Protein AF-A0ABD1NF46-F1 (afdb_monomer_lite)

Structure (mmCIF, N/CA/C/O backbone):
data_AF-A0ABD1NF46-F1
#
_entry.id   AF-A0ABD1NF46-F1
#
loop_
_atom_site.group_PDB
_atom_site.id
_atom_site.type_symbol
_atom_site.label_atom_id
_atom_site.label_alt_id
_atom_site.label_comp_id
_atom_site.label_asym_id
_atom_site.label_entity_id
_atom_site.label_seq_id
_atom_site.pdbx_PDB_ins_code
_atom_site.Cartn_x
_atom_site.Cartn_y
_atom_site.Cartn_z
_atom_site.occupancy
_atom_site.B_iso_or_equiv
_atom_site.auth_seq_id
_atom_site.auth_comp_id
_atom_site.auth_asym_id
_atom_site.auth_atom_id
_atom_site.pdbx_PDB_model_num
ATOM 1 N N . MET A 1 1 ? -7.654 37.234 32.539 1.00 37.94 1 MET A N 1
ATOM 2 C CA . MET A 1 1 ? -8.150 36.533 31.330 1.00 37.94 1 MET A CA 1
ATOM 3 C C . MET A 1 1 ? -7.425 36.985 30.053 1.00 37.94 1 MET A C 1
ATOM 5 O O . MET A 1 1 ? -6.820 36.146 29.401 1.00 37.94 1 MET A O 1
ATOM 9 N N . LEU A 1 2 ? -7.329 38.291 29.758 1.00 28.62 2 LEU A N 1
ATOM 10 C CA . LEU A 1 2 ? -6.563 38.830 28.608 1.00 28.62 2 LEU A CA 1
ATOM 11 C C . LEU A 1 2 ? -5.031 38.612 28.678 1.00 28.62 2 LEU A C 1
ATOM 13 O O . LEU A 1 2 ? -4.390 38.366 27.661 1.00 28.62 2 LEU A O 1
ATOM 17 N N . ALA A 1 3 ? -4.436 38.588 29.877 1.00 29.08 3 ALA A N 1
ATOM 18 C CA . ALA A 1 3 ? -3.008 38.282 30.059 1.00 29.08 3 ALA A CA 1
ATOM 19 C C . ALA A 1 3 ? -2.647 36.792 29.843 1.00 29.08 3 ALA A C 1
ATOM 21 O O . ALA A 1 3 ? -1.483 36.469 29.604 1.00 29.08 3 ALA A O 1
ATOM 22 N N . GLY A 1 4 ? -3.635 35.889 29.914 1.00 34.44 4 GLY A N 1
ATOM 23 C CA . GLY A 1 4 ? -3.466 34.455 29.651 1.00 34.44 4 GLY A CA 1
ATOM 24 C C . GLY A 1 4 ? -3.480 34.138 28.155 1.00 34.44 4 GLY A C 1
ATOM 25 O O . GLY A 1 4 ? -2.621 33.398 27.683 1.00 34.44 4 GLY A O 1
ATOM 26 N N . LEU A 1 5 ? -4.371 34.790 27.393 1.00 33.47 5 LEU A N 1
ATOM 27 C CA . LEU A 1 5 ? -4.397 34.691 25.929 1.00 33.47 5 LEU A CA 1
ATOM 28 C C . LEU A 1 5 ? -3.118 35.241 25.294 1.00 33.47 5 LEU A C 1
ATOM 30 O O . LEU A 1 5 ? -2.571 34.606 24.401 1.00 33.47 5 LEU A O 1
ATOM 34 N N . ARG A 1 6 ? -2.580 36.359 25.799 1.00 31.06 6 ARG A N 1
ATOM 35 C CA . ARG A 1 6 ? -1.325 36.938 25.289 1.00 31.06 6 ARG A CA 1
ATOM 36 C C . ARG A 1 6 ? -0.129 35.995 25.477 1.00 31.06 6 ARG A C 1
ATOM 38 O O . ARG A 1 6 ? 0.742 35.927 24.621 1.00 31.06 6 ARG A O 1
ATOM 45 N N . ARG A 1 7 ? -0.116 35.218 26.568 1.00 32.09 7 ARG A N 1
ATOM 46 C CA . ARG A 1 7 ? 0.940 34.240 26.882 1.00 32.09 7 ARG A CA 1
ATOM 47 C C . ARG A 1 7 ? 0.813 32.950 26.057 1.00 32.09 7 ARG A C 1
ATOM 49 O O . ARG A 1 7 ? 1.828 32.341 25.737 1.00 32.09 7 ARG A O 1
ATOM 56 N N . TRP A 1 8 ? -0.410 32.566 25.686 1.00 38.59 8 TRP A N 1
ATOM 57 C CA . TRP A 1 8 ? -0.682 31.434 24.792 1.00 38.59 8 TRP A CA 1
ATOM 58 C C . TRP A 1 8 ? -0.372 31.778 23.327 1.00 38.59 8 TRP A C 1
ATOM 60 O O . TRP A 1 8 ? 0.256 30.987 22.630 1.00 38.59 8 TRP A O 1
ATOM 70 N N . TRP A 1 9 ? -0.708 32.999 22.896 1.00 31.58 9 TRP A N 1
ATOM 71 C CA . TRP A 1 9 ? -0.406 33.509 21.555 1.00 31.58 9 TRP A CA 1
ATOM 72 C C . TRP A 1 9 ? 1.099 33.723 21.345 1.00 31.58 9 TRP A C 1
ATOM 74 O O . TRP A 1 9 ? 1.633 33.286 20.332 1.00 31.58 9 TRP A O 1
ATOM 84 N N . LEU A 1 10 ? 1.818 34.293 22.328 1.00 31.55 10 LEU A N 1
ATOM 85 C CA . LEU A 1 10 ? 3.280 34.407 22.240 1.00 31.55 10 LEU A CA 1
ATOM 86 C C . LEU A 1 10 ? 3.992 33.050 22.313 1.00 31.55 10 LEU A C 1
ATOM 88 O O . LEU A 1 10 ? 4.980 32.892 21.617 1.00 31.55 10 LEU A O 1
ATOM 92 N N . ARG A 1 11 ? 3.512 32.056 23.078 1.00 31.09 11 ARG A N 1
ATOM 93 C CA . ARG A 1 11 ? 4.113 30.705 23.051 1.00 31.09 11 ARG A CA 1
ATOM 94 C C . ARG A 1 11 ? 3.872 29.986 21.722 1.00 31.09 11 ARG A C 1
ATOM 96 O O . ARG A 1 11 ? 4.802 29.402 21.191 1.00 31.09 11 ARG A O 1
ATOM 103 N N . GLY A 1 12 ? 2.679 30.113 21.137 1.00 32.84 12 GLY A N 1
ATOM 104 C CA . GLY A 1 12 ? 2.388 29.561 19.808 1.00 32.84 12 GLY A CA 1
ATOM 105 C C . GLY A 1 12 ? 3.159 30.235 18.664 1.00 32.84 12 GLY A C 1
ATOM 106 O O . GLY A 1 12 ? 3.409 29.593 17.645 1.00 32.84 12 GLY A O 1
ATOM 107 N N . LEU A 1 13 ? 3.552 31.504 18.833 1.00 30.34 13 LEU A N 1
ATOM 108 C CA . LEU A 1 13 ? 4.400 32.229 17.884 1.00 30.34 13 LEU A CA 1
ATOM 109 C C . LEU A 1 13 ? 5.892 31.945 18.120 1.00 30.34 13 LEU A C 1
ATOM 111 O O . LEU A 1 13 ? 6.626 31.756 17.163 1.00 30.34 13 LEU A O 1
ATOM 115 N N . ILE A 1 14 ? 6.341 31.850 19.375 1.00 29.00 14 ILE A N 1
ATOM 116 C CA . ILE A 1 14 ? 7.745 31.584 19.731 1.00 29.00 14 ILE A CA 1
ATOM 117 C C . ILE A 1 14 ? 8.131 30.131 19.413 1.00 29.00 14 ILE A C 1
ATOM 119 O O . ILE A 1 14 ? 9.215 29.922 18.883 1.00 29.00 14 ILE A O 1
ATOM 123 N N . ASP A 1 15 ? 7.229 29.156 19.573 1.00 29.20 15 ASP A N 1
ATOM 124 C CA . ASP A 1 15 ? 7.478 27.762 19.160 1.00 29.20 15 ASP A CA 1
ATOM 125 C C . ASP A 1 15 ? 7.398 27.558 17.628 1.00 29.20 15 ASP A C 1
ATOM 127 O O . ASP A 1 15 ? 7.810 26.518 17.121 1.00 29.20 15 ASP A O 1
ATOM 131 N N . ARG A 1 16 ? 6.889 28.545 16.867 1.00 31.25 16 ARG A N 1
ATOM 132 C CA . ARG A 1 16 ? 6.917 28.554 15.387 1.00 31.25 16 ARG A CA 1
ATOM 133 C C . ARG A 1 16 ? 8.004 29.445 14.787 1.00 31.25 16 ARG A C 1
ATOM 135 O O . ARG A 1 16 ? 8.311 29.284 13.612 1.00 31.25 16 ARG A O 1
ATOM 142 N N . VAL A 1 17 ? 8.566 30.368 15.564 1.00 28.34 17 VAL A N 1
ATOM 143 C CA . VAL A 1 17 ? 9.609 31.311 15.121 1.00 28.34 17 VAL A CA 1
ATOM 144 C C . VAL A 1 17 ? 10.997 30.914 15.638 1.00 28.34 17 VAL A C 1
ATOM 146 O O . VAL A 1 17 ? 11.991 31.289 15.032 1.00 28.34 17 VAL A O 1
ATOM 149 N N . TYR A 1 18 ? 11.086 30.066 16.665 1.00 25.47 18 TYR A N 1
ATOM 150 C CA . TYR A 1 18 ? 12.316 29.366 17.034 1.00 25.47 18 TYR A CA 1
ATOM 151 C C . TYR A 1 18 ? 12.213 27.880 16.680 1.00 25.47 18 TYR A C 1
ATOM 153 O O . TYR A 1 18 ? 12.355 26.997 17.524 1.00 25.47 18 TYR A O 1
ATOM 161 N N . ALA A 1 19 ? 12.033 27.597 15.386 1.00 27.00 19 ALA A N 1
ATOM 162 C CA . ALA A 1 19 ? 12.801 26.493 14.831 1.00 27.00 19 ALA A CA 1
ATOM 163 C C . ALA A 1 19 ? 14.265 26.857 15.095 1.00 27.00 19 ALA A C 1
ATOM 165 O O . ALA A 1 19 ? 14.725 27.928 14.703 1.00 27.00 19 ALA A O 1
ATOM 166 N N . ARG A 1 20 ? 14.926 26.026 15.895 1.00 24.64 20 ARG A N 1
ATOM 167 C CA . ARG A 1 20 ? 16.348 26.093 16.209 1.00 24.64 20 ARG A CA 1
ATOM 168 C C . ARG A 1 20 ? 17.101 26.494 14.934 1.00 24.64 20 ARG A C 1
ATOM 170 O O . ARG A 1 20 ? 17.088 25.744 13.965 1.00 24.64 20 ARG A O 1
ATOM 177 N N . LEU A 1 21 ? 17.695 27.688 14.932 1.00 25.09 21 LEU A N 1
ATOM 178 C CA . LEU A 1 21 ? 18.850 27.975 14.091 1.00 25.09 21 LEU A CA 1
ATOM 179 C C . LEU A 1 21 ? 19.926 27.017 14.600 1.00 25.09 21 LEU A C 1
ATOM 181 O O . LEU A 1 21 ? 20.657 27.344 15.536 1.00 25.09 21 LEU A O 1
ATOM 185 N N . ASP A 1 22 ? 19.926 25.791 14.080 1.00 25.91 22 ASP A N 1
ATOM 186 C CA . ASP A 1 22 ? 21.132 24.988 14.100 1.00 25.91 22 ASP A CA 1
ATOM 187 C C . ASP A 1 22 ? 22.139 25.798 13.287 1.00 25.91 22 ASP A C 1
ATOM 189 O O . ASP A 1 22 ? 21.973 26.071 12.100 1.00 25.91 22 ASP A O 1
ATOM 193 N N . SER A 1 23 ? 23.121 26.320 14.010 1.00 29.20 23 SER A N 1
ATOM 194 C CA . SER A 1 23 ? 24.311 26.941 13.469 1.00 29.20 23 SER A CA 1
ATOM 195 C C . SER A 1 23 ? 25.038 25.897 12.629 1.00 29.20 23 SER A C 1
ATOM 197 O O . SER A 1 23 ? 25.776 25.100 13.196 1.00 29.20 23 SER A O 1
ATOM 199 N N . ASP A 1 24 ? 24.707 25.843 11.340 1.00 26.64 24 ASP A N 1
ATOM 200 C CA . ASP A 1 24 ? 25.545 25.451 10.199 1.00 26.64 24 ASP A CA 1
ATOM 201 C C . ASP A 1 24 ? 24.674 25.436 8.921 1.00 26.64 24 ASP A C 1
ATOM 203 O O . ASP A 1 24 ? 24.589 24.438 8.207 1.00 26.64 24 ASP A O 1
ATOM 207 N N . ASP A 1 25 ? 24.013 26.558 8.601 1.00 29.00 25 ASP A N 1
ATOM 208 C CA . ASP A 1 25 ? 23.454 26.785 7.258 1.00 29.00 25 ASP A CA 1
ATOM 209 C C . ASP A 1 25 ? 24.618 27.037 6.279 1.00 29.00 25 ASP A C 1
ATOM 211 O O . ASP A 1 25 ? 24.906 28.163 5.865 1.00 29.00 25 ASP A O 1
ATOM 215 N N . TYR A 1 26 ? 25.330 25.966 5.921 1.00 31.56 26 TYR A N 1
ATOM 216 C CA . TYR A 1 26 ? 26.096 25.918 4.681 1.00 31.56 26 TYR A CA 1
ATOM 217 C C . TYR A 1 26 ? 25.086 26.025 3.533 1.00 31.56 26 TYR A C 1
ATOM 219 O O . TYR A 1 26 ? 24.430 25.050 3.165 1.00 31.56 26 TYR A O 1
ATOM 227 N N . TYR A 1 27 ? 24.931 27.227 2.977 1.00 34.09 27 TYR A N 1
ATOM 228 C CA . TYR A 1 27 ? 24.260 27.423 1.697 1.00 34.09 27 TYR A CA 1
ATOM 229 C C . TYR A 1 27 ? 25.047 26.648 0.637 1.00 34.09 27 TYR A C 1
ATOM 231 O O . TYR A 1 27 ? 26.069 27.121 0.145 1.00 34.09 27 TYR A O 1
ATOM 239 N N . TRP A 1 28 ? 24.599 25.442 0.295 1.00 40.31 28 TRP A N 1
ATOM 240 C CA . TRP A 1 28 ? 25.053 24.776 -0.917 1.00 40.31 28 TRP A CA 1
ATOM 241 C C . TRP A 1 28 ? 24.542 25.602 -2.100 1.00 40.31 28 TRP A C 1
ATOM 243 O O . TRP A 1 28 ? 23.350 25.572 -2.416 1.00 40.31 28 TRP A O 1
ATOM 253 N N . GLU A 1 29 ? 25.422 26.401 -2.707 1.00 48.94 29 GLU A N 1
ATOM 254 C CA . GLU A 1 29 ? 25.166 26.991 -4.019 1.00 48.94 29 GLU A CA 1
ATOM 255 C C . GLU A 1 29 ? 24.752 25.861 -4.965 1.00 48.94 29 GLU A C 1
ATOM 257 O O . GLU A 1 29 ? 25.442 24.850 -5.085 1.00 48.94 29 GLU A O 1
ATOM 262 N N . LYS A 1 30 ? 23.574 25.996 -5.581 1.00 62.72 30 LYS A N 1
ATOM 263 C CA . LYS A 1 30 ? 23.107 25.022 -6.563 1.00 62.72 30 LYS A CA 1
ATOM 264 C C . LYS A 1 30 ? 24.053 25.093 -7.758 1.00 62.72 30 LYS A C 1
ATOM 266 O O . LYS A 1 30 ? 24.133 26.148 -8.391 1.00 62.72 30 LYS A O 1
ATOM 271 N N . ASP A 1 31 ? 24.710 23.982 -8.078 1.00 73.75 31 ASP A N 1
ATOM 272 C CA . ASP A 1 31 ? 25.520 23.893 -9.289 1.00 73.75 31 ASP A CA 1
ATOM 273 C C . ASP A 1 31 ? 24.664 24.272 -10.512 1.00 73.75 31 ASP A C 1
ATOM 275 O O . ASP A 1 31 ? 23.503 23.851 -10.618 1.00 73.75 31 ASP A O 1
ATOM 279 N N . PRO A 1 32 ? 25.192 25.084 -11.442 1.00 78.50 32 PRO A N 1
ATOM 280 C CA . PRO A 1 32 ? 24.469 25.422 -12.656 1.00 78.50 32 PRO A CA 1
ATOM 281 C C . PRO A 1 32 ? 24.247 24.159 -13.496 1.00 78.50 32 PRO A C 1
ATOM 283 O O . PRO A 1 32 ? 25.186 23.422 -13.787 1.00 78.50 32 PRO A O 1
ATOM 286 N N . THR A 1 33 ? 23.003 23.938 -13.924 1.00 87.25 33 THR A N 1
ATOM 287 C CA . THR A 1 33 ? 22.595 22.781 -14.739 1.00 87.25 33 THR A CA 1
ATOM 288 C C . THR A 1 33 ? 22.090 23.225 -16.118 1.00 87.25 33 THR A C 1
ATOM 290 O O . THR A 1 33 ? 20.894 23.112 -16.399 1.00 87.25 33 THR A O 1
ATOM 293 N N . PRO A 1 34 ? 22.956 23.807 -16.970 1.00 87.12 34 PRO A N 1
ATOM 294 C CA . PRO A 1 34 ? 22.538 24.484 -18.195 1.00 87.12 34 PRO A CA 1
ATOM 295 C C . PRO A 1 34 ? 21.874 23.558 -19.220 1.00 87.12 34 PRO A C 1
ATOM 297 O O . PRO A 1 34 ? 20.990 24.010 -19.945 1.00 87.12 34 PRO A O 1
ATOM 300 N N . ILE A 1 35 ? 22.270 22.283 -19.305 1.00 88.50 35 ILE A N 1
ATOM 301 C CA . ILE A 1 35 ? 21.658 21.340 -20.250 1.00 88.50 35 ILE A CA 1
ATOM 302 C C . ILE A 1 35 ? 20.338 20.831 -19.684 1.00 88.50 35 ILE A C 1
ATOM 304 O O . ILE A 1 35 ? 19.328 20.829 -20.387 1.00 88.50 35 ILE A O 1
ATOM 308 N N . LEU A 1 36 ? 20.316 20.446 -18.409 1.00 87.44 36 LEU A N 1
ATOM 309 C CA . LEU A 1 36 ? 19.112 19.945 -17.750 1.00 87.44 36 LEU A CA 1
ATOM 310 C C . LEU A 1 36 ? 18.003 21.006 -17.669 1.00 87.44 36 LEU A C 1
ATOM 312 O O . LEU A 1 36 ? 16.825 20.657 -17.669 1.00 87.44 36 LEU A O 1
ATOM 316 N N . ASP A 1 37 ? 18.356 22.293 -17.622 1.00 86.75 37 ASP A N 1
ATOM 317 C CA . ASP A 1 37 ? 17.399 23.406 -17.670 1.00 86.75 37 ASP A CA 1
ATOM 318 C C . ASP A 1 37 ? 16.672 23.504 -19.028 1.00 86.75 37 ASP A C 1
ATOM 320 O O .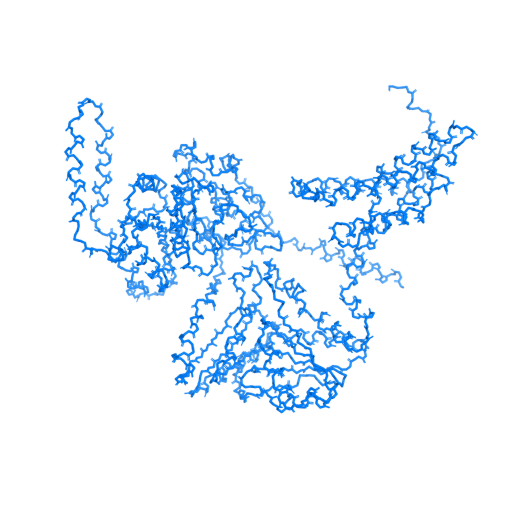 ASP A 1 37 ? 15.562 24.027 -19.083 1.00 86.75 37 ASP A O 1
ATOM 324 N N . MET A 1 38 ? 17.248 22.962 -20.110 1.00 85.00 38 MET A N 1
ATOM 325 C CA . MET A 1 38 ? 16.621 22.917 -21.442 1.00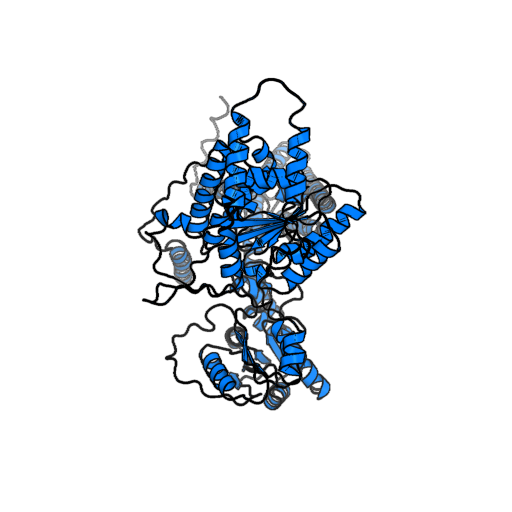 85.00 38 MET A CA 1
ATOM 326 C C . MET A 1 38 ? 15.782 21.650 -21.690 1.00 85.00 38 MET A C 1
ATOM 328 O O . MET A 1 38 ? 15.065 21.563 -22.691 1.00 85.00 38 MET A O 1
ATOM 332 N N . VAL A 1 39 ? 15.876 20.638 -20.821 1.00 85.38 39 VAL A N 1
ATOM 333 C CA . VAL A 1 39 ? 15.207 19.342 -21.008 1.00 85.38 39 VAL A CA 1
ATOM 334 C C . VAL A 1 39 ? 13.860 19.332 -20.283 1.00 85.38 39 VAL A C 1
ATOM 336 O O . VAL A 1 39 ? 13.765 18.977 -19.112 1.00 85.38 39 VAL A O 1
ATOM 339 N N . GLU A 1 40 ? 12.794 19.689 -21.002 1.00 81.19 40 GLU A N 1
ATOM 340 C CA . GLU A 1 40 ? 11.412 19.560 -20.504 1.00 81.19 40 GLU A CA 1
ATOM 341 C C . GLU A 1 40 ? 10.761 18.217 -20.873 1.00 81.19 40 GLU A C 1
ATOM 343 O O . GLU A 1 40 ? 9.848 17.760 -20.184 1.00 81.19 40 GLU A O 1
ATOM 348 N N . SER A 1 41 ? 11.221 17.569 -21.950 1.00 85.88 41 SER A N 1
ATOM 349 C CA . SER A 1 41 ? 10.672 16.296 -22.429 1.00 85.88 41 SER A CA 1
ATOM 350 C C . SER A 1 41 ? 11.758 15.354 -22.962 1.00 85.88 41 SER A C 1
ATOM 352 O O . SER A 1 41 ? 12.802 15.829 -23.427 1.00 85.88 41 SER A O 1
ATOM 354 N N . PRO A 1 42 ? 11.498 14.029 -23.003 1.00 86.69 42 PRO A N 1
ATOM 355 C CA . PRO A 1 42 ? 12.440 13.056 -23.555 1.00 86.69 42 PRO A CA 1
ATOM 356 C C . PRO A 1 42 ? 12.834 13.320 -25.016 1.00 86.69 42 PRO A C 1
ATOM 358 O O . PRO A 1 42 ? 13.921 12.951 -25.453 1.00 86.69 42 PRO A O 1
ATOM 361 N N . LEU A 1 43 ? 11.981 14.009 -25.783 1.00 86.44 43 LEU A N 1
ATOM 362 C CA . LEU A 1 43 ? 12.255 14.362 -27.179 1.00 86.44 43 LEU A CA 1
ATOM 363 C C . LEU A 1 43 ? 13.479 15.275 -27.327 1.00 86.44 43 LEU A C 1
ATOM 365 O O . LEU A 1 43 ? 14.185 15.170 -28.330 1.00 86.44 43 LEU A O 1
ATOM 369 N N . CYS A 1 44 ? 13.767 16.115 -26.327 1.00 85.06 44 CYS A N 1
ATOM 370 C CA . CYS A 1 44 ? 14.932 16.998 -26.341 1.00 85.06 44 CYS A CA 1
ATOM 371 C C . CYS A 1 44 ? 16.251 16.213 -26.360 1.00 85.06 44 CYS A C 1
ATOM 373 O O . CYS A 1 44 ? 17.220 16.680 -26.955 1.00 85.06 44 CYS A O 1
ATOM 375 N N . LEU A 1 45 ? 16.289 15.005 -25.777 1.00 87.06 45 LEU A N 1
ATOM 376 C CA . LEU A 1 45 ? 17.516 14.208 -25.707 1.00 87.06 45 LEU A CA 1
ATOM 377 C C . LEU A 1 45 ? 18.004 13.741 -27.079 1.00 87.06 45 LEU A C 1
ATOM 379 O O . LEU A 1 45 ? 19.196 13.491 -27.230 1.00 87.06 45 LEU A O 1
ATOM 383 N N . LYS A 1 46 ? 17.127 13.629 -28.085 1.00 86.38 46 LYS A N 1
ATOM 384 C CA . LYS A 1 46 ? 17.490 13.104 -29.415 1.00 86.38 46 LYS A CA 1
ATOM 385 C C . LYS A 1 46 ? 18.433 14.015 -30.191 1.00 86.38 46 LYS A C 1
ATOM 387 O O . LYS A 1 46 ? 19.205 13.536 -31.013 1.00 86.38 46 LYS A O 1
ATOM 392 N N . ASN A 1 47 ? 18.361 15.316 -29.925 1.00 87.44 47 ASN A N 1
ATOM 393 C CA . ASN A 1 47 ? 19.153 16.326 -30.621 1.00 87.44 47 ASN A CA 1
ATOM 394 C C . ASN A 1 47 ? 20.500 16.598 -29.937 1.00 87.44 47 ASN A C 1
ATOM 396 O O . ASN A 1 47 ? 21.295 17.374 -30.461 1.00 87.44 47 ASN A O 1
ATOM 400 N N . LEU A 1 48 ? 20.750 15.984 -28.777 1.00 89.69 48 LEU A N 1
ATOM 401 C CA . LEU A 1 48 ? 21.977 16.181 -28.019 1.00 89.69 48 LEU A CA 1
ATOM 402 C C . LEU A 1 48 ? 23.104 15.310 -28.573 1.00 89.69 48 LEU A C 1
ATOM 404 O O . LEU A 1 48 ? 22.933 14.126 -28.872 1.00 89.69 48 LEU A O 1
ATOM 408 N N . SER A 1 49 ? 24.288 15.901 -28.668 1.00 92.00 49 SER A N 1
ATOM 409 C CA . SER A 1 49 ? 25.523 15.191 -28.958 1.00 92.00 49 SER A CA 1
ATOM 410 C C . SER A 1 49 ? 25.942 14.311 -27.782 1.00 92.00 49 SER A C 1
ATOM 412 O O . SER A 1 49 ? 25.593 14.529 -26.624 1.00 92.00 49 SER A O 1
ATOM 414 N N . LEU A 1 50 ? 26.796 13.334 -28.062 1.00 88.69 50 LEU A N 1
ATOM 415 C CA . LEU A 1 50 ? 27.286 12.402 -27.053 1.00 88.69 50 LEU A CA 1
ATOM 416 C C . LEU A 1 50 ? 28.042 13.086 -25.891 1.00 88.69 50 LEU A C 1
ATOM 418 O O . LEU A 1 50 ? 28.012 12.606 -24.759 1.00 88.69 50 LEU A O 1
ATOM 422 N N . LYS A 1 51 ? 28.688 14.233 -26.148 1.00 90.38 51 LYS A N 1
ATOM 423 C CA . LYS A 1 51 ? 29.315 15.050 -25.095 1.00 90.38 51 LYS A CA 1
ATOM 424 C C . LYS A 1 51 ? 28.271 15.720 -24.203 1.00 90.38 51 LYS A C 1
ATOM 426 O O . LYS A 1 51 ? 28.442 15.742 -22.989 1.00 90.38 51 LYS A O 1
ATOM 431 N N . GLU A 1 52 ? 27.196 16.227 -24.798 1.00 92.06 52 GLU A N 1
ATOM 432 C CA . GLU A 1 52 ? 26.087 16.851 -24.071 1.00 92.06 52 GLU A CA 1
ATOM 433 C C . GLU A 1 52 ? 25.308 15.823 -23.245 1.00 92.06 52 GLU A C 1
ATOM 435 O O . GLU A 1 52 ? 24.916 16.135 -22.130 1.00 92.06 52 GLU A O 1
ATOM 440 N N . LEU A 1 53 ? 25.156 14.581 -23.719 1.00 92.12 53 LEU A N 1
ATOM 441 C CA . LEU A 1 53 ? 24.518 13.502 -22.948 1.00 92.12 53 LEU A CA 1
ATOM 442 C C . LEU A 1 53 ? 25.327 13.103 -21.705 1.00 92.12 53 LEU A C 1
ATOM 444 O O . LEU A 1 53 ? 24.753 12.884 -20.641 1.00 92.12 53 LEU A O 1
ATOM 448 N N . LYS A 1 54 ? 26.662 13.053 -21.814 1.00 91.81 54 LYS A N 1
ATOM 449 C CA . LYS A 1 54 ? 27.555 12.831 -20.661 1.00 91.81 54 LYS A CA 1
ATOM 450 C C . LYS A 1 54 ? 27.460 13.962 -19.642 1.00 91.81 54 LYS A C 1
ATOM 452 O O . LYS A 1 54 ? 27.394 13.707 -18.444 1.00 91.81 54 LYS A O 1
ATOM 457 N N . GLN A 1 55 ? 27.412 15.198 -20.127 1.00 92.31 55 GLN A N 1
ATOM 458 C CA . GLN A 1 55 ? 27.224 16.368 -19.279 1.00 92.31 55 GLN A CA 1
ATOM 459 C C . GLN A 1 55 ? 25.835 16.365 -18.611 1.00 92.31 55 GLN A C 1
ATOM 461 O O . GLN A 1 55 ? 25.735 16.618 -17.415 1.00 92.31 55 GLN A O 1
ATOM 466 N N . LEU A 1 56 ? 24.780 15.992 -19.343 1.00 92.94 56 LEU A N 1
ATOM 467 C CA . LEU A 1 56 ? 23.419 15.861 -18.818 1.00 92.94 56 LEU A CA 1
ATOM 468 C C . LEU A 1 56 ? 23.336 14.834 -17.680 1.00 92.94 56 LEU A C 1
ATOM 470 O O . LEU A 1 56 ? 22.708 15.112 -16.663 1.00 92.94 56 LEU A O 1
ATOM 474 N N . ALA A 1 57 ? 23.979 13.671 -17.820 1.00 92.12 57 ALA A N 1
ATOM 475 C CA . ALA A 1 57 ? 24.030 12.676 -16.747 1.00 92.12 57 ALA A CA 1
ATOM 476 C C . ALA A 1 57 ? 24.704 13.231 -15.477 1.00 92.12 57 ALA A C 1
ATOM 478 O O . ALA A 1 57 ? 24.152 13.101 -14.384 1.00 92.12 57 ALA A O 1
ATOM 479 N N . ALA A 1 58 ? 25.831 13.938 -15.615 1.00 90.31 58 ALA A N 1
ATOM 480 C CA . ALA A 1 58 ? 26.496 14.585 -14.482 1.00 90.31 58 ALA A CA 1
ATOM 481 C C . ALA A 1 58 ? 25.612 15.656 -13.808 1.00 90.31 58 ALA A C 1
ATOM 483 O O . ALA A 1 58 ? 25.539 15.719 -12.579 1.00 90.31 58 ALA A O 1
ATOM 484 N N . GLU A 1 59 ? 24.892 16.459 -14.598 1.00 92.00 59 GLU A N 1
ATOM 485 C CA . GLU A 1 59 ? 23.953 17.466 -14.088 1.00 92.00 59 GLU A CA 1
ATOM 486 C C . GLU A 1 59 ? 22.774 16.834 -13.336 1.00 92.00 59 GLU A C 1
ATOM 488 O O . GLU A 1 59 ? 22.400 17.325 -12.272 1.00 92.00 59 GLU A O 1
ATOM 493 N N . ILE A 1 60 ? 22.218 15.723 -13.834 1.00 91.06 60 ILE A N 1
ATOM 494 C CA . ILE A 1 60 ? 21.152 14.978 -13.145 1.00 91.06 60 ILE A CA 1
ATOM 495 C C . ILE A 1 60 ? 21.657 14.420 -11.812 1.00 91.06 60 ILE A C 1
ATOM 497 O O . ILE A 1 60 ? 20.941 14.506 -10.817 1.00 91.06 60 ILE A O 1
ATOM 501 N N . CYS A 1 61 ? 22.879 13.884 -11.765 1.00 89.44 61 CYS A N 1
ATOM 502 C CA . CYS A 1 61 ? 23.487 13.402 -10.525 1.00 89.44 61 CYS A CA 1
ATOM 503 C C . CYS A 1 61 ? 23.641 14.521 -9.481 1.00 89.44 61 CYS A C 1
ATOM 505 O O . CYS A 1 61 ? 23.282 14.312 -8.318 1.00 89.44 61 CYS A O 1
ATOM 507 N N . SER A 1 62 ? 24.119 15.708 -9.880 1.00 88.56 62 SER A N 1
ATOM 508 C CA . SER A 1 62 ? 24.222 16.863 -8.971 1.00 88.56 62 SER A CA 1
ATOM 509 C C . SER A 1 62 ? 22.839 17.354 -8.514 1.00 88.56 62 SER A C 1
ATOM 511 O O . SER A 1 62 ? 22.608 17.513 -7.314 1.00 88.56 62 SER A O 1
ATOM 513 N N . ASP A 1 63 ? 21.869 17.487 -9.430 1.00 88.31 63 ASP A N 1
ATOM 514 C CA . ASP A 1 63 ? 20.502 17.929 -9.105 1.00 88.31 63 ASP A CA 1
ATOM 515 C C . ASP A 1 63 ? 19.796 16.931 -8.168 1.00 88.31 63 ASP A C 1
ATOM 517 O O . ASP A 1 63 ? 19.168 17.344 -7.193 1.00 88.31 63 ASP A O 1
ATOM 521 N N . LEU A 1 64 ? 19.951 15.618 -8.392 1.00 87.19 64 LEU A N 1
ATOM 522 C CA . LEU A 1 64 ? 19.438 14.575 -7.497 1.00 87.19 64 LEU A CA 1
ATOM 523 C C . LEU A 1 64 ? 20.078 14.656 -6.112 1.00 87.19 64 LEU A C 1
ATOM 525 O O . LEU A 1 64 ? 19.350 14.639 -5.122 1.00 87.19 64 LEU A O 1
ATOM 529 N N . SER A 1 65 ? 21.404 14.781 -6.027 1.00 85.94 65 SER A N 1
ATOM 530 C CA . SER A 1 65 ? 22.112 14.927 -4.749 1.00 85.94 65 SER A CA 1
ATOM 531 C C . SER A 1 65 ? 21.618 16.158 -3.977 1.00 85.94 65 SER A C 1
ATOM 533 O O . SER A 1 65 ? 21.252 16.065 -2.802 1.00 85.94 65 SER A O 1
ATOM 535 N N . PHE A 1 66 ? 21.483 17.296 -4.664 1.00 85.06 66 PHE A N 1
ATOM 536 C CA . PHE A 1 66 ? 20.979 18.538 -4.084 1.00 85.06 66 PHE A CA 1
ATOM 537 C C . PHE A 1 66 ? 19.530 18.406 -3.597 1.00 85.06 66 PHE A C 1
ATOM 539 O O . PHE A 1 66 ? 19.233 18.731 -2.447 1.00 85.06 66 PHE A O 1
ATOM 546 N N . ILE A 1 67 ? 18.616 17.898 -4.433 1.00 82.75 67 ILE A N 1
ATOM 547 C CA . ILE A 1 67 ? 17.203 17.727 -4.058 1.00 82.75 67 ILE A CA 1
ATOM 548 C C . ILE A 1 67 ? 17.078 16.747 -2.888 1.00 82.75 67 ILE A C 1
ATOM 550 O O . ILE A 1 67 ? 16.281 16.983 -1.975 1.00 82.75 67 ILE A O 1
ATOM 554 N N . MET A 1 68 ? 17.857 15.665 -2.907 1.00 80.00 68 MET A N 1
ATOM 555 C CA . MET A 1 68 ? 17.749 14.596 -1.923 1.00 80.00 68 MET A CA 1
ATOM 556 C C . MET A 1 68 ? 18.418 14.951 -0.594 1.00 80.00 68 MET A C 1
ATOM 558 O O . MET A 1 68 ? 17.940 14.473 0.425 1.00 80.00 68 MET A O 1
ATOM 562 N N . SER A 1 69 ? 19.396 15.866 -0.557 1.00 75.19 69 SER A N 1
ATOM 563 C CA . SER A 1 69 ? 19.979 16.390 0.694 1.00 75.19 69 SER A CA 1
ATOM 564 C C . SER A 1 69 ? 18.936 17.005 1.645 1.00 75.19 69 SER A C 1
ATOM 566 O O . SER A 1 69 ? 19.050 16.901 2.864 1.00 75.19 69 SER A O 1
ATOM 568 N N . GLY A 1 70 ? 17.865 17.589 1.092 1.00 65.88 70 GLY A N 1
ATOM 569 C CA . GLY A 1 70 ? 16.729 18.129 1.848 1.00 65.88 70 GLY A CA 1
ATOM 570 C C . GLY A 1 70 ? 15.646 17.097 2.194 1.00 65.88 70 GLY A C 1
ATOM 571 O O . GLY A 1 70 ? 14.587 17.462 2.715 1.00 65.88 70 GLY A O 1
ATOM 572 N N . THR A 1 71 ? 15.859 15.820 1.873 1.00 64.94 71 THR A N 1
ATOM 573 C CA . THR A 1 71 ? 14.911 14.720 2.097 1.00 64.94 71 THR A CA 1
ATOM 574 C C . THR A 1 71 ? 15.592 13.559 2.827 1.00 64.94 71 THR A C 1
ATOM 576 O O . THR A 1 71 ? 16.778 13.329 2.667 1.00 64.94 71 THR A O 1
ATOM 579 N N . GLN A 1 72 ? 14.859 12.768 3.613 1.00 64.62 72 GLN A N 1
ATOM 580 C CA . GLN A 1 72 ? 15.412 11.547 4.234 1.00 64.62 72 GLN A CA 1
ATOM 581 C C . GLN A 1 72 ? 15.451 10.349 3.255 1.00 64.62 72 GLN A C 1
ATOM 583 O O . GLN A 1 72 ? 15.322 9.203 3.677 1.00 64.62 72 GLN A O 1
ATOM 588 N N . ILE A 1 73 ? 15.543 10.602 1.944 1.00 70.25 73 ILE A N 1
ATOM 589 C CA . ILE A 1 73 ? 15.462 9.585 0.885 1.00 70.25 73 ILE A CA 1
ATOM 590 C C . ILE A 1 73 ? 16.871 9.330 0.345 1.00 70.25 73 ILE A C 1
ATOM 592 O O . ILE A 1 73 ? 17.571 10.270 -0.020 1.00 70.25 73 ILE A O 1
ATOM 596 N N . SER A 1 74 ? 17.279 8.061 0.265 1.00 75.44 74 SER A N 1
ATOM 597 C CA . SER A 1 74 ? 18.571 7.681 -0.317 1.00 75.44 74 SER A CA 1
ATOM 598 C C . SER A 1 74 ? 18.550 7.839 -1.848 1.00 75.44 74 SER A C 1
ATOM 600 O O . SER A 1 74 ? 17.716 7.205 -2.500 1.00 75.44 74 SER A O 1
ATOM 602 N N . PRO A 1 75 ? 19.456 8.633 -2.456 1.00 77.12 75 PRO A N 1
ATOM 603 C CA . PRO A 1 75 ? 19.544 8.784 -3.911 1.00 77.12 75 PRO A CA 1
ATOM 604 C C . PRO A 1 75 ? 20.333 7.663 -4.607 1.00 77.12 75 PRO A C 1
ATOM 606 O O . PRO A 1 75 ? 20.353 7.616 -5.835 1.00 77.12 75 PRO A O 1
ATOM 609 N N . LYS A 1 76 ? 21.006 6.783 -3.849 1.00 78.94 76 LYS A N 1
ATOM 610 C CA . LYS A 1 76 ? 22.064 5.889 -4.360 1.00 78.94 76 LYS A CA 1
ATOM 611 C C . LYS A 1 76 ? 21.610 5.011 -5.532 1.00 78.94 76 LYS A C 1
ATOM 613 O O . LYS A 1 76 ? 22.283 4.983 -6.559 1.00 78.94 76 LYS A O 1
ATOM 618 N N . ALA A 1 77 ? 20.446 4.371 -5.408 1.00 79.94 77 ALA A N 1
ATOM 619 C CA . ALA A 1 77 ? 19.905 3.487 -6.440 1.00 79.94 77 ALA A CA 1
ATOM 620 C C . ALA A 1 77 ? 19.608 4.236 -7.750 1.00 79.94 77 ALA A C 1
ATOM 622 O O . ALA A 1 77 ? 19.993 3.784 -8.825 1.00 79.94 77 ALA A O 1
ATOM 623 N N . SER A 1 78 ? 18.984 5.419 -7.676 1.00 85.25 78 SER A N 1
ATOM 624 C CA . SER A 1 78 ? 18.714 6.211 -8.879 1.00 85.25 78 SER A CA 1
ATOM 625 C C . SER A 1 78 ? 19.967 6.848 -9.473 1.00 85.25 78 SER A C 1
ATOM 627 O O . SER A 1 78 ? 19.986 7.047 -10.684 1.00 85.25 78 SER A O 1
ATOM 629 N N . MET A 1 79 ? 20.979 7.183 -8.664 1.00 86.31 79 MET A N 1
ATOM 630 C CA . MET A 1 79 ? 22.251 7.722 -9.160 1.00 86.31 79 MET A CA 1
ATOM 631 C C . MET A 1 79 ? 23.027 6.685 -9.975 1.00 86.31 79 MET A C 1
ATOM 633 O O . MET A 1 79 ? 23.628 7.034 -10.981 1.00 86.31 79 MET A O 1
ATOM 637 N N . ALA A 1 80 ? 22.969 5.409 -9.588 1.00 86.06 80 ALA A N 1
ATOM 638 C CA . ALA A 1 80 ? 23.675 4.331 -10.281 1.00 86.06 80 ALA A CA 1
ATOM 639 C C . ALA A 1 80 ? 23.149 4.041 -11.699 1.00 86.06 80 ALA A C 1
ATOM 641 O O . ALA A 1 80 ? 23.827 3.365 -12.470 1.00 86.06 80 ALA A O 1
ATOM 642 N N . VAL A 1 81 ? 21.943 4.512 -12.033 1.00 90.19 81 VAL A N 1
ATOM 643 C CA . VAL A 1 81 ? 21.265 4.235 -13.310 1.00 90.19 81 VAL A CA 1
ATOM 644 C C . VAL A 1 81 ? 21.023 5.488 -14.150 1.00 90.19 81 VAL A C 1
ATOM 646 O O . VAL A 1 81 ? 20.236 5.439 -15.099 1.00 90.19 81 VAL A O 1
ATOM 649 N N . VAL A 1 82 ? 21.636 6.627 -13.816 1.00 93.56 82 VAL A N 1
ATOM 650 C CA . VAL A 1 82 ? 21.387 7.891 -14.528 1.00 93.56 82 VAL A CA 1
ATOM 651 C C . VAL A 1 82 ? 21.780 7.764 -15.996 1.00 93.56 82 VAL A C 1
ATOM 653 O O . VAL A 1 82 ? 20.968 8.047 -16.876 1.00 93.56 82 VAL A O 1
ATOM 656 N N . GLU A 1 83 ? 22.981 7.263 -16.263 1.00 94.06 83 GLU A N 1
ATOM 657 C CA . GLU A 1 83 ? 23.534 7.029 -17.595 1.00 94.06 83 GLU A CA 1
ATOM 658 C C . GLU A 1 83 ? 22.653 6.067 -18.400 1.00 94.06 83 GLU A C 1
ATOM 660 O O . GLU A 1 83 ? 22.303 6.353 -19.549 1.00 94.06 83 GLU A O 1
ATOM 665 N N . LEU A 1 84 ? 22.221 4.969 -17.771 1.00 94.19 84 LEU A N 1
ATOM 666 C CA . LEU A 1 84 ? 21.288 4.009 -18.360 1.00 94.19 84 LEU A CA 1
ATOM 667 C C . LEU A 1 84 ? 19.946 4.664 -18.708 1.00 94.19 84 LEU A C 1
ATOM 669 O O . LEU A 1 84 ? 19.426 4.478 -19.806 1.00 94.19 84 LEU A O 1
ATOM 673 N N . THR A 1 85 ? 19.398 5.470 -17.804 1.00 94.69 85 THR A N 1
ATOM 674 C CA . THR A 1 85 ? 18.110 6.145 -17.994 1.00 94.69 85 THR A CA 1
ATOM 675 C C . THR A 1 85 ? 18.172 7.178 -19.120 1.00 94.69 85 THR A C 1
ATOM 677 O O . THR A 1 85 ? 17.252 7.259 -19.936 1.00 94.69 85 THR A O 1
ATOM 680 N N . VAL A 1 86 ? 19.266 7.942 -19.193 1.00 95.00 86 VAL A N 1
ATOM 681 C CA . VAL A 1 86 ? 19.539 8.894 -20.279 1.00 95.00 86 VAL A CA 1
ATOM 682 C C . VAL A 1 86 ? 19.651 8.156 -21.615 1.00 95.00 86 VAL A C 1
ATOM 684 O O . VAL A 1 86 ? 19.021 8.570 -22.587 1.00 95.00 86 VAL A O 1
ATOM 687 N N . ALA A 1 87 ? 20.385 7.039 -21.665 1.00 94.62 87 ALA A N 1
ATOM 688 C CA . ALA A 1 87 ? 20.533 6.238 -22.879 1.00 94.62 87 ALA A CA 1
ATOM 689 C C . ALA A 1 87 ? 19.193 5.643 -23.353 1.00 94.62 87 ALA A C 1
ATOM 691 O O . ALA A 1 87 ? 18.874 5.727 -24.539 1.00 94.62 87 ALA A O 1
ATOM 692 N N . ILE A 1 88 ? 18.373 5.114 -22.435 1.00 94.94 88 ILE A N 1
ATOM 693 C CA . ILE A 1 88 ? 17.037 4.584 -22.749 1.00 94.94 88 ILE A CA 1
ATOM 694 C C . ILE A 1 88 ? 16.156 5.675 -23.370 1.00 94.94 88 ILE A C 1
ATOM 696 O O . ILE A 1 88 ? 15.576 5.450 -24.428 1.00 94.94 88 ILE A O 1
ATOM 700 N N . HIS A 1 89 ? 16.071 6.861 -22.760 1.00 95.00 89 HIS A N 1
ATOM 701 C CA . HIS A 1 89 ? 15.237 7.957 -23.282 1.00 95.00 89 HIS A CA 1
ATOM 702 C C . HIS A 1 89 ? 15.793 8.614 -24.551 1.00 95.00 89 HIS A C 1
ATOM 704 O O . HIS A 1 89 ? 15.033 9.206 -25.315 1.00 95.00 89 HIS A O 1
ATOM 710 N N . HIS A 1 90 ? 17.100 8.514 -24.800 1.00 94.44 90 HIS A N 1
ATOM 711 C CA . HIS A 1 90 ? 17.698 8.968 -26.054 1.00 94.44 90 HIS A CA 1
ATOM 712 C C . HIS A 1 90 ? 17.321 8.046 -27.228 1.00 94.44 90 HIS A C 1
ATOM 714 O O . HIS A 1 90 ? 17.000 8.531 -28.315 1.00 94.44 90 HIS A O 1
ATOM 720 N N . VAL A 1 91 ? 17.328 6.725 -27.008 1.00 92.62 91 VAL A N 1
ATOM 721 C CA . VAL A 1 91 ? 17.063 5.718 -28.050 1.00 92.62 91 VAL A CA 1
ATOM 722 C C . VAL A 1 91 ? 15.566 5.460 -28.252 1.00 92.62 91 VAL A C 1
ATOM 724 O O . VAL A 1 91 ? 15.086 5.466 -29.389 1.00 92.62 91 VAL A O 1
ATOM 727 N N . PHE A 1 92 ? 14.811 5.258 -27.171 1.00 93.19 92 PHE A N 1
ATOM 728 C CA . PHE A 1 92 ? 13.387 4.921 -27.220 1.00 93.19 92 PHE A CA 1
ATOM 729 C C . PHE A 1 92 ? 12.492 6.166 -27.159 1.00 93.19 92 PHE A C 1
ATOM 731 O O . PHE A 1 92 ? 12.803 7.179 -26.538 1.00 93.19 92 PHE A O 1
ATOM 738 N N . HIS A 1 93 ? 11.340 6.098 -27.820 1.00 91.38 93 HIS A N 1
ATOM 739 C CA . HIS A 1 93 ? 10.402 7.201 -28.002 1.00 91.38 93 HIS A CA 1
ATOM 740 C C . HIS A 1 93 ? 9.268 7.168 -26.967 1.00 91.38 93 HIS A C 1
ATOM 742 O O . HIS A 1 93 ? 8.119 6.907 -27.314 1.00 91.38 93 HIS A O 1
ATOM 748 N N . ALA A 1 94 ? 9.541 7.464 -25.697 1.00 90.50 94 ALA A N 1
ATOM 749 C CA . ALA A 1 94 ? 8.470 7.606 -24.705 1.00 90.50 94 ALA A CA 1
ATOM 750 C C . ALA A 1 94 ? 7.622 8.880 -24.970 1.00 90.50 94 ALA A C 1
ATOM 752 O O . ALA A 1 94 ? 8.198 9.908 -25.337 1.00 90.50 94 ALA A O 1
ATOM 753 N N . PRO A 1 95 ? 6.277 8.855 -24.812 1.00 91.69 95 PRO A N 1
ATOM 754 C CA . PRO A 1 95 ? 5.445 7.775 -24.266 1.00 91.69 95 PRO A CA 1
ATOM 755 C C . PRO A 1 95 ? 4.897 6.787 -25.319 1.00 91.69 95 PRO A C 1
ATOM 757 O O . PRO A 1 95 ? 4.039 5.963 -24.987 1.00 91.69 95 PRO A O 1
ATOM 760 N N . VAL A 1 96 ? 5.315 6.876 -26.589 1.00 92.81 96 VAL A N 1
ATOM 761 C CA . VAL A 1 96 ? 4.885 5.947 -27.654 1.00 92.81 96 VAL A CA 1
ATOM 762 C C . VAL A 1 96 ? 5.417 4.547 -27.356 1.00 92.81 96 VAL A C 1
ATOM 764 O O . VAL A 1 96 ? 4.626 3.621 -27.173 1.00 92.81 96 VAL A O 1
ATOM 767 N N . ASP A 1 97 ? 6.735 4.438 -27.201 1.00 94.06 97 ASP A N 1
ATOM 768 C CA . ASP A 1 97 ? 7.402 3.265 -26.651 1.00 94.06 97 ASP A CA 1
ATOM 769 C C . ASP A 1 97 ? 7.110 3.165 -25.150 1.00 94.06 97 ASP A C 1
ATOM 771 O O . ASP A 1 97 ? 7.066 4.168 -24.427 1.00 94.06 97 ASP A O 1
ATOM 775 N N . LYS A 1 98 ? 6.875 1.943 -24.672 1.00 94.50 98 LYS A N 1
ATOM 776 C CA . LYS A 1 98 ? 6.520 1.677 -23.276 1.00 94.50 98 LYS A CA 1
ATOM 777 C C . LYS A 1 98 ? 7.759 1.257 -22.513 1.00 94.50 98 LYS A C 1
ATOM 779 O O . LYS A 1 98 ? 8.286 0.176 -22.746 1.00 94.50 98 LYS A O 1
ATOM 784 N N . ILE A 1 99 ? 8.184 2.110 -21.586 1.00 94.31 99 ILE A N 1
ATOM 785 C CA . ILE A 1 99 ? 9.269 1.821 -20.650 1.00 94.31 99 ILE A CA 1
ATOM 786 C C . ILE A 1 99 ? 8.637 1.456 -19.307 1.00 94.31 99 ILE A C 1
ATOM 788 O O . ILE A 1 99 ? 7.911 2.252 -18.710 1.00 94.31 99 ILE A O 1
ATOM 792 N N . LEU A 1 100 ? 8.892 0.236 -18.854 1.00 93.38 100 LEU A N 1
ATOM 793 C CA . LEU A 1 100 ? 8.443 -0.302 -17.582 1.00 93.38 100 LEU A CA 1
ATOM 794 C C . LEU A 1 100 ? 9.666 -0.450 -16.683 1.00 93.38 100 LEU A C 1
ATOM 796 O O . LEU A 1 100 ? 10.667 -1.026 -17.094 1.00 93.38 100 LEU A O 1
ATOM 800 N N . TRP A 1 101 ? 9.572 0.048 -15.458 1.00 89.81 101 TRP A N 1
ATOM 801 C CA . TRP A 1 101 ? 10.617 -0.095 -14.451 1.00 89.81 101 TRP A CA 1
ATOM 802 C C . TRP A 1 101 ? 10.154 -1.092 -13.394 1.00 89.81 101 TRP A C 1
ATOM 804 O O . TRP A 1 101 ? 9.007 -1.022 -12.956 1.00 89.81 101 TRP A O 1
ATOM 814 N N . ASP A 1 102 ? 11.023 -2.000 -12.966 1.00 82.56 102 ASP A N 1
ATOM 815 C CA . ASP A 1 102 ? 10.851 -2.716 -11.704 1.00 82.56 102 ASP A CA 1
ATOM 816 C C . ASP A 1 102 ? 11.533 -1.948 -10.575 1.00 82.56 102 ASP A C 1
ATOM 818 O O . ASP A 1 102 ? 12.640 -1.450 -10.752 1.00 82.56 102 ASP A O 1
ATOM 822 N N . ALA A 1 103 ? 10.877 -1.904 -9.412 1.00 69.88 103 ALA A N 1
ATOM 823 C CA . ALA A 1 103 ? 11.268 -1.130 -8.232 1.00 69.88 103 ALA A CA 1
ATOM 824 C C . ALA A 1 103 ? 11.400 0.392 -8.488 1.00 69.88 103 ALA A C 1
ATOM 826 O O . ALA A 1 103 ? 12.064 0.868 -9.406 1.00 69.88 103 ALA A O 1
ATOM 827 N N . GLY A 1 104 ? 10.744 1.203 -7.658 1.00 68.06 104 GLY A N 1
ATOM 828 C CA . GLY A 1 104 ? 10.674 2.655 -7.876 1.00 68.06 104 GLY A CA 1
ATOM 829 C C . GLY A 1 104 ? 11.947 3.419 -7.541 1.00 68.06 104 GLY A C 1
ATOM 830 O O . GLY A 1 104 ? 12.151 4.502 -8.087 1.00 68.06 104 GLY A O 1
ATOM 831 N N . ASP A 1 105 ? 12.819 2.868 -6.696 1.00 74.50 105 ASP A N 1
ATOM 832 C CA . ASP A 1 105 ? 13.960 3.602 -6.135 1.00 74.50 105 ASP A CA 1
ATOM 833 C C . ASP A 1 105 ? 15.017 3.985 -7.187 1.00 74.50 105 ASP A C 1
ATOM 835 O O . ASP A 1 105 ? 15.804 4.906 -6.971 1.00 74.50 105 ASP A O 1
ATOM 839 N N . GLN A 1 106 ? 14.990 3.343 -8.362 1.00 83.75 106 GLN A N 1
ATOM 840 C CA . GLN A 1 106 ? 15.849 3.663 -9.507 1.00 83.75 106 GLN A CA 1
ATOM 841 C C . GLN A 1 106 ? 15.210 4.637 -10.524 1.00 83.75 106 GLN A C 1
ATOM 843 O O . GLN A 1 106 ? 15.814 4.978 -11.534 1.00 83.75 106 GLN A O 1
ATOM 848 N N . THR A 1 107 ? 13.984 5.119 -10.284 1.00 88.94 107 THR A N 1
ATOM 849 C CA . THR A 1 107 ? 13.188 5.838 -11.305 1.00 88.94 107 THR A CA 1
ATOM 850 C C . THR A 1 107 ? 13.282 7.366 -11.236 1.00 88.94 107 THR A C 1
ATOM 852 O O . THR A 1 107 ? 12.639 8.062 -12.023 1.00 88.94 107 THR A O 1
ATOM 855 N N . TYR A 1 108 ? 14.080 7.941 -10.332 1.00 90.50 108 TYR A N 1
ATOM 856 C CA . TYR A 1 108 ? 14.088 9.396 -10.119 1.00 90.50 108 TYR A CA 1
ATOM 857 C C . TYR A 1 108 ? 14.643 10.169 -11.316 1.00 90.50 108 TYR A C 1
ATOM 859 O O . TYR A 1 108 ? 14.048 11.171 -11.719 1.00 90.50 108 TYR A O 1
ATOM 867 N N . ALA A 1 109 ? 15.707 9.668 -11.947 1.00 92.06 109 ALA A N 1
ATOM 868 C CA . ALA A 1 109 ? 16.211 10.220 -13.205 1.00 92.06 109 ALA A CA 1
ATOM 869 C C . ALA A 1 109 ? 15.136 10.182 -14.308 1.00 92.06 109 ALA A C 1
ATOM 871 O O . ALA A 1 109 ? 14.945 11.159 -15.033 1.00 92.06 109 ALA A O 1
ATOM 872 N N . HIS A 1 110 ? 14.358 9.095 -14.380 1.00 93.44 110 HIS A N 1
ATOM 873 C CA . HIS A 1 110 ? 13.251 8.969 -15.327 1.00 93.44 110 HIS A CA 1
ATOM 874 C C . HIS A 1 110 ? 12.181 10.039 -15.066 1.00 93.44 110 HIS A C 1
ATOM 876 O O . HIS A 1 110 ? 11.709 10.665 -16.015 1.00 93.44 110 HIS A O 1
ATOM 882 N N . LYS A 1 111 ? 11.833 10.314 -13.801 1.00 92.81 111 LYS A N 1
ATOM 883 C CA . LYS A 1 111 ? 10.878 11.378 -13.443 1.00 92.81 111 LYS A CA 1
ATOM 884 C C . LYS A 1 111 ? 11.385 12.770 -13.826 1.00 92.81 111 LYS A C 1
ATOM 886 O O . LYS A 1 111 ? 10.622 13.559 -14.382 1.00 92.81 111 LYS A O 1
ATOM 891 N N . ILE A 1 112 ? 12.665 13.057 -13.588 1.00 92.19 112 ILE A N 1
ATOM 892 C CA . ILE A 1 112 ? 13.287 14.335 -13.965 1.00 92.19 112 ILE A CA 1
ATOM 893 C C . ILE A 1 112 ? 13.196 14.558 -15.479 1.00 92.19 112 ILE A C 1
ATOM 895 O O . ILE A 1 112 ? 12.688 15.594 -15.903 1.00 92.19 112 ILE A O 1
ATOM 899 N N . LEU A 1 113 ? 13.607 13.569 -16.280 1.00 92.94 113 LEU A N 1
ATOM 900 C CA . LEU A 1 113 ? 13.636 13.654 -17.748 1.00 92.94 113 LEU A CA 1
ATOM 901 C C . LEU A 1 113 ? 12.247 13.706 -18.408 1.00 92.94 113 LEU A C 1
ATOM 903 O O . LEU A 1 113 ? 12.130 14.009 -19.592 1.00 92.94 113 LEU A O 1
ATOM 907 N N . THR A 1 114 ? 11.189 13.414 -17.652 1.00 92.88 114 THR A N 1
ATOM 908 C CA . THR A 1 114 ? 9.796 13.368 -18.127 1.00 92.88 114 THR A CA 1
ATOM 909 C C . THR A 1 114 ? 8.962 14.530 -17.577 1.00 92.88 114 THR A C 1
ATOM 911 O O . THR A 1 114 ? 7.773 14.383 -17.301 1.00 92.88 114 THR A O 1
ATOM 914 N N . GLY A 1 115 ? 9.594 15.691 -17.376 1.00 88.94 115 GLY A N 1
ATOM 915 C CA . GLY A 1 115 ? 8.916 16.950 -17.046 1.00 88.94 115 GLY A CA 1
ATOM 916 C C . GLY A 1 115 ? 8.543 17.137 -15.570 1.00 88.94 115 GLY A C 1
ATOM 917 O O . GLY A 1 115 ? 7.893 18.122 -15.224 1.00 88.94 115 GLY A O 1
ATOM 918 N N . ARG A 1 116 ? 8.955 16.235 -14.665 1.00 91.44 116 ARG A N 1
ATOM 919 C CA . ARG A 1 116 ? 8.584 16.292 -13.231 1.00 91.44 116 ARG A CA 1
ATOM 920 C C . ARG A 1 116 ? 9.667 16.883 -12.324 1.00 91.44 116 ARG A C 1
ATOM 922 O O . ARG A 1 116 ? 9.510 16.874 -11.103 1.00 91.44 116 ARG A O 1
ATOM 929 N N . ARG A 1 117 ? 10.736 17.455 -12.889 1.00 89.44 117 ARG A N 1
ATOM 930 C CA . ARG A 1 117 ? 11.877 18.027 -12.147 1.00 89.44 117 ARG A CA 1
ATOM 931 C C . ARG A 1 117 ? 11.469 19.015 -11.044 1.00 89.44 117 ARG A C 1
ATOM 933 O O . ARG A 1 117 ? 11.934 18.903 -9.912 1.00 89.44 117 ARG A O 1
ATOM 940 N N . SER A 1 118 ? 10.560 19.948 -11.334 1.00 87.88 118 SER A N 1
ATOM 941 C CA . SER A 1 118 ? 10.103 20.971 -10.373 1.00 87.88 118 SER A CA 1
ATOM 942 C C . SER A 1 118 ? 9.369 20.386 -9.159 1.00 87.88 118 SER A C 1
ATOM 944 O O . SER A 1 118 ? 9.412 20.955 -8.065 1.00 87.88 118 SER A O 1
ATOM 946 N N . LEU A 1 119 ? 8.733 19.225 -9.332 1.00 87.94 119 LEU A N 1
ATOM 947 C CA . LEU A 1 119 ? 7.941 18.540 -8.314 1.00 87.94 119 LEU A CA 1
ATOM 948 C C . LEU A 1 119 ? 8.769 17.560 -7.470 1.00 87.94 119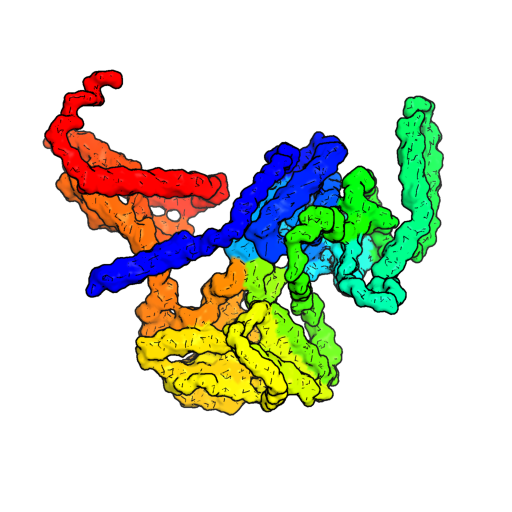 LEU A C 1
ATOM 950 O O . LEU A 1 119 ? 8.272 17.082 -6.450 1.00 87.94 119 LEU A O 1
ATOM 954 N N . MET A 1 120 ? 10.037 17.308 -7.810 1.00 87.25 120 MET A N 1
ATOM 955 C CA . MET A 1 120 ? 10.906 16.359 -7.094 1.00 87.25 120 MET A CA 1
ATOM 956 C C . MET A 1 120 ? 11.084 16.693 -5.605 1.00 87.25 120 MET A C 1
ATOM 958 O O . MET A 1 120 ? 11.172 15.794 -4.776 1.00 87.25 120 MET A O 1
ATOM 962 N N . LYS A 1 121 ? 11.015 17.976 -5.223 1.00 86.44 121 LYS A N 1
ATOM 963 C CA . LYS A 1 121 ? 11.042 18.416 -3.809 1.00 86.44 121 LYS A CA 1
ATOM 964 C C . LYS A 1 121 ? 9.822 17.956 -2.994 1.00 86.44 121 LYS A C 1
ATOM 966 O O . LYS A 1 121 ? 9.834 18.015 -1.764 1.00 86.44 121 LYS A O 1
ATOM 971 N N . THR A 1 122 ? 8.746 17.551 -3.670 1.00 87.38 122 THR A N 1
ATOM 972 C CA . THR A 1 122 ? 7.497 17.066 -3.060 1.00 87.38 122 THR A CA 1
ATOM 973 C C . THR A 1 122 ? 7.420 15.542 -2.991 1.00 87.38 122 THR A C 1
ATOM 975 O O . THR A 1 122 ? 6.415 15.007 -2.530 1.00 87.38 122 THR A O 1
ATOM 978 N N . MET A 1 123 ? 8.462 14.835 -3.434 1.00 86.19 123 MET A N 1
ATOM 979 C CA . MET A 1 123 ? 8.471 13.378 -3.486 1.00 86.19 123 MET A CA 1
ATOM 980 C C . MET A 1 123 ? 8.207 12.750 -2.111 1.00 86.19 123 MET A C 1
ATOM 982 O O . MET A 1 123 ? 8.715 13.221 -1.091 1.00 86.19 123 MET A O 1
ATOM 986 N N . ARG A 1 124 ? 7.391 11.689 -2.093 1.00 84.31 124 ARG A N 1
ATOM 987 C CA . ARG A 1 124 ? 6.966 10.947 -0.895 1.00 84.31 124 ARG A CA 1
ATOM 988 C C . ARG A 1 124 ? 6.248 11.803 0.167 1.00 84.31 124 ARG A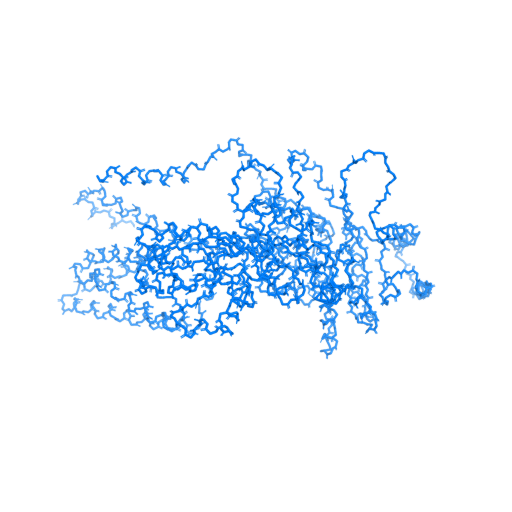 C 1
ATOM 990 O O . ARG A 1 124 ? 6.108 11.389 1.319 1.00 84.31 124 ARG A O 1
ATOM 997 N N . ARG A 1 125 ? 5.775 13.001 -0.204 1.00 85.69 125 ARG A N 1
ATOM 998 C CA . ARG A 1 125 ? 4.948 13.875 0.644 1.00 85.69 125 ARG A CA 1
ATOM 999 C C . ARG A 1 125 ? 3.482 13.795 0.234 1.00 85.69 125 ARG A C 1
ATOM 1001 O O . ARG A 1 125 ? 3.149 13.444 -0.897 1.00 85.69 125 ARG A O 1
ATOM 1008 N N . LYS A 1 126 ? 2.607 14.205 1.152 1.00 84.81 126 LYS A N 1
ATOM 1009 C CA . LYS A 1 126 ? 1.169 14.314 0.907 1.00 84.81 126 LYS A CA 1
ATOM 1010 C C . LYS A 1 126 ? 0.883 15.191 -0.312 1.00 84.81 126 LYS A C 1
ATOM 1012 O O . LYS A 1 126 ? 1.346 16.329 -0.369 1.00 84.81 126 LYS A O 1
ATOM 1017 N N . ASN A 1 127 ? 0.092 14.664 -1.248 1.00 84.25 127 ASN A N 1
ATOM 1018 C CA . ASN A 1 127 ? -0.250 15.302 -2.527 1.00 84.25 127 ASN A CA 1
ATOM 1019 C C . ASN A 1 127 ? 0.971 15.668 -3.402 1.00 84.25 127 ASN A C 1
ATOM 1021 O O . ASN A 1 127 ? 0.867 16.549 -4.254 1.00 84.25 127 ASN A O 1
ATOM 1025 N N . GLY A 1 128 ? 2.128 15.045 -3.164 1.00 86.62 128 GLY A N 1
ATOM 1026 C CA . GLY A 1 128 ? 3.334 15.190 -3.978 1.00 86.62 128 GLY A CA 1
ATOM 1027 C C . GLY A 1 128 ? 3.604 13.955 -4.837 1.00 86.62 128 GLY A C 1
ATOM 1028 O O . GLY A 1 128 ? 2.794 13.028 -4.876 1.00 86.62 128 GLY A O 1
ATOM 1029 N N . LEU A 1 129 ? 4.758 13.930 -5.511 1.00 88.50 129 LEU A N 1
ATOM 1030 C CA . LEU A 1 129 ? 5.144 12.792 -6.356 1.00 88.50 129 LEU A CA 1
ATOM 1031 C C . LEU A 1 129 ? 5.281 11.501 -5.542 1.00 88.50 129 LEU A C 1
ATOM 1033 O O . LEU A 1 129 ? 5.799 11.505 -4.420 1.00 88.50 129 LEU A O 1
ATOM 1037 N N . SER A 1 130 ? 4.874 10.385 -6.138 1.00 86.94 130 SER A N 1
ATOM 1038 C CA . SER A 1 130 ? 5.141 9.054 -5.601 1.00 86.94 130 SER A CA 1
ATOM 1039 C C . SER A 1 130 ? 6.646 8.771 -5.599 1.00 86.94 130 SER A C 1
ATOM 1041 O O . SER A 1 130 ? 7.391 9.296 -6.430 1.00 86.94 130 SER A O 1
ATOM 1043 N N . GLY A 1 131 ? 7.109 7.917 -4.684 1.00 83.31 131 GLY A N 1
ATOM 1044 C CA . GLY A 1 131 ? 8.458 7.338 -4.767 1.00 83.31 131 GLY A CA 1
ATOM 1045 C C . GLY A 1 131 ? 8.614 6.354 -5.935 1.00 83.31 131 GLY A C 1
ATOM 1046 O O . GLY A 1 131 ? 9.727 6.024 -6.317 1.00 83.31 131 GLY A O 1
ATOM 1047 N N . PHE A 1 132 ? 7.499 5.926 -6.525 1.00 86.25 132 PHE A N 1
ATOM 1048 C CA . PHE A 1 132 ? 7.414 4.904 -7.561 1.00 86.25 132 PHE A CA 1
ATOM 1049 C C . PHE A 1 132 ? 6.801 5.475 -8.842 1.00 86.25 132 PHE A C 1
ATOM 1051 O O . PHE A 1 132 ? 6.157 6.529 -8.805 1.00 86.25 132 PHE A O 1
ATOM 1058 N N . THR A 1 133 ? 6.957 4.797 -9.979 1.00 88.56 133 THR A N 1
ATOM 1059 C CA . THR A 1 133 ? 6.195 5.157 -11.185 1.00 88.56 133 THR A CA 1
ATOM 1060 C C . THR A 1 133 ? 4.706 4.926 -10.938 1.00 88.56 133 THR A C 1
ATOM 1062 O O . THR A 1 133 ? 4.306 3.950 -10.302 1.00 88.56 133 THR A O 1
ATOM 1065 N N . SER A 1 134 ? 3.867 5.835 -11.425 1.00 87.50 134 SER A N 1
ATOM 1066 C CA . SER A 1 134 ? 2.417 5.749 -11.289 1.00 87.50 134 SER A CA 1
ATOM 1067 C C . SER A 1 134 ? 1.736 6.216 -12.564 1.00 87.50 134 SER A C 1
ATOM 1069 O O . SER A 1 134 ? 1.913 7.346 -13.012 1.00 87.50 134 SER A O 1
ATOM 1071 N N . ARG A 1 135 ? 0.857 5.363 -13.097 1.00 89.81 135 ARG A N 1
ATOM 1072 C CA . ARG A 1 135 ? 0.046 5.661 -14.288 1.00 89.81 135 ARG A CA 1
ATOM 1073 C C . ARG A 1 135 ? -0.868 6.877 -14.110 1.00 89.81 135 ARG A C 1
ATOM 1075 O O . ARG A 1 135 ? -1.305 7.456 -15.097 1.00 89.81 135 ARG A O 1
ATOM 1082 N N . PHE A 1 136 ? -1.195 7.227 -12.864 1.00 86.56 136 PHE A N 1
ATOM 1083 C CA . PHE A 1 136 ? -1.993 8.411 -12.541 1.00 86.56 136 PHE A CA 1
ATOM 1084 C C . PHE A 1 136 ? -1.141 9.682 -12.423 1.00 86.56 136 PHE A C 1
ATOM 1086 O O . PHE A 1 136 ? -1.689 10.779 -12.448 1.00 86.56 136 PHE A O 1
ATOM 1093 N N . GLU A 1 137 ? 0.180 9.542 -12.281 1.00 89.31 137 GLU A N 1
ATOM 1094 C CA . GLU A 1 137 ? 1.115 10.659 -12.132 1.00 89.31 137 GLU A CA 1
ATOM 1095 C C . GLU A 1 137 ? 1.621 11.172 -13.487 1.00 89.31 137 GLU A C 1
ATOM 1097 O O . GLU A 1 137 ? 1.803 12.376 -13.649 1.00 89.31 137 GLU A O 1
ATOM 1102 N N . SER A 1 138 ? 1.858 10.281 -14.457 1.00 90.88 138 SER A N 1
ATOM 1103 C CA . SER A 1 138 ? 2.474 10.639 -15.739 1.00 90.88 138 SER A CA 1
ATOM 1104 C C . SER A 1 138 ? 2.098 9.678 -16.869 1.00 90.88 138 SER A C 1
ATOM 1106 O O . SER A 1 138 ? 1.982 8.473 -16.659 1.00 90.88 138 SER A O 1
ATOM 1108 N N . GLU A 1 139 ? 1.980 10.191 -18.097 1.00 91.94 139 GLU A N 1
ATOM 1109 C CA . GLU A 1 139 ? 1.797 9.367 -19.306 1.00 91.94 139 GLU A CA 1
ATOM 1110 C C . GLU A 1 139 ? 3.038 8.531 -19.664 1.00 91.94 139 GLU A C 1
ATOM 1112 O O . GLU A 1 139 ? 2.929 7.514 -20.353 1.00 91.94 139 GLU A O 1
ATOM 1117 N N . TYR A 1 140 ? 4.210 8.950 -19.174 1.00 92.00 140 TYR A N 1
ATOM 1118 C CA . TYR A 1 140 ? 5.483 8.252 -19.352 1.00 92.00 140 TYR A CA 1
ATOM 1119 C C . TYR A 1 140 ? 5.609 7.024 -18.434 1.00 92.00 140 TYR A C 1
ATOM 1121 O O . TYR A 1 140 ? 6.431 6.146 -18.694 1.00 92.00 140 TYR A O 1
ATOM 1129 N N . ASP A 1 141 ? 4.760 6.927 -17.407 1.00 92.19 141 ASP A N 1
ATOM 1130 C CA . ASP A 1 141 ? 4.733 5.820 -16.456 1.00 92.19 141 ASP A CA 1
ATOM 1131 C C . ASP A 1 141 ? 3.769 4.738 -16.966 1.00 92.19 141 ASP A C 1
ATOM 1133 O O . ASP A 1 141 ? 2.613 4.651 -16.549 1.00 92.19 141 ASP A O 1
ATOM 1137 N N . ALA A 1 142 ? 4.235 3.895 -17.893 1.00 86.56 142 ALA A N 1
ATOM 1138 C CA . ALA A 1 142 ? 3.401 2.862 -18.520 1.00 86.56 142 ALA A CA 1
ATOM 1139 C C . ALA A 1 142 ? 2.856 1.824 -17.516 1.00 86.56 142 ALA A C 1
ATOM 1141 O O . ALA A 1 142 ? 1.769 1.270 -17.712 1.00 86.56 142 ALA A O 1
ATOM 1142 N N . PHE A 1 143 ? 3.594 1.579 -16.430 1.00 85.56 143 PHE A N 1
ATOM 1143 C CA . PHE A 1 143 ? 3.267 0.610 -15.390 1.00 85.56 143 PHE A CA 1
ATOM 1144 C C . PHE A 1 143 ? 3.611 1.153 -13.996 1.00 85.56 143 PHE A C 1
ATOM 1146 O O . PHE A 1 143 ? 4.582 1.894 -13.830 1.00 85.56 143 PHE A O 1
ATOM 1153 N N . GLY A 1 144 ? 2.796 0.795 -12.998 1.00 77.12 144 GLY A N 1
ATOM 1154 C CA . GLY A 1 144 ? 3.017 1.184 -11.606 1.00 77.12 144 GLY A CA 1
ATOM 1155 C C . GLY A 1 144 ? 4.012 0.245 -10.929 1.00 77.12 144 GLY A C 1
ATOM 1156 O O . GLY A 1 144 ? 3.647 -0.875 -10.576 1.00 77.12 144 GLY A O 1
ATOM 1157 N N . ALA A 1 145 ? 5.260 0.679 -10.770 1.00 65.88 145 ALA A N 1
ATOM 1158 C CA . ALA A 1 145 ? 6.334 -0.143 -10.225 1.00 65.88 145 ALA A CA 1
ATOM 1159 C C . ALA A 1 145 ? 6.247 -0.207 -8.694 1.00 65.88 145 ALA A C 1
ATOM 1161 O O . ALA A 1 145 ? 6.735 0.685 -8.021 1.00 65.88 145 ALA A O 1
ATOM 1162 N N . GLY A 1 146 ? 5.603 -1.227 -8.124 1.00 64.81 146 GLY A N 1
ATOM 1163 C CA . GLY A 1 146 ? 5.572 -1.449 -6.670 1.00 64.81 146 GLY A CA 1
ATOM 1164 C C . GLY A 1 146 ? 6.652 -2.430 -6.213 1.00 64.81 146 GLY A C 1
ATOM 1165 O O . GLY A 1 146 ? 7.840 -2.130 -6.234 1.00 64.81 146 GLY A O 1
ATOM 1166 N N . HIS A 1 147 ? 6.222 -3.636 -5.848 1.00 61.12 147 HIS A N 1
ATOM 1167 C CA . HIS A 1 147 ? 7.031 -4.708 -5.253 1.00 61.12 147 HIS A CA 1
ATOM 1168 C C . HIS A 1 147 ? 8.121 -5.333 -6.151 1.00 61.12 147 HIS A C 1
ATOM 1170 O O . HIS A 1 147 ? 8.771 -6.283 -5.731 1.00 61.12 147 HIS A O 1
ATOM 1176 N N . GLY A 1 148 ? 8.342 -4.811 -7.362 1.00 65.00 148 GLY A N 1
ATOM 1177 C CA . GLY A 1 148 ? 9.237 -5.407 -8.362 1.00 65.00 148 GLY A CA 1
ATOM 1178 C C . GLY A 1 148 ? 8.672 -6.688 -8.992 1.00 65.00 148 GLY A C 1
ATOM 1179 O O . GLY A 1 148 ? 7.567 -7.115 -8.663 1.00 65.00 148 GLY A O 1
ATOM 1180 N N . CYS A 1 149 ? 9.435 -7.285 -9.912 1.00 72.38 149 CYS A N 1
ATOM 1181 C CA . CYS A 1 149 ? 9.186 -8.584 -10.559 1.00 72.38 149 CYS A CA 1
ATOM 1182 C C . CYS A 1 149 ? 8.005 -8.660 -11.546 1.00 72.38 149 CYS A C 1
ATOM 1184 O O . CYS A 1 149 ? 7.779 -9.707 -12.150 1.00 72.38 149 CYS A O 1
ATOM 1186 N N . ASN A 1 150 ? 7.265 -7.568 -11.747 1.00 82.25 150 ASN A N 1
ATOM 1187 C CA . ASN A 1 150 ? 6.048 -7.556 -12.565 1.00 82.25 150 ASN A CA 1
ATOM 1188 C C . ASN A 1 150 ? 6.252 -6.911 -13.940 1.00 82.25 150 ASN A C 1
ATOM 1190 O O . ASN A 1 150 ? 5.388 -7.048 -14.811 1.00 82.25 150 ASN A O 1
ATOM 1194 N N . SER A 1 151 ? 7.369 -6.203 -14.150 1.00 89.00 151 SER A N 1
ATOM 1195 C CA . SER A 1 151 ? 7.620 -5.451 -15.383 1.00 89.00 151 SER A CA 1
ATOM 1196 C C . SER A 1 151 ? 7.659 -6.339 -16.630 1.00 89.00 151 SER A C 1
ATOM 1198 O O . SER A 1 151 ? 7.065 -5.966 -17.639 1.00 89.00 151 SER A O 1
ATOM 1200 N N . ILE A 1 152 ? 8.282 -7.525 -16.569 1.00 91.69 152 ILE A N 1
ATOM 1201 C CA . ILE A 1 152 ? 8.376 -8.442 -17.719 1.00 91.69 152 ILE A CA 1
ATOM 1202 C C . ILE A 1 152 ? 6.998 -9.007 -18.060 1.00 91.69 152 ILE A C 1
ATOM 1204 O O . ILE A 1 152 ? 6.592 -8.933 -19.213 1.00 91.69 152 ILE A O 1
ATOM 1208 N N . SER A 1 153 ? 6.244 -9.504 -17.074 1.00 92.19 153 SER A N 1
ATOM 1209 C CA . SER A 1 153 ? 4.892 -10.043 -17.293 1.00 92.19 153 SER A CA 1
ATOM 1210 C C . SER A 1 153 ? 3.940 -8.987 -17.855 1.00 92.19 153 SER A C 1
ATOM 1212 O O . SER A 1 153 ? 3.216 -9.236 -18.821 1.00 92.19 153 SER A O 1
ATOM 1214 N N . ALA A 1 154 ? 3.956 -7.779 -17.283 1.00 92.50 154 ALA A N 1
ATOM 1215 C CA . ALA A 1 154 ? 3.156 -6.665 -17.780 1.00 92.50 154 ALA A CA 1
ATOM 1216 C C . ALA A 1 154 ? 3.606 -6.230 -19.183 1.00 92.50 154 ALA A C 1
ATOM 1218 O O . ALA A 1 154 ? 2.766 -5.987 -20.051 1.00 92.50 154 ALA A O 1
ATOM 1219 N N . GLY A 1 155 ? 4.919 -6.174 -19.417 1.00 93.38 155 GLY A N 1
ATOM 1220 C CA . GLY A 1 155 ? 5.523 -5.858 -20.707 1.00 93.38 155 GLY A CA 1
ATOM 1221 C C . GLY A 1 155 ? 5.143 -6.870 -21.784 1.00 93.38 155 GLY A C 1
ATOM 1222 O O . GLY A 1 155 ? 4.712 -6.471 -22.861 1.00 93.38 155 GLY A O 1
ATOM 1223 N N . LEU A 1 156 ? 5.185 -8.166 -21.476 1.00 94.12 156 LEU A N 1
ATOM 1224 C CA . LEU A 1 156 ? 4.748 -9.236 -22.370 1.00 94.12 156 LEU A CA 1
ATOM 1225 C C . LEU A 1 156 ? 3.274 -9.061 -22.760 1.00 94.12 156 LEU A C 1
ATOM 1227 O O . LEU A 1 156 ? 2.937 -9.098 -23.941 1.00 94.12 156 LEU A O 1
ATOM 1231 N N . GLY A 1 157 ? 2.399 -8.768 -21.792 1.00 94.56 157 GLY A N 1
ATOM 1232 C CA . GLY A 1 157 ? 0.994 -8.460 -22.072 1.00 94.56 157 GLY A CA 1
ATOM 1233 C C . GLY A 1 157 ? 0.814 -7.240 -22.988 1.00 94.56 157 GLY A C 1
ATOM 1234 O O . GLY A 1 157 ? -0.026 -7.257 -23.889 1.00 94.56 157 GLY A O 1
ATOM 1235 N N . MET A 1 158 ? 1.624 -6.191 -22.802 1.00 94.75 158 MET A N 1
ATOM 1236 C CA . MET A 1 158 ? 1.626 -5.019 -23.687 1.00 94.75 158 MET A CA 1
ATOM 1237 C C . MET A 1 158 ? 2.160 -5.344 -25.088 1.00 94.75 158 MET A C 1
ATOM 1239 O O . MET A 1 158 ? 1.599 -4.847 -26.064 1.00 94.75 158 MET A O 1
ATOM 1243 N N . ALA A 1 159 ? 3.191 -6.186 -25.200 1.00 93.25 159 ALA A N 1
ATOM 1244 C CA . ALA A 1 159 ? 3.771 -6.620 -26.470 1.00 93.25 159 ALA A CA 1
ATOM 1245 C C . ALA A 1 159 ? 2.763 -7.440 -27.286 1.00 93.25 159 ALA A C 1
ATOM 1247 O O . ALA A 1 159 ? 2.475 -7.100 -28.431 1.00 93.25 159 ALA A O 1
ATOM 1248 N N . VAL A 1 160 ? 2.111 -8.423 -26.662 1.00 94.00 160 VAL A N 1
ATOM 1249 C CA . VAL A 1 160 ? 1.047 -9.210 -27.304 1.00 94.00 160 VAL A CA 1
ATOM 1250 C C . VAL A 1 160 ? -0.117 -8.309 -27.738 1.00 94.00 160 VAL A C 1
ATOM 1252 O O . VAL A 1 160 ? -0.616 -8.414 -28.858 1.00 94.00 160 VAL A O 1
ATOM 1255 N N . ALA A 1 161 ? -0.541 -7.364 -26.889 1.00 94.69 161 ALA A N 1
ATOM 1256 C CA . ALA A 1 161 ? -1.612 -6.428 -27.235 1.00 94.69 161 ALA A CA 1
ATOM 1257 C C . ALA A 1 161 ? -1.238 -5.477 -28.389 1.00 94.69 161 ALA A C 1
ATOM 1259 O O . ALA A 1 161 ? -2.109 -5.105 -29.181 1.00 94.69 161 ALA A O 1
ATOM 1260 N N . ARG A 1 162 ? 0.033 -5.070 -28.485 1.00 93.62 162 ARG A N 1
ATOM 1261 C CA . ARG A 1 162 ? 0.580 -4.295 -29.608 1.00 93.62 162 ARG A CA 1
ATOM 1262 C C . ARG A 1 162 ? 0.512 -5.103 -30.901 1.00 93.62 162 ARG A C 1
ATOM 1264 O O . ARG A 1 162 ? 0.021 -4.574 -31.901 1.00 93.62 162 ARG A O 1
ATOM 1271 N N . ASP A 1 163 ? 0.954 -6.357 -30.862 1.00 90.94 163 ASP A N 1
ATOM 1272 C CA . ASP A 1 163 ? 1.026 -7.235 -32.034 1.00 90.94 163 ASP A CA 1
ATOM 1273 C C . ASP A 1 163 ? -0.378 -7.526 -32.586 1.00 90.94 163 ASP A C 1
ATOM 1275 O O . ASP A 1 163 ? -0.618 -7.376 -33.784 1.00 90.94 163 ASP A O 1
ATOM 1279 N N . ILE A 1 164 ? -1.356 -7.783 -31.706 1.00 93.62 164 ILE A N 1
ATOM 1280 C CA . ILE A 1 164 ? -2.779 -7.926 -32.077 1.00 93.62 164 ILE A CA 1
ATOM 1281 C C . ILE A 1 164 ? -3.321 -6.657 -32.753 1.00 93.62 164 ILE A C 1
ATOM 1283 O O . ILE A 1 164 ? -4.148 -6.731 -33.661 1.00 93.62 164 ILE A O 1
ATOM 1287 N N . LYS A 1 165 ? -2.870 -5.475 -32.321 1.00 94.94 165 LYS A N 1
ATOM 1288 C CA . LYS A 1 165 ? -3.293 -4.185 -32.888 1.00 94.94 165 LYS A CA 1
ATOM 1289 C C . LYS A 1 165 ? -2.510 -3.783 -34.142 1.00 94.94 165 LYS A C 1
ATOM 1291 O O . LYS A 1 165 ? -2.763 -2.698 -34.665 1.00 94.94 165 LYS A O 1
ATOM 1296 N N . GLY A 1 166 ? -1.567 -4.606 -34.608 1.00 90.81 166 GLY A N 1
ATOM 1297 C CA . GLY A 1 166 ? -0.722 -4.309 -35.766 1.00 90.81 166 GLY A CA 1
ATOM 1298 C C . GLY A 1 166 ? 0.153 -3.067 -35.582 1.00 90.81 166 GLY A C 1
ATOM 1299 O O . GLY A 1 166 ? 0.488 -2.398 -36.562 1.00 90.81 166 GLY A O 1
ATOM 1300 N N . ARG A 1 167 ? 0.477 -2.710 -34.335 1.00 91.69 167 ARG A N 1
ATOM 1301 C CA . ARG A 1 167 ? 1.327 -1.554 -34.041 1.00 91.69 167 ARG A CA 1
ATOM 1302 C C . ARG A 1 167 ? 2.795 -1.961 -33.909 1.00 91.69 167 ARG A C 1
ATOM 1304 O O . ARG A 1 167 ? 3.127 -3.139 -33.973 1.00 91.69 167 ARG A O 1
ATOM 1311 N N . ARG A 1 168 ? 3.683 -0.974 -33.768 1.00 88.69 168 ARG A N 1
ATOM 1312 C CA . ARG A 1 168 ? 5.143 -1.169 -33.797 1.00 88.69 168 ARG A CA 1
ATOM 1313 C C . ARG A 1 168 ? 5.889 -0.478 -32.651 1.00 88.69 168 ARG A C 1
ATOM 1315 O O . ARG A 1 168 ? 7.103 -0.342 -32.732 1.00 88.69 168 ARG A O 1
ATOM 1322 N N . GLU A 1 169 ? 5.194 -0.035 -31.600 1.00 91.31 169 GLU A N 1
ATOM 1323 C CA . GLU A 1 169 ? 5.863 0.510 -30.412 1.00 91.31 169 GLU A CA 1
ATOM 1324 C C . GLU A 1 169 ? 6.807 -0.512 -29.756 1.00 91.31 169 GLU A C 1
ATOM 1326 O O . GLU A 1 169 ? 6.537 -1.716 -29.701 1.00 91.31 169 GLU A O 1
ATOM 1331 N N . ARG A 1 170 ? 7.934 -0.041 -29.224 1.00 92.00 170 ARG A N 1
ATOM 1332 C CA . ARG A 1 170 ? 8.857 -0.880 -28.457 1.00 92.00 170 ARG A CA 1
ATOM 1333 C C . ARG A 1 170 ? 8.368 -1.010 -27.019 1.00 92.00 170 ARG A C 1
ATOM 1335 O O . ARG A 1 170 ? 7.882 -0.049 -26.424 1.00 92.00 170 ARG A O 1
ATOM 1342 N N . ILE A 1 171 ? 8.510 -2.211 -26.465 1.00 94.56 171 ILE A N 1
ATOM 1343 C CA . ILE A 1 171 ? 8.234 -2.498 -25.057 1.00 94.56 171 ILE A CA 1
ATOM 1344 C C . ILE A 1 171 ? 9.563 -2.824 -24.386 1.00 94.56 171 ILE A C 1
ATOM 1346 O O . ILE A 1 171 ? 10.237 -3.771 -24.790 1.00 94.56 171 ILE A O 1
ATOM 1350 N N . VAL A 1 172 ? 9.935 -2.023 -23.392 1.00 95.06 172 VAL A N 1
ATOM 1351 C CA . VAL A 1 172 ? 11.207 -2.113 -22.674 1.00 95.06 172 VAL A CA 1
ATOM 1352 C C . VAL A 1 172 ? 10.913 -2.314 -21.193 1.00 95.06 172 VAL A C 1
ATOM 1354 O O . VAL A 1 172 ? 10.289 -1.458 -20.572 1.00 95.06 172 VAL A O 1
ATOM 1357 N N . ALA A 1 173 ? 11.354 -3.432 -20.624 1.00 94.31 173 ALA A N 1
ATOM 1358 C CA . ALA A 1 173 ? 11.246 -3.735 -19.201 1.00 94.31 173 ALA A CA 1
ATOM 1359 C C . ALA A 1 173 ? 12.631 -3.652 -18.550 1.00 94.31 173 ALA A C 1
ATOM 1361 O O . ALA A 1 173 ? 13.531 -4.404 -18.915 1.00 94.31 173 ALA A O 1
ATOM 1362 N N . VAL A 1 174 ? 12.813 -2.737 -17.600 1.00 92.94 174 VAL A N 1
ATOM 1363 C CA . VAL A 1 174 ? 14.054 -2.571 -16.838 1.00 92.94 174 VAL A CA 1
ATOM 1364 C C . VAL A 1 174 ? 13.914 -3.292 -15.504 1.00 92.94 174 VAL A C 1
ATOM 1366 O O . VAL A 1 174 ? 13.110 -2.888 -14.665 1.00 92.94 174 VAL A O 1
ATOM 1369 N N . ILE A 1 175 ? 14.707 -4.341 -15.309 1.00 90.19 175 ILE A N 1
ATOM 1370 C CA . ILE A 1 175 ? 14.704 -5.197 -14.120 1.00 90.19 175 ILE A CA 1
ATOM 1371 C C . ILE A 1 175 ? 15.994 -5.021 -13.323 1.00 90.19 175 ILE A C 1
ATOM 1373 O O . ILE A 1 175 ? 17.039 -4.727 -13.898 1.00 90.19 175 ILE A O 1
ATOM 1377 N N . SER A 1 176 ? 15.948 -5.219 -12.006 1.00 84.69 176 SER A N 1
ATOM 1378 C CA . SER A 1 176 ? 17.159 -5.256 -11.173 1.00 84.69 176 SER A CA 1
ATOM 1379 C C . SER A 1 176 ? 17.637 -6.691 -10.955 1.00 84.69 176 SER A C 1
ATOM 1381 O O . SER A 1 176 ? 16.840 -7.634 -10.979 1.00 84.69 176 SER A O 1
ATOM 1383 N N . ASN A 1 177 ? 18.922 -6.888 -10.671 1.00 79.75 177 ASN A N 1
ATOM 1384 C CA . ASN A 1 177 ? 19.440 -8.197 -10.255 1.00 79.75 177 ASN A CA 1
ATOM 1385 C C . ASN A 1 177 ? 18.673 -8.803 -9.068 1.00 79.75 177 ASN A C 1
ATOM 1387 O O . ASN A 1 177 ? 18.483 -10.017 -9.036 1.00 79.75 177 ASN A O 1
ATOM 1391 N N . TRP A 1 178 ? 18.161 -7.993 -8.139 1.00 74.62 178 TRP A N 1
ATOM 1392 C CA . TRP A 1 178 ? 17.353 -8.487 -7.025 1.00 74.62 178 TRP A CA 1
ATOM 1393 C C . TRP A 1 178 ? 16.049 -9.143 -7.492 1.00 74.62 178 TRP A C 1
ATOM 1395 O O . TRP A 1 178 ? 15.668 -10.200 -6.990 1.00 74.62 178 TRP A O 1
ATOM 1405 N N . THR A 1 179 ? 15.397 -8.582 -8.516 1.00 76.81 179 THR A N 1
ATOM 1406 C CA . THR A 1 179 ? 14.170 -9.174 -9.077 1.00 76.81 179 THR A CA 1
ATOM 1407 C C . THR A 1 179 ? 14.410 -10.525 -9.748 1.00 76.81 179 THR A C 1
ATOM 1409 O O . THR A 1 179 ? 13.517 -11.366 -9.747 1.00 76.81 179 THR A O 1
ATOM 1412 N N . THR A 1 180 ? 15.633 -10.810 -10.215 1.00 77.44 180 THR A N 1
ATOM 1413 C CA . THR A 1 180 ? 15.982 -12.135 -10.765 1.00 77.44 180 THR A CA 1
ATOM 1414 C C . THR A 1 180 ? 15.972 -13.254 -9.721 1.00 77.44 180 THR A C 1
ATOM 1416 O O . THR A 1 180 ? 16.146 -14.414 -10.074 1.00 77.44 180 THR A O 1
ATOM 1419 N N . MET A 1 181 ? 15.779 -12.947 -8.434 1.00 74.12 181 MET A N 1
ATOM 1420 C CA . MET A 1 181 ? 15.584 -13.960 -7.392 1.00 74.12 181 MET A CA 1
ATOM 1421 C C . MET A 1 181 ? 14.139 -14.470 -7.321 1.00 74.12 181 MET A C 1
ATOM 1423 O O . MET A 1 181 ? 13.899 -15.525 -6.739 1.00 74.12 181 MET A O 1
ATOM 1427 N N . ALA A 1 182 ? 13.176 -13.750 -7.901 1.00 80.44 182 ALA A N 1
ATOM 1428 C CA . ALA A 1 182 ? 11.773 -14.140 -7.871 1.00 80.44 182 ALA A CA 1
ATOM 1429 C C . ALA A 1 182 ? 11.436 -15.136 -8.990 1.00 80.44 182 ALA A C 1
ATOM 1431 O O . ALA A 1 182 ? 11.762 -14.914 -10.157 1.00 80.44 182 ALA A O 1
ATOM 1432 N N . GLY A 1 183 ? 10.702 -16.203 -8.650 1.00 83.25 183 GLY A N 1
ATOM 1433 C CA . GLY A 1 183 ? 10.232 -17.204 -9.619 1.00 83.25 183 GLY A CA 1
ATOM 1434 C C . GLY A 1 183 ? 9.391 -16.600 -10.749 1.00 83.25 183 GLY A C 1
ATOM 1435 O O . GLY A 1 183 ? 9.589 -16.945 -11.912 1.00 83.25 183 GLY A O 1
ATOM 1436 N N . GLN A 1 184 ? 8.551 -15.610 -10.426 1.00 84.06 184 GLN A N 1
ATOM 1437 C CA . GLN A 1 184 ? 7.695 -14.896 -11.385 1.00 84.06 184 GLN A CA 1
ATOM 1438 C C . GLN A 1 184 ? 8.476 -14.280 -12.554 1.00 84.06 184 GLN A C 1
ATOM 1440 O O . GLN A 1 184 ? 7.977 -14.239 -13.675 1.00 84.06 184 GLN A O 1
ATOM 1445 N N . VAL A 1 185 ? 9.713 -13.831 -12.321 1.00 88.31 185 VAL A N 1
ATOM 1446 C CA . VAL A 1 185 ? 10.562 -13.255 -13.374 1.00 88.31 185 VAL A CA 1
ATOM 1447 C C . VAL A 1 185 ? 10.995 -14.330 -14.373 1.00 88.31 185 VAL A C 1
ATOM 1449 O O . VAL A 1 185 ? 10.974 -14.085 -15.578 1.00 88.31 185 VAL A O 1
ATOM 1452 N N . TYR A 1 186 ? 11.310 -15.541 -13.907 1.00 89.19 186 TYR A N 1
ATOM 1453 C CA . TYR A 1 186 ? 11.635 -16.670 -14.786 1.00 89.19 186 TYR A CA 1
ATOM 1454 C C . TYR A 1 186 ? 10.416 -17.195 -15.539 1.00 89.19 186 TYR A C 1
ATOM 1456 O O . TYR A 1 186 ? 10.531 -17.503 -16.722 1.00 89.19 186 TYR A O 1
ATOM 1464 N N . GLU A 1 187 ? 9.249 -17.244 -14.896 1.00 90.56 187 GLU A N 1
ATOM 1465 C CA . GLU A 1 187 ? 7.989 -17.578 -15.568 1.00 90.56 187 GLU A CA 1
ATOM 1466 C C . GLU A 1 187 ? 7.678 -16.571 -16.682 1.00 90.56 187 GLU A C 1
ATOM 1468 O O . GLU A 1 187 ? 7.329 -16.955 -17.799 1.00 90.56 187 GLU A O 1
ATOM 1473 N N . ALA A 1 188 ? 7.861 -15.277 -16.410 1.00 91.69 188 ALA A N 1
ATOM 1474 C CA . ALA A 1 188 ? 7.658 -14.214 -17.386 1.00 91.69 188 ALA A CA 1
ATOM 1475 C C . ALA A 1 188 ? 8.627 -14.320 -18.571 1.00 91.69 188 ALA A C 1
ATOM 1477 O O . ALA A 1 188 ? 8.200 -14.242 -19.722 1.00 91.69 188 ALA A O 1
ATOM 1478 N N . MET A 1 189 ? 9.918 -14.533 -18.294 1.00 90.50 189 MET A N 1
ATOM 1479 C CA . MET A 1 189 ? 10.946 -14.726 -19.321 1.00 90.50 189 MET A CA 1
ATOM 1480 C C . MET A 1 189 ? 10.672 -15.975 -20.165 1.00 90.50 189 MET A C 1
ATOM 1482 O O . MET A 1 189 ? 10.685 -15.893 -21.389 1.00 90.50 189 MET A O 1
ATOM 1486 N N . SER A 1 190 ? 10.352 -17.105 -19.529 1.00 90.81 190 SER A N 1
ATOM 1487 C CA . SER A 1 190 ? 10.028 -18.352 -20.226 1.00 90.81 190 SER A CA 1
ATOM 1488 C C . SER A 1 190 ? 8.809 -18.194 -21.138 1.00 90.81 190 SER A C 1
ATOM 1490 O O . SER A 1 190 ? 8.844 -18.618 -22.292 1.00 90.81 190 SER A O 1
ATOM 1492 N N . ASN A 1 191 ? 7.754 -17.521 -20.667 1.00 93.62 191 ASN A N 1
ATOM 1493 C CA . ASN A 1 191 ? 6.577 -17.231 -21.486 1.00 93.62 191 ASN A CA 1
ATOM 1494 C C . ASN A 1 191 ? 6.896 -16.281 -22.648 1.00 93.62 191 ASN A C 1
ATOM 1496 O O . ASN A 1 191 ? 6.380 -16.473 -23.748 1.00 93.62 191 ASN A O 1
ATOM 1500 N N . ALA A 1 192 ? 7.745 -15.274 -22.427 1.00 91.69 192 ALA A N 1
ATOM 1501 C CA . ALA A 1 192 ? 8.172 -14.364 -23.485 1.00 91.69 192 ALA A CA 1
ATOM 1502 C C . ALA A 1 192 ? 8.951 -15.103 -24.583 1.00 91.69 192 ALA A C 1
ATOM 1504 O O . ALA A 1 192 ? 8.681 -14.878 -25.763 1.00 91.69 192 ALA A O 1
ATOM 1505 N N . GLY A 1 193 ? 9.868 -16.000 -24.197 1.00 87.50 193 GLY A N 1
ATOM 1506 C CA . GLY A 1 193 ? 10.632 -16.840 -25.123 1.00 87.50 193 GLY A CA 1
ATOM 1507 C C . GLY A 1 193 ? 9.754 -17.843 -25.868 1.00 87.50 193 GLY A C 1
ATOM 1508 O O . GLY A 1 193 ? 9.873 -17.981 -27.080 1.00 87.50 193 GLY A O 1
ATOM 1509 N N . TYR A 1 194 ? 8.802 -18.481 -25.180 1.00 90.69 194 TYR A N 1
ATOM 1510 C CA . TYR A 1 194 ? 7.843 -19.397 -25.808 1.00 90.69 194 TYR A CA 1
ATOM 1511 C C . TYR A 1 194 ? 6.954 -18.707 -26.854 1.00 90.69 194 TYR A C 1
ATOM 1513 O O . TYR A 1 194 ? 6.665 -19.284 -27.900 1.00 90.69 194 TYR A O 1
ATOM 1521 N N . LEU A 1 195 ? 6.509 -17.478 -26.574 1.00 90.25 195 LEU A N 1
ATOM 1522 C CA . LEU A 1 195 ? 5.680 -16.692 -27.491 1.00 90.25 195 LEU A CA 1
ATOM 1523 C C . LEU A 1 195 ? 6.484 -15.961 -28.572 1.00 90.25 195 LEU A C 1
ATOM 1525 O O . LEU A 1 195 ? 5.867 -15.308 -29.413 1.00 90.25 195 LEU A O 1
ATOM 1529 N N . ASP A 1 196 ? 7.818 -16.012 -28.519 1.00 87.38 196 ASP A N 1
ATOM 1530 C CA . ASP A 1 196 ? 8.727 -15.274 -29.406 1.00 87.38 196 ASP A CA 1
ATOM 1531 C C . ASP A 1 196 ? 8.341 -13.783 -29.539 1.00 87.38 196 ASP A C 1
ATOM 1533 O O . ASP A 1 196 ? 8.371 -13.172 -30.608 1.00 87.38 196 ASP A O 1
ATOM 1537 N N . SER A 1 197 ? 7.879 -13.189 -28.432 1.00 85.69 197 SER A N 1
ATOM 1538 C CA . SER A 1 197 ? 7.312 -11.838 -28.432 1.00 85.69 197 SER A CA 1
ATOM 1539 C C . SER A 1 197 ? 8.411 -10.778 -28.482 1.00 85.69 197 SER A C 1
ATOM 1541 O O . SER A 1 197 ? 9.295 -10.748 -27.629 1.00 85.69 197 SER A O 1
ATOM 1543 N N . ASN A 1 198 ? 8.319 -9.849 -29.437 1.00 88.50 198 ASN A N 1
ATOM 1544 C CA . ASN A 1 198 ? 9.293 -8.765 -29.599 1.00 88.50 198 ASN A CA 1
ATOM 1545 C C . ASN A 1 198 ? 9.214 -7.766 -28.427 1.00 88.50 198 ASN A C 1
ATOM 1547 O O . ASN A 1 198 ? 8.368 -6.860 -28.408 1.00 88.50 198 ASN A O 1
ATOM 1551 N N . MET A 1 199 ? 10.099 -7.937 -27.448 1.00 91.81 199 MET A N 1
ATOM 1552 C CA . MET A 1 199 ? 10.267 -7.065 -26.288 1.00 91.81 199 MET A CA 1
ATOM 1553 C C . MET A 1 199 ? 11.731 -7.020 -25.847 1.00 91.81 199 MET A C 1
ATOM 1555 O O . MET A 1 199 ? 12.494 -7.955 -26.083 1.00 91.81 199 MET A O 1
ATOM 1559 N N . VAL A 1 200 ? 12.116 -5.935 -25.178 1.00 93.12 200 VAL A N 1
ATOM 1560 C CA . VAL A 1 200 ? 13.472 -5.740 -24.656 1.00 93.12 200 VAL A CA 1
ATOM 1561 C C . VAL A 1 200 ? 13.436 -5.812 -23.136 1.00 93.12 200 VAL A C 1
ATOM 1563 O O . VAL A 1 200 ? 12.689 -5.080 -22.491 1.00 93.12 200 VAL A O 1
ATOM 1566 N N . VAL A 1 201 ? 14.263 -6.672 -22.559 1.00 93.56 201 VAL A N 1
ATOM 1567 C CA . VAL A 1 201 ? 14.492 -6.783 -21.119 1.00 93.56 201 VAL A CA 1
ATOM 1568 C C . VAL A 1 201 ? 15.881 -6.233 -20.823 1.00 93.56 201 VAL A C 1
ATOM 1570 O O . VAL A 1 201 ? 16.871 -6.727 -21.347 1.00 93.56 201 VAL A O 1
ATOM 1573 N N . ILE A 1 202 ? 15.976 -5.202 -19.993 1.00 93.88 202 ILE A N 1
ATOM 1574 C CA . ILE A 1 202 ? 17.248 -4.631 -19.548 1.00 93.88 202 ILE A CA 1
ATOM 1575 C C . ILE A 1 202 ? 17.480 -5.087 -18.112 1.00 93.88 202 ILE A C 1
ATOM 1577 O O . ILE A 1 202 ? 16.785 -4.640 -17.203 1.00 93.88 202 ILE A O 1
ATOM 1581 N N . LEU A 1 203 ? 18.457 -5.967 -17.908 1.00 91.31 203 LEU A N 1
ATOM 1582 C CA . LEU A 1 203 ? 18.895 -6.407 -16.589 1.00 91.31 203 LEU A CA 1
ATOM 1583 C C . LEU A 1 203 ? 19.958 -5.448 -16.054 1.00 91.31 203 LEU A C 1
ATOM 1585 O O . LEU A 1 203 ? 21.099 -5.474 -16.509 1.00 91.31 203 LEU A O 1
ATOM 1589 N N . ASN A 1 204 ? 19.579 -4.633 -15.074 1.00 90.56 204 ASN A N 1
ATOM 1590 C CA . ASN A 1 204 ? 20.482 -3.804 -14.288 1.00 90.56 204 ASN A CA 1
ATOM 1591 C C . ASN A 1 204 ? 21.083 -4.622 -13.128 1.00 90.56 204 ASN A C 1
ATOM 1593 O O . ASN A 1 204 ? 20.435 -4.835 -12.100 1.00 90.56 204 ASN A O 1
ATOM 1597 N N . ASP A 1 205 ? 22.320 -5.088 -13.296 1.00 87.00 205 ASP A N 1
ATOM 1598 C CA . ASP A 1 205 ? 23.099 -5.762 -12.257 1.00 87.00 205 ASP A CA 1
ATOM 1599 C C . ASP A 1 205 ? 23.910 -4.748 -11.442 1.00 87.00 205 ASP A C 1
ATOM 1601 O O . ASP A 1 205 ? 25.048 -4.405 -11.783 1.00 87.00 205 ASP A O 1
ATOM 1605 N N . SER A 1 206 ? 23.301 -4.260 -10.357 1.00 79.06 206 SER A N 1
ATOM 1606 C CA . SER A 1 206 ? 23.959 -3.401 -9.377 1.00 79.06 206 SER A CA 1
ATOM 1607 C C . SER A 1 206 ? 24.835 -4.240 -8.443 1.00 79.06 206 SER A C 1
ATOM 1609 O O . SER A 1 206 ? 24.363 -5.072 -7.662 1.00 79.06 206 SER A O 1
ATOM 1611 N N . ARG A 1 207 ? 26.153 -4.026 -8.476 1.00 67.00 207 ARG A N 1
ATOM 1612 C CA . ARG A 1 207 ? 27.071 -4.699 -7.543 1.00 67.00 207 ARG A CA 1
ATOM 1613 C C . ARG A 1 207 ? 26.952 -4.094 -6.145 1.00 67.00 207 ARG A C 1
ATOM 1615 O O . ARG A 1 207 ? 27.732 -3.221 -5.774 1.00 67.00 207 ARG A O 1
ATOM 1622 N N . HIS A 1 208 ? 26.002 -4.575 -5.350 1.00 52.00 208 HIS A N 1
ATOM 1623 C CA . HIS A 1 208 ? 25.903 -4.229 -3.936 1.00 52.00 208 HIS A CA 1
ATOM 1624 C C . HIS A 1 208 ? 27.129 -4.748 -3.163 1.00 52.00 208 HIS A C 1
ATOM 1626 O O . HIS A 1 208 ? 27.350 -5.958 -3.075 1.00 52.00 208 HIS A O 1
ATOM 1632 N N . SER A 1 209 ? 27.905 -3.866 -2.522 1.00 31.75 209 SER A N 1
ATOM 1633 C CA . SER A 1 209 ? 28.804 -4.280 -1.433 1.00 31.75 209 SER A CA 1
ATOM 1634 C C . SER A 1 209 ? 28.022 -4.351 -0.120 1.00 31.75 209 SER A C 1
ATOM 1636 O O . SER A 1 209 ? 28.301 -3.620 0.826 1.00 31.75 209 SER A O 1
ATOM 1638 N N . LEU A 1 210 ? 27.001 -5.201 -0.057 1.00 31.67 210 LEU A N 1
ATOM 1639 C CA . LEU A 1 210 ? 26.291 -5.464 1.191 1.00 31.67 210 LEU A CA 1
ATOM 1640 C C . LEU A 1 210 ? 27.055 -6.536 1.958 1.00 31.67 210 LEU A C 1
ATOM 1642 O O . LEU A 1 210 ? 26.739 -7.713 1.853 1.00 31.67 210 LEU A O 1
ATOM 1646 N N . LEU A 1 211 ? 28.115 -6.113 2.646 1.00 26.48 211 LEU A N 1
ATOM 1647 C CA . LEU A 1 211 ? 28.666 -6.700 3.871 1.00 26.48 211 LEU A CA 1
ATOM 1648 C C . LEU A 1 211 ? 29.795 -5.761 4.342 1.00 26.48 211 LEU A C 1
ATOM 1650 O O . LEU A 1 211 ? 30.708 -5.480 3.554 1.00 26.48 211 LEU A O 1
ATOM 1654 N N . PRO A 1 212 ? 29.783 -5.267 5.596 1.00 25.98 212 PRO A N 1
ATOM 1655 C CA . PRO A 1 212 ? 30.967 -4.635 6.157 1.00 25.98 212 PRO A CA 1
ATOM 1656 C C . PRO A 1 212 ? 32.118 -5.642 6.089 1.00 25.98 212 PRO A C 1
ATOM 1658 O O . PRO A 1 212 ? 31.903 -6.847 6.220 1.00 25.98 212 PRO A O 1
ATOM 1661 N N . LYS A 1 213 ? 33.333 -5.143 5.845 1.00 28.09 213 LYS A N 1
ATOM 1662 C CA . LYS A 1 213 ? 34.578 -5.918 5.886 1.00 28.09 213 LYS A CA 1
ATOM 1663 C C . LYS A 1 213 ? 34.701 -6.609 7.251 1.00 28.09 213 LYS A C 1
ATOM 1665 O O . LYS A 1 213 ? 35.297 -6.053 8.165 1.00 28.09 213 LYS A O 1
ATOM 1670 N N . ILE A 1 214 ? 34.124 -7.796 7.393 1.00 27.48 214 ILE A N 1
ATOM 1671 C CA . ILE A 1 214 ? 34.498 -8.738 8.438 1.00 27.48 214 ILE A CA 1
ATOM 1672 C C . ILE A 1 214 ? 35.773 -9.401 7.926 1.00 27.48 214 ILE A C 1
ATOM 1674 O O . ILE A 1 214 ? 35.844 -9.860 6.785 1.00 27.48 214 ILE A O 1
ATOM 1678 N N . GLU A 1 215 ? 36.805 -9.296 8.749 1.00 30.02 215 GLU A N 1
ATOM 1679 C CA . GLU A 1 215 ? 38.172 -9.726 8.503 1.00 30.02 215 GLU A CA 1
ATOM 1680 C C . GLU A 1 215 ? 38.256 -11.167 7.962 1.00 30.02 215 GLU A C 1
ATOM 1682 O O . GLU A 1 215 ? 37.523 -12.057 8.380 1.00 30.02 215 GLU A O 1
ATOM 1687 N N . GLU A 1 216 ? 39.168 -11.346 7.002 1.00 31.31 216 GLU A N 1
ATOM 1688 C CA . GLU A 1 216 ? 39.809 -12.603 6.585 1.00 31.31 216 GLU A CA 1
ATOM 1689 C C . GLU A 1 216 ? 38.913 -13.853 6.425 1.00 31.31 216 GLU A C 1
ATOM 1691 O O . GLU A 1 216 ? 38.985 -14.819 7.179 1.00 31.31 216 GLU A O 1
ATOM 1696 N N . GLY A 1 217 ? 38.140 -13.893 5.334 1.00 28.56 217 GLY A N 1
ATOM 1697 C CA . GLY A 1 217 ? 37.504 -15.108 4.808 1.00 28.56 217 GLY A CA 1
ATOM 1698 C C . GLY A 1 217 ? 37.270 -15.011 3.291 1.00 28.56 217 GLY A C 1
ATOM 1699 O O . GLY A 1 217 ? 37.199 -13.899 2.758 1.00 28.56 217 GLY A O 1
ATOM 1700 N N . PRO A 1 218 ? 37.207 -16.135 2.545 1.00 27.72 218 PRO A N 1
ATOM 1701 C CA . PRO A 1 218 ? 37.153 -16.109 1.087 1.00 27.72 218 PRO A CA 1
ATOM 1702 C C . PRO A 1 218 ? 35.866 -15.428 0.606 1.00 27.72 218 PRO A C 1
ATOM 1704 O O . PRO A 1 218 ? 34.773 -15.748 1.060 1.00 27.72 218 PRO A O 1
ATOM 1707 N N . LYS A 1 219 ? 36.018 -14.483 -0.330 1.00 35.03 219 LYS A N 1
ATOM 1708 C CA . LYS A 1 219 ? 34.943 -13.708 -0.968 1.00 35.03 219 LYS A CA 1
ATOM 1709 C C . LYS A 1 219 ? 33.912 -14.630 -1.631 1.00 35.03 219 LYS A C 1
ATOM 1711 O O . LYS A 1 219 ? 34.044 -14.959 -2.807 1.00 35.03 219 LYS A O 1
ATOM 1716 N N . THR A 1 220 ? 32.869 -15.012 -0.910 1.00 30.80 220 THR A N 1
ATOM 1717 C CA . THR A 1 220 ? 31.674 -15.618 -1.496 1.00 30.80 220 THR A CA 1
ATOM 1718 C C . THR A 1 220 ? 30.592 -14.552 -1.574 1.00 30.80 220 THR A C 1
ATOM 1720 O O . THR A 1 220 ? 29.997 -14.186 -0.564 1.00 30.80 220 THR A O 1
ATOM 1723 N N . SER A 1 221 ? 30.341 -14.038 -2.781 1.00 33.56 221 SER A N 1
ATOM 1724 C CA . SER A 1 221 ? 29.048 -13.434 -3.111 1.00 33.56 221 SER A CA 1
ATOM 1725 C C . SER A 1 221 ? 27.952 -14.414 -2.692 1.00 33.56 221 SER A C 1
ATOM 1727 O O . SER A 1 221 ? 28.059 -15.596 -3.016 1.00 33.56 221 SER A O 1
ATOM 1729 N N . VAL A 1 222 ? 26.921 -13.941 -1.992 1.00 37.69 222 VAL A N 1
ATOM 1730 C CA . VAL A 1 222 ? 25.886 -14.779 -1.354 1.00 37.69 222 VAL A CA 1
ATOM 1731 C C . VAL A 1 222 ? 25.182 -15.738 -2.337 1.00 37.69 222 VAL A C 1
ATOM 1733 O O . VAL A 1 222 ? 24.673 -16.767 -1.912 1.00 37.69 222 VAL A O 1
ATOM 1736 N N . ASN A 1 223 ? 25.227 -15.479 -3.653 1.00 44.94 223 ASN A N 1
ATOM 1737 C CA . ASN A 1 223 ? 24.441 -16.213 -4.646 1.00 44.94 223 ASN A CA 1
ATOM 1738 C C . ASN A 1 223 ? 25.257 -16.837 -5.791 1.00 44.94 223 ASN A C 1
ATOM 1740 O O . ASN A 1 223 ? 26.092 -16.188 -6.431 1.00 44.94 223 ASN A O 1
ATOM 1744 N N . ALA A 1 224 ? 24.908 -18.086 -6.126 1.00 46.16 224 ALA A N 1
ATOM 1745 C CA . ALA A 1 224 ? 25.447 -18.825 -7.266 1.00 46.16 224 ALA A CA 1
ATOM 1746 C C . ALA A 1 224 ? 25.172 -18.106 -8.599 1.00 46.16 224 ALA A C 1
ATOM 1748 O O . ALA A 1 224 ? 26.084 -17.993 -9.413 1.00 46.16 224 ALA A O 1
ATOM 1749 N N . LEU A 1 225 ? 23.979 -17.531 -8.799 1.00 49.00 225 LEU A N 1
ATOM 1750 C CA . LEU A 1 225 ? 23.617 -16.794 -10.020 1.00 49.00 225 LEU A CA 1
ATOM 1751 C C . LEU A 1 225 ? 24.481 -15.546 -10.235 1.00 49.00 225 LEU A C 1
ATOM 1753 O O . LEU A 1 225 ? 25.052 -15.398 -11.309 1.00 49.00 225 LEU A O 1
ATOM 1757 N N . SER A 1 226 ? 24.694 -14.723 -9.204 1.00 47.19 226 SER A N 1
ATOM 1758 C CA . SER A 1 226 ? 25.608 -13.570 -9.288 1.00 47.19 226 SER A CA 1
ATOM 1759 C C . SER A 1 226 ? 27.043 -14.012 -9.605 1.00 47.19 226 SER A C 1
ATOM 1761 O O . SER A 1 226 ? 27.706 -13.417 -10.454 1.00 47.19 226 SER A O 1
ATOM 1763 N N . SER A 1 227 ? 27.507 -15.127 -9.026 1.00 44.62 227 SER A N 1
ATOM 1764 C CA . SER A 1 227 ? 28.822 -15.697 -9.355 1.00 44.62 227 SER A CA 1
ATOM 1765 C C . SER A 1 227 ? 28.901 -16.272 -10.781 1.00 44.62 227 SER A C 1
ATOM 1767 O O . SER A 1 227 ? 29.975 -16.276 -11.380 1.00 44.62 227 SER A O 1
ATOM 1769 N N . THR A 1 228 ? 27.777 -16.724 -11.350 1.00 51.19 228 THR A N 1
ATOM 1770 C CA . THR A 1 228 ? 27.679 -17.268 -12.718 1.00 51.19 228 THR A CA 1
ATOM 1771 C C . THR A 1 228 ? 27.613 -16.135 -13.747 1.00 51.19 228 THR A C 1
ATOM 1773 O O . THR A 1 228 ? 28.353 -16.161 -14.728 1.00 51.19 228 THR A O 1
ATOM 1776 N N . LEU A 1 229 ? 26.845 -15.079 -13.458 1.00 51.50 229 LEU A N 1
ATOM 1777 C CA . LEU A 1 229 ? 26.826 -13.809 -14.196 1.00 51.50 229 LEU A CA 1
ATOM 1778 C C . LEU A 1 229 ? 28.205 -13.128 -14.175 1.00 51.50 229 LEU A C 1
ATOM 1780 O O . LEU A 1 229 ? 28.693 -12.662 -15.204 1.00 51.50 229 LEU A O 1
ATOM 1784 N N . SER A 1 230 ? 28.894 -13.173 -13.031 1.00 41.16 230 SER A N 1
ATOM 1785 C CA . SER A 1 230 ? 30.272 -12.686 -12.892 1.00 41.16 230 SER A CA 1
ATOM 1786 C C . SER A 1 230 ? 31.285 -13.531 -13.680 1.00 41.16 230 SER A C 1
ATOM 1788 O O . SER A 1 230 ? 32.272 -12.992 -14.171 1.00 41.16 230 SER A O 1
ATOM 1790 N N . LYS A 1 231 ? 31.067 -14.847 -13.839 1.00 43.75 231 LYS A N 1
ATOM 1791 C CA . LYS A 1 231 ? 31.924 -15.731 -14.659 1.00 43.75 231 LYS A CA 1
ATOM 1792 C C . LYS A 1 231 ? 31.707 -15.535 -16.165 1.00 43.75 231 LYS A C 1
ATOM 1794 O O . LYS A 1 231 ? 32.672 -15.612 -16.924 1.00 43.75 231 LYS A O 1
ATOM 1799 N N . LEU A 1 232 ? 30.481 -15.214 -16.589 1.00 47.41 232 LEU A N 1
ATOM 1800 C CA . LEU A 1 232 ? 30.140 -14.834 -17.971 1.00 47.41 232 LEU A CA 1
ATOM 1801 C C . LEU A 1 232 ? 30.901 -13.583 -18.452 1.00 47.41 232 LEU A C 1
ATOM 1803 O O . LEU A 1 232 ? 31.190 -13.449 -19.642 1.00 47.41 232 LEU A O 1
ATOM 1807 N N . GLN A 1 233 ? 31.329 -12.729 -17.517 1.00 40.47 233 GLN A N 1
ATOM 1808 C CA . GLN A 1 233 ? 32.162 -11.546 -17.759 1.00 40.47 233 GLN A CA 1
ATOM 1809 C C . GLN A 1 233 ? 33.550 -11.862 -18.365 1.00 40.47 233 GLN A C 1
ATOM 1811 O O . GLN A 1 233 ? 34.213 -10.966 -18.888 1.00 40.47 233 GLN A O 1
ATOM 1816 N N . CYS A 1 234 ? 34.003 -13.121 -18.328 1.00 33.69 234 CYS A N 1
ATOM 1817 C CA . CYS A 1 234 ? 35.337 -13.522 -18.787 1.00 33.69 234 CYS A CA 1
ATOM 1818 C C . CYS A 1 234 ? 35.396 -14.040 -20.236 1.00 33.69 234 CYS A C 1
ATOM 1820 O O . CYS A 1 234 ? 36.461 -14.490 -20.668 1.00 33.69 234 CYS A O 1
ATOM 1822 N N . SER A 1 235 ? 34.305 -13.990 -21.010 1.00 36.69 235 SER A N 1
ATOM 1823 C CA . SER A 1 235 ? 34.358 -14.415 -22.414 1.00 36.69 235 SER A CA 1
ATOM 1824 C C . SER A 1 235 ? 35.017 -13.341 -23.300 1.00 36.69 235 SER A C 1
ATOM 1826 O O . SER A 1 235 ? 34.665 -12.162 -23.299 1.00 36.69 235 SER A O 1
ATOM 1828 N N . GLN A 1 236 ? 36.025 -13.748 -24.076 1.00 36.88 236 GLN A N 1
ATOM 1829 C CA . GLN A 1 236 ? 36.846 -12.900 -24.959 1.00 36.88 236 GLN A CA 1
ATOM 1830 C C . GLN A 1 236 ? 36.067 -12.230 -26.115 1.00 36.88 236 GLN A C 1
ATOM 1832 O O . GLN A 1 236 ? 36.652 -11.479 -26.901 1.00 36.88 236 GLN A O 1
ATOM 1837 N N . SER A 1 237 ? 34.763 -12.480 -26.228 1.00 41.53 237 SER A N 1
ATOM 1838 C CA . SER A 1 237 ? 33.920 -12.139 -27.377 1.00 41.53 237 SER A CA 1
ATOM 1839 C C . SER A 1 237 ? 33.621 -10.635 -27.486 1.00 41.53 237 SER A C 1
ATOM 1841 O O . SER A 1 237 ? 33.719 -10.072 -28.575 1.00 41.53 237 SER A O 1
ATOM 1843 N N . PHE A 1 238 ? 33.387 -9.933 -26.368 1.00 42.50 238 PHE A N 1
ATOM 1844 C CA . PHE A 1 238 ? 33.081 -8.490 -26.389 1.00 42.50 238 PHE A CA 1
ATOM 1845 C C . PHE A 1 238 ? 34.311 -7.612 -26.695 1.00 42.50 238 PHE A C 1
ATOM 1847 O O . PHE A 1 238 ? 34.215 -6.591 -27.380 1.00 42.50 238 PHE A O 1
ATOM 1854 N N . ARG A 1 239 ? 35.517 -8.037 -26.275 1.00 42.75 239 ARG A N 1
ATOM 1855 C CA . ARG A 1 239 ? 36.769 -7.347 -26.652 1.00 42.75 239 ARG A CA 1
ATOM 1856 C C . ARG A 1 239 ? 37.001 -7.381 -28.166 1.00 42.75 239 ARG A C 1
ATOM 1858 O O . ARG A 1 239 ? 37.451 -6.378 -28.713 1.00 42.75 239 ARG A O 1
ATOM 1865 N N . ARG A 1 240 ? 36.643 -8.487 -28.831 1.00 44.75 240 ARG A N 1
ATOM 1866 C CA . ARG A 1 240 ? 36.744 -8.637 -30.294 1.00 44.75 240 ARG A CA 1
ATOM 1867 C C . ARG A 1 240 ? 35.725 -7.769 -31.040 1.00 44.75 240 ARG A C 1
ATOM 1869 O O . ARG A 1 240 ? 36.083 -7.165 -32.046 1.00 44.75 240 ARG A O 1
ATOM 1876 N N . PHE A 1 241 ? 34.508 -7.621 -30.510 1.00 43.19 241 PHE A N 1
ATOM 1877 C CA . PHE A 1 241 ? 33.481 -6.724 -31.061 1.00 43.19 241 PHE A CA 1
ATOM 1878 C C . PHE A 1 241 ? 33.926 -5.248 -31.058 1.00 43.19 241 PHE A C 1
ATOM 1880 O O . PHE A 1 241 ? 33.888 -4.573 -32.088 1.00 43.19 241 PHE A O 1
ATOM 1887 N N . ARG A 1 242 ? 34.464 -4.765 -29.930 1.00 40.28 242 ARG A N 1
ATOM 1888 C CA . ARG A 1 242 ? 34.978 -3.389 -29.796 1.00 40.28 242 ARG A CA 1
ATOM 1889 C C . ARG A 1 242 ? 36.169 -3.095 -30.720 1.00 40.28 242 ARG A C 1
ATOM 1891 O O . ARG A 1 242 ? 36.317 -1.971 -31.203 1.00 40.28 242 ARG A O 1
ATOM 1898 N N . GLU A 1 243 ? 37.032 -4.080 -30.968 1.00 46.75 243 GLU A N 1
ATOM 1899 C CA . GLU A 1 243 ? 38.151 -3.942 -31.913 1.00 46.75 243 GLU A CA 1
ATOM 1900 C C . GLU A 1 243 ? 37.687 -3.956 -33.377 1.00 46.75 243 GLU A C 1
ATOM 1902 O O . GLU A 1 243 ? 38.195 -3.172 -34.182 1.00 46.75 243 GLU A O 1
ATOM 1907 N N . ALA A 1 244 ? 36.663 -4.749 -33.710 1.00 42.22 244 ALA A N 1
ATOM 1908 C CA . ALA A 1 244 ? 36.059 -4.772 -35.040 1.00 42.22 244 ALA A CA 1
ATOM 1909 C C . ALA A 1 244 ? 35.355 -3.446 -35.390 1.00 42.22 244 ALA A C 1
ATOM 1911 O O . ALA A 1 244 ? 35.515 -2.951 -36.507 1.00 42.22 244 ALA A O 1
ATOM 1912 N N . ALA A 1 245 ? 34.655 -2.825 -34.433 1.00 36.94 245 ALA A N 1
ATOM 1913 C CA . ALA A 1 245 ? 34.010 -1.519 -34.610 1.00 36.94 245 ALA A CA 1
ATOM 1914 C C . ALA A 1 245 ? 35.028 -0.373 -34.797 1.00 36.94 245 ALA A C 1
ATOM 1916 O O . ALA A 1 245 ? 34.845 0.502 -35.645 1.00 36.94 245 ALA A O 1
ATOM 1917 N N . LYS A 1 246 ? 36.167 -0.414 -34.088 1.00 40.41 246 LYS A N 1
ATOM 1918 C CA . LYS A 1 246 ? 37.278 0.539 -34.290 1.00 40.41 246 LYS A CA 1
ATOM 1919 C C . LYS A 1 246 ? 37.993 0.372 -35.637 1.00 40.41 246 LYS A C 1
ATOM 1921 O O . LYS A 1 246 ? 38.613 1.322 -36.110 1.00 40.41 246 LYS A O 1
ATOM 1926 N N . GLY A 1 247 ? 37.914 -0.803 -36.264 1.00 39.44 247 GLY A N 1
ATOM 1927 C CA . GLY A 1 247 ? 38.495 -1.060 -37.586 1.00 39.44 247 GLY A CA 1
ATOM 1928 C C . GLY A 1 247 ? 37.742 -0.397 -38.746 1.00 39.44 247 GLY A C 1
ATOM 1929 O O . GLY A 1 247 ? 38.337 -0.137 -39.791 1.00 39.44 247 GLY A O 1
ATOM 1930 N N . VAL A 1 248 ? 36.456 -0.077 -38.563 1.00 40.31 248 VAL A N 1
ATOM 1931 C CA . VAL A 1 248 ? 35.577 0.433 -39.633 1.00 40.31 248 VAL A CA 1
ATOM 1932 C C . VAL A 1 248 ? 35.706 1.949 -39.832 1.00 40.31 248 VAL A C 1
ATOM 1934 O O . VAL A 1 248 ? 35.503 2.448 -40.935 1.00 40.31 248 VAL A O 1
ATOM 1937 N N . THR A 1 249 ? 36.165 2.700 -38.830 1.00 35.38 249 THR A N 1
ATOM 1938 C CA . THR A 1 249 ? 36.321 4.163 -38.939 1.00 35.38 249 THR A CA 1
ATOM 1939 C C . THR A 1 249 ? 37.582 4.614 -39.688 1.00 35.38 249 THR A C 1
ATOM 1941 O O . THR A 1 249 ? 37.743 5.808 -39.932 1.00 35.38 249 THR A O 1
ATOM 1944 N N . LYS A 1 250 ? 38.471 3.698 -40.109 1.00 40.69 250 LYS A N 1
ATOM 1945 C CA . LYS A 1 250 ? 39.742 4.049 -40.782 1.00 40.69 250 LYS A CA 1
ATOM 1946 C C . LYS A 1 250 ? 39.802 3.832 -42.296 1.00 40.69 250 LYS A C 1
ATOM 1948 O O . LYS A 1 250 ? 40.799 4.223 -42.900 1.00 40.69 250 LYS A O 1
ATOM 1953 N N . ARG A 1 251 ? 38.781 3.265 -42.942 1.00 38.25 251 ARG A N 1
ATOM 1954 C CA . ARG A 1 251 ? 38.756 3.127 -44.410 1.00 38.25 251 ARG A CA 1
ATOM 1955 C C . ARG A 1 251 ? 37.353 3.321 -44.961 1.00 38.25 251 ARG A C 1
ATOM 1957 O O . ARG A 1 251 ? 36.605 2.368 -45.123 1.00 38.25 251 ARG A O 1
ATOM 1964 N N . ILE A 1 252 ? 37.033 4.561 -45.314 1.00 35.56 252 ILE A N 1
ATOM 1965 C CA . ILE A 1 252 ? 35.934 4.851 -46.235 1.00 35.56 252 ILE A CA 1
ATOM 1966 C C . ILE A 1 252 ? 36.564 5.251 -47.567 1.00 35.56 252 ILE A C 1
ATOM 1968 O O . ILE A 1 252 ? 37.076 6.354 -47.734 1.00 35.56 252 ILE A O 1
ATOM 1972 N N . GLY A 1 253 ? 36.563 4.301 -48.501 1.00 30.12 253 GLY A N 1
ATOM 1973 C CA . GLY A 1 253 ? 37.032 4.470 -49.871 1.00 30.12 253 GLY A CA 1
ATOM 1974 C C . GLY A 1 253 ? 36.610 3.282 -50.736 1.00 30.12 253 GLY A C 1
ATOM 1975 O O . GLY A 1 253 ? 37.287 2.267 -50.725 1.00 30.12 253 GLY A O 1
ATOM 1976 N N . ARG A 1 254 ? 35.488 3.456 -51.455 1.00 34.34 254 ARG A N 1
ATOM 1977 C CA . ARG A 1 254 ? 34.933 2.673 -52.588 1.00 34.34 254 ARG A CA 1
ATOM 1978 C C . ARG A 1 254 ? 34.999 1.132 -52.525 1.00 34.34 254 ARG A C 1
ATOM 1980 O O . ARG A 1 254 ? 36.044 0.545 -52.766 1.00 34.34 254 ARG A O 1
ATOM 1987 N N . GLY A 1 255 ? 33.826 0.491 -52.457 1.00 34.38 255 GLY A N 1
ATOM 1988 C CA . GLY A 1 255 ? 33.649 -0.890 -52.934 1.00 34.38 255 GLY A CA 1
ATOM 1989 C C . GLY A 1 255 ? 32.496 -1.641 -52.269 1.00 34.38 255 GLY A C 1
ATOM 1990 O O . GLY A 1 255 ? 32.654 -2.205 -51.197 1.00 34.38 255 GLY A O 1
ATOM 1991 N N . MET A 1 256 ? 31.336 -1.689 -52.923 1.00 40.12 256 MET A N 1
ATOM 1992 C CA . MET A 1 256 ? 30.073 -2.237 -52.400 1.00 40.12 256 MET A CA 1
ATOM 1993 C C . MET A 1 256 ? 29.977 -3.782 -52.431 1.00 40.12 256 MET A C 1
ATOM 1995 O O . MET A 1 256 ? 28.881 -4.323 -52.486 1.00 40.12 256 MET A O 1
ATOM 1999 N N . HIS A 1 257 ? 31.104 -4.504 -52.386 1.00 37.22 257 HIS A N 1
ATOM 2000 C CA . HIS A 1 257 ? 31.137 -5.975 -52.483 1.00 37.22 257 HIS A CA 1
ATOM 2001 C C . HIS A 1 257 ? 31.733 -6.707 -51.263 1.00 37.22 257 HIS A C 1
ATOM 2003 O O . HIS A 1 257 ? 31.631 -7.926 -51.199 1.00 37.22 257 HIS A O 1
ATOM 2009 N N . GLU A 1 258 ? 32.251 -6.008 -50.244 1.00 36.50 258 GLU A N 1
ATOM 2010 C CA . GLU A 1 258 ? 32.680 -6.643 -48.974 1.00 36.50 258 GLU A CA 1
ATOM 2011 C C . GLU A 1 258 ? 31.560 -6.736 -47.922 1.00 36.50 258 GLU A C 1
ATOM 2013 O O . GLU A 1 258 ? 31.634 -7.544 -46.997 1.00 36.50 258 GLU A O 1
ATOM 2018 N N . LEU A 1 259 ? 30.485 -5.955 -48.080 1.00 38.66 259 LEU A N 1
ATOM 2019 C CA . LEU A 1 259 ? 29.349 -5.919 -47.148 1.00 38.66 259 LEU A CA 1
ATOM 2020 C C . LEU A 1 259 ? 28.567 -7.244 -47.126 1.00 38.66 259 LEU A C 1
ATOM 2022 O O . LEU A 1 259 ? 28.076 -7.639 -46.077 1.00 38.66 259 LEU A O 1
ATOM 2026 N N . ALA A 1 260 ? 28.529 -7.974 -48.245 1.00 30.22 260 ALA A N 1
ATOM 2027 C CA . ALA A 1 260 ? 27.851 -9.268 -48.343 1.00 30.22 260 ALA A CA 1
ATOM 2028 C C . ALA A 1 260 ? 28.643 -10.425 -47.699 1.00 30.22 260 ALA A C 1
ATOM 2030 O O . ALA A 1 260 ? 28.042 -11.362 -47.186 1.00 30.22 260 ALA A O 1
ATOM 2031 N N . ALA A 1 261 ? 29.980 -10.350 -47.661 1.00 34.12 261 ALA A N 1
ATOM 2032 C CA . ALA A 1 261 ? 30.819 -11.388 -47.050 1.00 34.12 261 ALA A CA 1
ATOM 2033 C C . ALA A 1 261 ? 30.863 -11.291 -45.511 1.00 34.12 261 ALA A C 1
ATOM 2035 O O . ALA A 1 261 ? 31.103 -12.285 -44.831 1.00 34.12 261 ALA A O 1
ATOM 2036 N N . LYS A 1 262 ? 30.592 -10.103 -44.954 1.00 34.84 262 LYS A N 1
ATOM 2037 C CA . LYS A 1 262 ? 30.588 -9.849 -43.503 1.00 34.84 262 LYS A CA 1
ATOM 2038 C C . LYS A 1 262 ? 29.260 -10.203 -42.822 1.00 34.84 262 LYS A C 1
ATOM 2040 O O . LYS A 1 262 ? 29.232 -10.438 -41.618 1.00 34.84 262 LYS A O 1
ATOM 2045 N N . VAL A 1 263 ? 28.183 -10.296 -43.603 1.00 39.00 263 VAL A N 1
ATOM 2046 C CA . VAL A 1 263 ? 26.871 -10.808 -43.168 1.00 39.00 263 VAL A CA 1
ATOM 2047 C C . VAL A 1 263 ? 26.926 -12.326 -42.924 1.00 39.00 263 VAL A C 1
ATOM 2049 O O . VAL A 1 263 ? 26.287 -12.827 -42.004 1.00 39.00 263 VAL A O 1
ATOM 2052 N N . ASP A 1 264 ? 27.770 -13.050 -43.663 1.00 32.09 264 ASP A N 1
ATOM 2053 C CA . ASP A 1 264 ? 27.920 -14.511 -43.566 1.00 32.09 264 ASP A CA 1
ATOM 2054 C C . ASP A 1 264 ? 28.726 -14.976 -42.327 1.00 32.09 264 ASP A C 1
ATOM 2056 O O . ASP A 1 264 ? 28.551 -16.082 -41.815 1.00 32.09 264 ASP A O 1
ATOM 2060 N N . GLU A 1 265 ? 29.585 -14.108 -41.782 1.00 36.94 265 GLU A N 1
ATOM 2061 C CA . GLU A 1 265 ? 30.267 -14.335 -40.497 1.00 36.94 265 GLU A CA 1
ATOM 2062 C C . GLU A 1 265 ? 29.345 -14.015 -39.303 1.00 36.94 265 GLU A C 1
ATOM 2064 O O . GLU A 1 265 ? 29.426 -14.662 -38.258 1.00 36.94 265 GLU A O 1
ATOM 2069 N N . TYR A 1 266 ? 28.394 -13.094 -39.497 1.00 39.22 266 TYR A N 1
ATOM 2070 C CA . TYR A 1 266 ? 27.338 -12.754 -38.538 1.00 39.22 266 TYR A CA 1
ATOM 2071 C C . TYR A 1 266 ? 26.318 -13.894 -38.393 1.00 39.22 266 TYR A C 1
ATOM 2073 O O . TYR A 1 266 ? 25.937 -14.241 -37.278 1.00 39.22 266 TYR A O 1
ATOM 2081 N N . ALA A 1 267 ? 25.993 -14.574 -39.499 1.00 35.81 267 ALA A N 1
ATOM 2082 C CA . ALA A 1 267 ? 25.208 -15.809 -39.488 1.00 35.81 267 ALA A CA 1
ATOM 2083 C C . ALA A 1 267 ? 25.910 -16.973 -38.757 1.00 35.81 267 ALA A C 1
ATOM 2085 O O . ALA A 1 267 ? 25.252 -17.863 -38.227 1.00 35.81 267 ALA A O 1
ATOM 2086 N N . ARG A 1 268 ? 27.247 -16.960 -38.657 1.00 37.62 268 ARG A N 1
ATOM 2087 C CA . ARG A 1 268 ? 28.016 -17.948 -37.874 1.00 37.62 268 ARG A CA 1
ATOM 2088 C C . ARG A 1 268 ? 28.081 -17.629 -36.377 1.00 37.62 268 ARG A C 1
ATOM 2090 O O . ARG A 1 268 ? 28.211 -18.552 -35.578 1.00 37.62 268 ARG A O 1
ATOM 2097 N N . GLY A 1 269 ? 27.915 -16.363 -35.987 1.00 38.72 269 GLY A N 1
ATOM 2098 C CA . GLY A 1 269 ? 27.642 -15.968 -34.597 1.00 38.72 269 GLY A CA 1
ATOM 2099 C C . GLY A 1 269 ? 26.275 -16.446 -34.089 1.00 38.72 269 GLY A C 1
ATOM 2100 O O . GLY A 1 269 ? 26.100 -16.614 -32.887 1.00 38.72 269 GLY A O 1
ATOM 2101 N N . MET A 1 270 ? 25.350 -16.764 -35.006 1.00 40.78 270 MET A N 1
ATOM 2102 C CA . MET A 1 270 ? 24.047 -17.390 -34.728 1.00 40.78 270 MET A CA 1
ATOM 2103 C C . MET A 1 270 ? 24.143 -18.902 -34.425 1.00 40.78 270 MET A C 1
ATOM 2105 O O . MET A 1 270 ? 23.122 -19.565 -34.271 1.00 40.78 270 MET A O 1
ATOM 2109 N N . MET A 1 271 ? 25.360 -19.458 -34.341 1.00 35.56 271 MET A N 1
ATOM 2110 C CA . MET A 1 271 ? 25.644 -20.852 -33.975 1.00 35.56 271 MET A CA 1
ATOM 2111 C C . MET A 1 271 ? 26.632 -20.945 -32.798 1.00 35.56 271 MET A C 1
ATOM 2113 O O . MET A 1 271 ? 27.515 -21.804 -32.775 1.00 35.56 271 MET A O 1
ATOM 2117 N N . GLY A 1 272 ? 26.491 -20.086 -31.783 1.00 42.69 272 GLY A N 1
ATOM 2118 C CA . GLY A 1 272 ? 26.789 -20.568 -30.429 1.00 42.69 272 GLY A CA 1
ATOM 2119 C C . GLY A 1 272 ? 25.883 -21.777 -30.157 1.00 42.69 272 GLY A C 1
ATOM 2120 O O . GLY A 1 272 ? 24.772 -21.799 -30.693 1.00 42.69 272 GLY A O 1
ATOM 2121 N N . PRO A 1 273 ? 26.315 -22.823 -29.426 1.00 35.50 273 PRO A N 1
ATOM 2122 C CA . PRO A 1 273 ? 25.401 -23.917 -29.121 1.00 35.50 273 PRO A CA 1
ATOM 2123 C C . PRO A 1 273 ? 24.147 -23.312 -28.479 1.00 35.50 273 PRO A C 1
ATOM 2125 O O . PRO A 1 273 ? 24.276 -22.600 -27.484 1.00 35.50 273 PRO A O 1
ATOM 2128 N N . LEU A 1 274 ? 22.965 -23.536 -29.078 1.00 39.78 274 LEU A N 1
ATOM 2129 C CA . LEU A 1 274 ? 21.691 -23.200 -28.438 1.00 39.78 274 LEU A CA 1
ATOM 2130 C C . LEU A 1 274 ? 21.762 -23.737 -26.997 1.00 39.78 274 LEU A C 1
ATOM 2132 O O . LEU A 1 274 ? 21.971 -24.937 -26.817 1.00 39.78 274 LEU A O 1
ATOM 2136 N N . GLY A 1 275 ? 21.658 -22.850 -26.003 1.00 48.53 275 GLY A N 1
ATOM 2137 C CA . GLY A 1 275 ? 21.821 -23.193 -24.584 1.00 48.53 275 GLY A CA 1
ATOM 2138 C C . GLY A 1 275 ? 23.203 -22.895 -23.983 1.00 48.53 275 GLY A C 1
ATOM 2139 O O . GLY A 1 275 ? 23.679 -23.649 -23.139 1.00 48.53 275 GLY A O 1
ATOM 2140 N N . SER A 1 276 ? 23.885 -21.820 -24.400 1.00 56.91 276 SER A N 1
ATOM 2141 C CA . SER A 1 276 ? 25.169 -21.430 -23.791 1.00 56.91 276 SER A CA 1
ATOM 2142 C C . SER A 1 276 ? 25.001 -20.601 -22.507 1.00 56.91 276 SER A C 1
ATOM 2144 O O . SER A 1 276 ? 25.885 -20.600 -21.643 1.00 56.91 276 SER A O 1
ATOM 2146 N N . THR A 1 277 ? 23.852 -19.933 -22.352 1.00 70.12 277 THR A N 1
ATOM 2147 C CA . THR A 1 277 ? 23.473 -19.169 -21.155 1.00 70.12 277 THR A CA 1
ATOM 2148 C C . THR A 1 277 ? 22.061 -19.520 -20.676 1.00 70.12 277 THR A C 1
ATOM 2150 O O . THR A 1 277 ? 21.202 -19.888 -21.472 1.00 70.12 277 THR A O 1
ATOM 2153 N N . LEU A 1 278 ? 21.799 -19.343 -19.374 1.00 79.88 278 LEU A N 1
ATOM 2154 C CA . LEU A 1 278 ? 20.478 -19.568 -18.761 1.00 79.88 278 LEU A CA 1
ATOM 2155 C C . LEU A 1 278 ? 19.355 -18.815 -19.499 1.00 79.88 278 LEU A C 1
ATOM 2157 O O . LEU A 1 278 ? 18.259 -19.333 -19.664 1.00 79.88 278 LEU A O 1
ATOM 2161 N N . PHE A 1 279 ? 19.617 -17.582 -19.938 1.00 82.69 279 PHE A N 1
ATOM 2162 C CA . PHE A 1 279 ? 18.604 -16.750 -20.591 1.00 82.69 279 PHE A CA 1
ATOM 2163 C C . PHE A 1 279 ? 18.291 -17.219 -22.015 1.00 82.69 279 PHE A C 1
ATOM 2165 O O . PHE A 1 279 ? 17.137 -17.156 -22.430 1.00 82.69 279 PHE A O 1
ATOM 2172 N N . GLU A 1 280 ? 19.286 -17.750 -22.730 1.00 80.62 280 GLU A N 1
ATOM 2173 C CA . GLU A 1 280 ? 19.080 -18.375 -24.042 1.00 80.62 280 GLU A CA 1
ATOM 2174 C C . GLU A 1 280 ? 18.257 -19.661 -23.930 1.00 80.62 280 GLU A C 1
ATOM 2176 O O . GLU A 1 280 ? 17.411 -19.913 -24.784 1.00 80.62 280 GLU A O 1
ATOM 2181 N N . GLU A 1 281 ? 18.441 -20.449 -22.863 1.00 82.44 281 GLU A N 1
ATOM 2182 C CA . GLU A 1 281 ? 17.594 -21.622 -22.593 1.00 82.44 281 GLU A CA 1
ATOM 2183 C C . GLU A 1 281 ? 16.131 -21.238 -22.328 1.00 82.44 281 GLU A C 1
ATOM 2185 O O . GLU A 1 281 ? 15.221 -21.985 -22.683 1.00 82.44 281 GLU A O 1
ATOM 2190 N N . LEU A 1 282 ? 15.890 -20.054 -21.756 1.00 85.00 282 LEU A N 1
ATOM 2191 C CA . LEU A 1 282 ? 14.546 -19.493 -21.580 1.00 85.00 282 LEU A CA 1
ATOM 2192 C C . LEU A 1 282 ? 13.959 -18.912 -22.879 1.00 85.00 282 LEU A C 1
ATOM 2194 O O . LEU A 1 282 ? 12.808 -18.483 -22.873 1.00 85.00 282 LEU A O 1
ATOM 2198 N N . GLY A 1 283 ? 14.723 -18.899 -23.976 1.00 81.06 283 GLY A N 1
ATOM 2199 C CA . GLY A 1 283 ? 14.304 -18.383 -25.279 1.00 81.06 283 GLY A CA 1
ATOM 2200 C C . GLY A 1 283 ? 14.559 -16.888 -25.487 1.00 81.06 283 GLY A C 1
ATOM 2201 O O . GLY A 1 283 ? 13.986 -16.309 -26.404 1.00 81.06 283 GLY A O 1
ATOM 2202 N N . LEU A 1 284 ? 15.394 -16.249 -24.656 1.00 84.94 284 LEU A N 1
ATOM 2203 C CA . LEU A 1 284 ? 15.773 -14.844 -24.821 1.00 84.94 284 LEU A CA 1
ATOM 2204 C C . LEU A 1 284 ? 17.129 -14.719 -25.510 1.00 84.94 284 LEU A C 1
ATOM 2206 O O . LEU A 1 284 ? 18.096 -15.390 -25.151 1.00 84.94 284 LEU A O 1
ATOM 2210 N N . TYR A 1 285 ? 17.236 -13.782 -26.446 1.00 83.75 285 TYR A N 1
ATOM 2211 C CA . TYR A 1 285 ? 18.515 -13.436 -27.051 1.00 83.75 285 TYR A CA 1
ATOM 2212 C C . TYR A 1 285 ? 19.354 -12.598 -26.081 1.00 83.75 285 TYR A C 1
ATOM 2214 O O . TYR A 1 285 ? 18.963 -11.491 -25.716 1.00 83.75 285 TYR A O 1
ATOM 2222 N N . TYR A 1 286 ? 20.505 -13.114 -25.651 1.00 83.69 286 TYR A N 1
ATOM 2223 C CA . TYR A 1 286 ? 21.331 -12.482 -24.623 1.00 83.69 286 TYR A CA 1
ATOM 2224 C C . TYR A 1 286 ? 22.408 -11.555 -25.211 1.00 83.69 286 TYR A C 1
ATOM 2226 O O . TYR A 1 286 ? 23.202 -11.950 -26.063 1.00 83.69 286 TYR A O 1
ATOM 2234 N N . ILE A 1 287 ? 22.493 -10.327 -24.691 1.00 80.62 287 ILE A N 1
ATOM 2235 C CA . ILE A 1 287 ? 23.506 -9.325 -25.045 1.00 80.62 287 ILE A CA 1
ATOM 2236 C C . ILE A 1 287 ? 24.149 -8.783 -23.766 1.00 80.62 287 ILE A C 1
ATOM 2238 O O . ILE A 1 287 ? 23.499 -8.112 -22.968 1.00 80.62 287 ILE A O 1
ATOM 2242 N N . GLY A 1 288 ? 25.450 -9.014 -23.576 1.00 76.00 288 GLY A N 1
ATOM 2243 C CA . GLY A 1 288 ? 26.215 -8.404 -22.484 1.00 76.00 288 GLY A CA 1
ATOM 2244 C C . GLY A 1 288 ? 27.319 -9.296 -21.909 1.00 76.00 288 GLY A C 1
ATOM 2245 O O . GLY A 1 288 ? 27.623 -10.351 -22.470 1.00 76.00 288 GLY A O 1
ATOM 2246 N N . PRO A 1 289 ? 27.928 -8.903 -20.775 1.00 79.75 289 PRO A N 1
ATOM 2247 C CA . PRO A 1 289 ? 27.618 -7.704 -19.987 1.00 79.75 289 PRO A CA 1
ATOM 2248 C C . PRO A 1 289 ? 28.153 -6.395 -20.600 1.00 79.75 289 PRO A C 1
ATOM 2250 O O . PRO A 1 289 ? 29.253 -6.370 -21.153 1.00 79.75 289 PRO A O 1
ATOM 2253 N N . VAL A 1 290 ? 27.394 -5.306 -20.452 1.00 78.88 290 VAL A N 1
ATOM 2254 C CA . VAL A 1 290 ? 27.726 -3.935 -20.890 1.00 78.88 290 VAL A CA 1
ATOM 2255 C C . VAL A 1 290 ? 28.002 -3.049 -19.670 1.00 78.88 290 VAL A C 1
ATOM 2257 O O . VAL A 1 290 ? 27.388 -3.230 -18.621 1.00 78.88 290 VAL A O 1
ATOM 2260 N N . ASP A 1 291 ? 28.927 -2.096 -19.789 1.00 81.94 291 ASP A N 1
ATOM 2261 C CA . ASP A 1 291 ? 29.194 -1.105 -18.739 1.00 81.94 291 ASP A CA 1
ATOM 2262 C C . ASP A 1 291 ? 28.062 -0.064 -18.677 1.00 81.94 291 ASP A C 1
ATOM 2264 O O . ASP A 1 291 ? 27.874 0.714 -19.613 1.00 81.94 291 ASP A O 1
ATOM 2268 N N . GLY A 1 292 ? 27.309 -0.056 -17.575 1.00 85.06 292 GLY A N 1
ATOM 2269 C CA . GLY A 1 292 ? 26.169 0.832 -17.350 1.00 85.06 292 GLY A CA 1
ATOM 2270 C C . GLY A 1 292 ? 26.527 2.295 -17.119 1.00 85.06 292 GLY A C 1
ATOM 2271 O O . GLY A 1 292 ? 25.639 3.138 -17.177 1.00 85.06 292 GLY A O 1
ATOM 2272 N N . HIS A 1 293 ? 27.809 2.602 -16.916 1.00 86.88 293 HIS A N 1
ATOM 2273 C CA . HIS A 1 293 ? 28.307 3.971 -16.754 1.00 86.88 293 HIS A CA 1
ATOM 2274 C C . HIS A 1 293 ? 28.889 4.549 -18.049 1.00 86.88 293 HIS A C 1
ATOM 2276 O O . HIS A 1 293 ? 29.184 5.742 -18.137 1.00 86.88 293 HIS A O 1
ATOM 2282 N N . ASN A 1 294 ? 29.042 3.729 -19.095 1.00 87.00 294 ASN A N 1
ATOM 2283 C CA . ASN A 1 294 ? 29.497 4.198 -20.397 1.00 87.00 294 ASN A CA 1
ATOM 2284 C C . ASN A 1 294 ? 28.314 4.449 -21.343 1.00 87.00 294 ASN A C 1
ATOM 2286 O O . ASN A 1 294 ? 27.886 3.563 -22.083 1.00 87.00 294 ASN A O 1
ATOM 2290 N N . ILE A 1 295 ? 27.840 5.699 -21.376 1.00 89.06 295 ILE A N 1
ATOM 2291 C CA . ILE A 1 295 ? 26.751 6.144 -22.264 1.00 89.06 295 ILE A CA 1
ATOM 2292 C C . ILE A 1 295 ? 27.008 5.789 -23.741 1.00 89.06 295 ILE A C 1
ATOM 2294 O O . ILE A 1 295 ? 26.058 5.486 -24.457 1.00 89.06 295 ILE A O 1
ATOM 2298 N N . GLU A 1 296 ? 28.262 5.799 -24.216 1.00 85.50 296 GLU A N 1
ATOM 2299 C CA . GLU A 1 296 ? 28.558 5.487 -25.627 1.00 85.50 296 GLU A CA 1
ATOM 2300 C C . GLU A 1 296 ? 28.244 4.024 -25.957 1.00 85.50 296 GLU A C 1
ATOM 2302 O O . GLU A 1 296 ? 27.594 3.735 -26.963 1.00 85.50 296 GLU A O 1
ATOM 2307 N N . ASP A 1 297 ? 28.677 3.116 -25.078 1.00 82.62 297 ASP A N 1
ATOM 2308 C CA . ASP A 1 297 ? 28.459 1.679 -25.233 1.00 82.62 297 ASP A CA 1
ATOM 2309 C C . ASP A 1 297 ? 26.964 1.355 -25.090 1.00 82.62 297 ASP A C 1
ATOM 2311 O O . ASP A 1 297 ? 26.416 0.595 -25.891 1.00 82.62 297 ASP A O 1
ATOM 2315 N N . LEU A 1 298 ? 26.284 1.986 -24.125 1.00 86.94 298 LEU A N 1
ATOM 2316 C CA . LEU A 1 298 ? 24.845 1.831 -23.911 1.00 86.94 298 LEU A CA 1
ATOM 2317 C C . LEU A 1 298 ? 24.024 2.277 -25.121 1.00 86.94 298 LEU A C 1
ATOM 2319 O O . LEU A 1 298 ? 23.167 1.527 -25.582 1.00 86.94 298 LEU A O 1
ATOM 2323 N N . ILE A 1 299 ? 24.282 3.474 -25.657 1.00 88.31 299 ILE A N 1
ATOM 2324 C CA . ILE A 1 299 ? 23.560 3.980 -26.831 1.00 88.31 299 ILE A CA 1
ATOM 2325 C C . ILE A 1 299 ? 23.798 3.061 -28.027 1.00 88.31 299 ILE A C 1
ATOM 2327 O O . ILE A 1 299 ? 22.837 2.704 -28.701 1.00 88.31 299 ILE A O 1
ATOM 2331 N N . CYS A 1 300 ? 25.041 2.635 -28.265 1.00 85.62 300 CYS A N 1
ATOM 2332 C CA . CYS A 1 300 ? 25.363 1.749 -29.380 1.00 85.62 300 CYS A CA 1
ATOM 2333 C C . CYS A 1 300 ? 24.587 0.424 -29.302 1.00 85.62 300 CYS A C 1
ATOM 2335 O O . CYS A 1 300 ? 23.988 0.008 -30.291 1.00 85.62 300 CYS A O 1
ATOM 2337 N N . VAL A 1 301 ? 24.557 -0.214 -28.128 1.00 83.06 301 VAL A N 1
ATOM 2338 C CA . VAL A 1 301 ? 23.845 -1.486 -27.929 1.00 83.06 301 VAL A CA 1
ATOM 2339 C C . VAL A 1 301 ? 22.332 -1.298 -28.021 1.00 83.06 301 VAL A C 1
ATOM 2341 O O . VAL A 1 301 ? 21.662 -2.058 -28.715 1.00 83.06 301 VAL A O 1
ATOM 2344 N N . LEU A 1 302 ? 21.778 -0.281 -27.357 1.00 88.25 302 LEU A N 1
ATOM 2345 C CA . LEU A 1 302 ? 20.335 -0.039 -27.365 1.00 88.25 302 LEU A CA 1
ATOM 2346 C C . LEU A 1 302 ? 19.828 0.369 -28.755 1.00 88.25 302 LEU A C 1
ATOM 2348 O O . LEU A 1 302 ? 18.729 -0.032 -29.125 1.00 88.25 302 LEU A O 1
ATOM 2352 N N . GLN A 1 303 ? 20.611 1.122 -29.537 1.00 87.12 303 GLN A N 1
ATOM 2353 C CA . GLN A 1 303 ? 20.271 1.460 -30.925 1.00 87.12 303 GLN A CA 1
ATOM 2354 C C . GLN A 1 303 ? 20.241 0.225 -31.820 1.00 87.12 303 GLN A C 1
ATOM 2356 O O . GLN A 1 303 ? 19.305 0.076 -32.605 1.00 87.12 303 GLN A O 1
ATOM 2361 N N . GLU A 1 304 ? 21.218 -0.673 -31.672 1.00 81.69 304 GLU A N 1
ATOM 2362 C CA . GLU A 1 304 ? 21.232 -1.936 -32.409 1.00 81.69 304 GLU A CA 1
ATOM 2363 C C . GLU A 1 304 ? 19.978 -2.752 -32.079 1.00 81.69 304 GLU A C 1
ATOM 2365 O O . GLU A 1 304 ? 19.233 -3.128 -32.980 1.00 81.69 304 GLU A O 1
ATOM 2370 N N . VAL A 1 305 ? 19.668 -2.921 -30.788 1.00 83.94 305 VAL A N 1
ATOM 2371 C CA . VAL A 1 305 ? 18.470 -3.645 -30.329 1.00 83.94 305 VAL A CA 1
ATOM 2372 C C . VAL A 1 305 ? 17.180 -2.986 -30.823 1.00 83.94 305 VAL A C 1
ATOM 2374 O O . VAL A 1 305 ? 16.252 -3.677 -31.237 1.00 83.94 305 VAL A O 1
ATOM 2377 N N . ALA A 1 306 ? 17.114 -1.654 -30.837 1.00 85.06 306 ALA A N 1
ATOM 2378 C CA . ALA A 1 306 ? 15.965 -0.922 -31.361 1.00 85.06 306 ALA A CA 1
ATOM 2379 C C . ALA A 1 306 ? 15.801 -1.052 -32.889 1.00 85.06 306 ALA A C 1
ATOM 2381 O O . ALA A 1 306 ? 14.690 -0.854 -33.389 1.00 85.06 306 ALA A O 1
ATOM 2382 N N . SER A 1 307 ? 16.871 -1.383 -33.623 1.00 80.69 307 SER A N 1
ATOM 2383 C CA . SER A 1 307 ? 16.855 -1.598 -35.078 1.00 80.69 307 SER A CA 1
ATOM 2384 C C . SER A 1 307 ? 16.478 -3.023 -35.497 1.00 80.69 307 SER A C 1
ATOM 2386 O O . SER A 1 307 ? 16.127 -3.245 -36.656 1.00 80.69 307 SER A O 1
ATOM 2388 N N . LEU A 1 308 ? 16.501 -3.980 -34.561 1.00 74.75 308 LEU A N 1
ATOM 2389 C CA . LEU A 1 308 ? 16.076 -5.356 -34.801 1.00 74.75 308 LEU A CA 1
ATOM 2390 C C . LEU A 1 308 ? 14.547 -5.407 -34.960 1.00 74.75 308 LEU A C 1
ATOM 2392 O O . LEU A 1 308 ? 13.771 -5.502 -34.002 1.00 74.75 308 LEU A O 1
ATOM 2396 N N . ASP A 1 309 ? 14.099 -5.318 -36.207 1.00 61.00 309 ASP A N 1
ATOM 2397 C CA . ASP A 1 309 ? 12.741 -5.664 -36.604 1.00 61.00 309 ASP A CA 1
ATOM 2398 C C . ASP A 1 309 ? 12.660 -7.190 -36.755 1.00 61.00 309 ASP A C 1
ATOM 2400 O O . ASP A 1 309 ? 13.360 -7.767 -37.582 1.00 61.00 309 ASP A O 1
ATOM 2404 N N . SER A 1 310 ? 11.805 -7.834 -35.950 1.00 58.12 310 SER A N 1
ATOM 2405 C CA . SER A 1 310 ? 11.457 -9.270 -36.039 1.00 58.12 310 SER A CA 1
ATOM 2406 C C . SER A 1 310 ? 12.363 -10.284 -35.327 1.00 58.12 310 SER A C 1
ATOM 2408 O O . SER A 1 310 ? 12.319 -11.461 -35.670 1.00 58.12 310 SER A O 1
ATOM 2410 N N . MET A 1 311 ? 13.118 -9.876 -34.306 1.00 60.06 311 MET A N 1
ATOM 2411 C CA . MET A 1 311 ? 13.704 -10.828 -33.353 1.00 60.06 311 MET A CA 1
ATOM 2412 C C . MET A 1 311 ? 12.783 -10.978 -32.135 1.00 60.06 311 MET A C 1
ATOM 2414 O O . MET A 1 311 ? 12.105 -10.017 -31.758 1.00 60.06 311 MET A O 1
ATOM 2418 N N . GLY A 1 312 ? 12.753 -12.180 -31.555 1.00 77.88 312 GLY A N 1
ATOM 2419 C CA . GLY A 1 312 ? 12.086 -12.496 -30.292 1.00 77.88 312 GLY A CA 1
ATOM 2420 C C . GLY A 1 312 ? 12.554 -11.652 -29.101 1.00 77.88 312 GLY A C 1
ATOM 2421 O O . GLY A 1 312 ? 13.198 -10.613 -29.270 1.00 77.88 312 GLY A O 1
ATOM 2422 N N . PRO A 1 313 ? 12.260 -12.062 -27.860 1.00 89.75 313 PRO A N 1
ATOM 2423 C CA . PRO A 1 313 ? 12.634 -11.278 -26.691 1.00 89.75 313 PRO A CA 1
ATOM 2424 C C . PRO A 1 313 ? 14.160 -11.168 -26.550 1.00 89.75 313 PRO A C 1
ATOM 2426 O O . PRO A 1 313 ? 14.884 -12.162 -26.599 1.00 89.75 313 PRO A O 1
ATOM 2429 N N . VAL A 1 314 ? 14.659 -9.950 -26.335 1.00 90.38 314 VAL A N 1
ATOM 2430 C CA . VAL A 1 314 ? 16.092 -9.659 -26.162 1.00 90.38 314 VAL A CA 1
ATOM 2431 C C . VAL A 1 314 ? 16.368 -9.282 -24.712 1.00 90.38 314 VAL A C 1
ATOM 2433 O O . VAL A 1 314 ? 15.677 -8.428 -24.164 1.00 90.38 314 VAL A O 1
ATOM 2436 N N . LEU A 1 315 ? 17.407 -9.858 -24.106 1.00 90.44 315 LEU A N 1
ATOM 2437 C CA . LEU A 1 315 ? 17.910 -9.482 -22.788 1.00 90.44 315 LEU A CA 1
ATOM 2438 C C . LEU A 1 315 ? 19.255 -8.756 -22.902 1.00 90.44 315 LEU A C 1
ATOM 2440 O O . LEU A 1 315 ? 20.246 -9.337 -23.338 1.00 90.44 315 LEU A O 1
ATOM 2444 N N . VAL A 1 316 ? 19.305 -7.501 -22.456 1.00 89.69 316 VAL A N 1
ATOM 2445 C CA . VAL A 1 316 ? 20.527 -6.695 -22.352 1.00 89.69 316 VAL A CA 1
ATOM 2446 C C . VAL A 1 316 ? 20.990 -6.676 -20.899 1.00 89.69 316 VAL A C 1
ATOM 2448 O O . VAL A 1 316 ? 20.303 -6.145 -20.032 1.00 89.69 316 VAL A O 1
ATOM 2451 N N . HIS A 1 317 ? 22.163 -7.237 -20.624 1.00 89.12 317 HIS A N 1
ATOM 2452 C CA . HIS A 1 317 ? 22.756 -7.263 -19.290 1.00 89.12 317 HIS A CA 1
ATOM 2453 C C . HIS A 1 317 ? 23.702 -6.074 -19.102 1.00 89.12 317 HIS A C 1
ATOM 2455 O O . HIS A 1 317 ? 24.745 -5.982 -19.751 1.00 89.12 317 HIS A O 1
ATOM 2461 N N . VAL A 1 318 ? 23.337 -5.174 -18.193 1.00 89.31 318 VAL A N 1
ATOM 2462 C CA . VAL A 1 318 ? 24.054 -3.941 -17.863 1.00 89.31 318 VAL A CA 1
ATOM 2463 C C . VAL A 1 318 ? 24.606 -4.039 -16.443 1.00 89.31 318 VAL A C 1
ATOM 2465 O O . VAL A 1 318 ? 23.876 -4.390 -15.524 1.00 89.31 318 VAL A O 1
ATOM 2468 N N . ILE A 1 319 ? 25.882 -3.708 -16.253 1.00 86.88 319 ILE A N 1
ATOM 2469 C CA . ILE A 1 319 ? 26.530 -3.686 -14.936 1.00 86.88 319 ILE A CA 1
ATOM 2470 C C . ILE A 1 319 ? 26.598 -2.247 -14.436 1.00 86.88 319 ILE A C 1
ATOM 2472 O O . ILE A 1 319 ? 27.214 -1.403 -15.086 1.00 86.88 319 ILE A O 1
ATOM 2476 N N . THR A 1 320 ? 26.037 -1.984 -13.258 1.00 85.94 320 THR A N 1
ATOM 2477 C CA . THR A 1 320 ? 26.123 -0.683 -12.581 1.00 85.94 320 THR A CA 1
ATOM 2478 C C . THR A 1 320 ? 26.795 -0.816 -11.213 1.00 85.94 320 THR A C 1
ATOM 2480 O O . THR A 1 320 ? 26.881 -1.892 -10.614 1.00 85.94 320 THR A O 1
ATOM 2483 N N . ASN A 1 321 ? 27.318 0.304 -10.715 1.00 80.94 321 ASN A N 1
ATOM 2484 C CA . ASN A 1 321 ? 27.987 0.388 -9.417 1.00 80.94 321 ASN A CA 1
ATOM 2485 C C . ASN A 1 321 ? 27.341 1.496 -8.583 1.00 80.94 321 ASN A C 1
ATOM 2487 O O . ASN A 1 321 ? 27.385 2.656 -8.986 1.00 80.94 321 ASN A O 1
ATOM 2491 N N . GLU A 1 322 ? 26.830 1.163 -7.399 1.00 66.75 322 GLU A N 1
ATOM 2492 C CA . GLU A 1 322 ? 26.229 2.147 -6.482 1.00 66.75 322 GLU A CA 1
ATOM 2493 C C . GLU A 1 322 ? 27.269 3.015 -5.747 1.00 66.75 322 GLU A C 1
ATOM 2495 O O . GLU A 1 322 ? 26.943 4.090 -5.252 1.00 66.75 322 GLU A O 1
ATOM 2500 N N . ASN A 1 323 ? 28.540 2.594 -5.722 1.00 50.53 323 ASN A N 1
ATOM 2501 C CA . ASN A 1 323 ? 29.603 3.241 -4.937 1.00 50.53 323 ASN A CA 1
ATOM 2502 C C . ASN A 1 323 ? 30.379 4.340 -5.694 1.00 50.53 323 ASN A C 1
ATOM 2504 O O . ASN A 1 323 ? 31.351 4.876 -5.167 1.00 50.53 323 ASN A O 1
ATOM 2508 N N . GLN A 1 324 ? 30.021 4.691 -6.935 1.00 42.12 324 GLN A N 1
ATOM 2509 C CA . GLN A 1 324 ? 30.801 5.676 -7.707 1.00 42.12 324 GLN A CA 1
ATOM 2510 C C . GLN A 1 324 ? 30.548 7.139 -7.280 1.00 42.12 324 GLN A C 1
ATOM 2512 O O . GLN A 1 324 ? 31.288 8.029 -7.688 1.00 42.12 324 GLN A O 1
ATOM 2517 N N . GLY A 1 325 ? 29.572 7.381 -6.394 1.00 36.78 325 GLY A N 1
ATOM 2518 C CA . GLY A 1 325 ? 29.344 8.677 -5.735 1.00 36.78 325 GLY A CA 1
ATOM 2519 C C . GLY A 1 325 ? 30.188 8.927 -4.470 1.00 36.78 325 GLY A C 1
ATOM 2520 O O . GLY A 1 325 ? 30.109 10.009 -3.885 1.00 36.78 325 GLY A O 1
ATOM 2521 N N . ASP A 1 326 ? 31.003 7.956 -4.035 1.00 33.31 326 ASP A N 1
ATOM 2522 C CA . ASP A 1 326 ? 31.664 7.968 -2.716 1.00 33.31 326 ASP A CA 1
ATOM 2523 C C . ASP A 1 326 ? 32.906 8.868 -2.580 1.00 33.31 326 ASP A C 1
ATOM 2525 O O . ASP A 1 326 ? 33.493 8.945 -1.496 1.00 33.31 326 ASP A O 1
ATOM 2529 N N . GLU A 1 327 ? 33.328 9.589 -3.622 1.00 30.69 327 GLU A N 1
ATOM 2530 C CA . GLU A 1 327 ? 34.354 10.632 -3.439 1.00 30.69 327 GLU A CA 1
ATOM 2531 C C . GLU A 1 327 ? 33.775 11.943 -2.885 1.00 30.69 327 GLU A C 1
ATOM 2533 O O . GLU A 1 327 ? 34.497 12.690 -2.227 1.00 30.69 327 GLU A O 1
ATOM 2538 N N . ILE A 1 328 ? 32.467 12.186 -3.044 1.00 35.16 328 ILE A N 1
ATOM 2539 C CA . ILE A 1 328 ? 31.805 13.418 -2.579 1.00 35.16 328 ILE A CA 1
ATOM 2540 C C . ILE A 1 328 ? 31.100 13.202 -1.222 1.00 35.16 328 ILE A C 1
ATOM 2542 O O . ILE A 1 328 ? 31.054 14.112 -0.394 1.00 35.16 328 ILE A O 1
ATOM 2546 N N . SER A 1 329 ? 30.618 11.985 -0.935 1.00 29.27 329 SER A N 1
ATOM 2547 C CA . SER A 1 329 ? 29.809 11.663 0.260 1.00 29.27 329 SER A CA 1
ATOM 2548 C C . SER A 1 329 ? 30.610 11.418 1.551 1.00 29.27 329 SER A C 1
ATOM 2550 O O . SER A 1 329 ? 30.045 11.458 2.644 1.00 29.27 329 SER A O 1
ATOM 2552 N N . LYS A 1 330 ? 31.935 11.215 1.479 1.00 25.03 330 LYS A N 1
ATOM 2553 C CA . LYS A 1 330 ? 32.778 10.813 2.630 1.00 25.03 330 LYS A CA 1
ATOM 2554 C C . LYS A 1 330 ? 32.869 11.812 3.793 1.00 25.03 330 LYS A C 1
ATOM 2556 O O . LYS A 1 330 ? 33.527 11.514 4.788 1.00 25.03 330 LYS A O 1
ATOM 2561 N N . LYS A 1 331 ? 32.227 12.979 3.707 1.00 29.45 331 LYS A N 1
ATOM 2562 C CA . LYS A 1 331 ? 32.129 13.939 4.819 1.00 29.45 331 LYS A CA 1
ATOM 2563 C C . LYS A 1 331 ? 30.829 13.852 5.624 1.00 29.45 331 LYS A C 1
ATOM 2565 O O . LYS A 1 331 ? 30.768 14.479 6.676 1.00 29.45 331 LYS A O 1
ATOM 2570 N N . ILE A 1 332 ? 29.818 13.107 5.173 1.00 32.31 332 ILE A N 1
ATOM 2571 C CA . ILE A 1 332 ? 28.480 13.127 5.779 1.00 32.31 332 ILE A CA 1
ATOM 2572 C C . ILE A 1 332 ? 27.868 11.720 5.721 1.00 32.31 332 ILE A C 1
ATOM 2574 O O . ILE A 1 332 ? 27.080 11.448 4.834 1.00 32.31 332 ILE A O 1
ATOM 2578 N N . ASP A 1 333 ? 28.272 10.804 6.603 1.00 26.67 333 ASP A N 1
ATOM 2579 C CA . ASP A 1 333 ? 27.333 9.959 7.366 1.00 26.67 333 ASP A CA 1
ATOM 2580 C C . ASP A 1 333 ? 28.080 8.898 8.188 1.00 26.67 333 ASP A C 1
ATOM 2582 O O . ASP A 1 333 ? 28.766 8.023 7.660 1.00 26.67 333 ASP A O 1
ATOM 2586 N N . THR A 1 334 ? 27.876 8.937 9.502 1.00 23.92 334 THR A N 1
ATOM 2587 C CA . THR A 1 334 ? 28.080 7.807 10.416 1.00 23.92 334 THR A CA 1
ATOM 2588 C C . THR A 1 334 ? 26.717 7.404 10.963 1.00 23.92 334 THR A C 1
ATOM 2590 O O . THR A 1 334 ? 26.463 7.523 12.159 1.00 23.92 334 THR A O 1
ATOM 2593 N N . THR A 1 335 ? 25.807 6.980 10.090 1.00 26.83 335 THR A N 1
ATOM 2594 C CA . THR A 1 335 ? 24.520 6.407 10.502 1.00 26.83 335 THR A CA 1
ATOM 2595 C C . THR A 1 335 ? 24.021 5.421 9.452 1.00 26.83 335 THR A C 1
ATOM 2597 O O . THR A 1 335 ? 23.086 5.682 8.704 1.00 26.83 335 THR A O 1
ATOM 2600 N N . ASP A 1 336 ? 24.658 4.254 9.402 1.00 23.05 336 ASP A N 1
ATOM 2601 C CA . ASP A 1 336 ? 24.205 3.134 8.578 1.00 23.05 336 ASP A CA 1
ATOM 2602 C C . ASP A 1 336 ? 22.922 2.561 9.209 1.00 23.05 336 ASP A C 1
ATOM 2604 O O . ASP A 1 336 ? 22.953 1.785 10.167 1.00 23.05 336 ASP A O 1
ATOM 2608 N N . ARG A 1 337 ? 21.758 3.035 8.751 1.00 26.77 337 ARG A N 1
ATOM 2609 C CA . ARG A 1 337 ? 20.468 2.422 9.078 1.00 26.77 337 ARG A CA 1
ATOM 2610 C C . ARG A 1 337 ? 20.202 1.358 8.027 1.00 26.77 337 ARG A C 1
ATOM 2612 O O . ARG A 1 337 ? 19.987 1.694 6.868 1.00 26.77 337 ARG A O 1
ATOM 2619 N N . GLN A 1 338 ? 20.184 0.093 8.449 1.00 27.86 338 GLN A N 1
ATOM 2620 C CA . GLN A 1 338 ? 19.596 -0.997 7.675 1.00 27.86 338 GLN A CA 1
ATOM 2621 C C . GLN A 1 338 ? 18.142 -0.635 7.375 1.00 27.86 338 GLN A C 1
ATOM 2623 O O . GLN A 1 338 ? 17.256 -0.751 8.224 1.00 27.86 338 GLN A O 1
ATOM 2628 N N . GLN A 1 339 ? 17.915 -0.114 6.178 1.00 31.14 339 GLN A N 1
ATOM 2629 C CA . GLN A 1 339 ? 16.593 -0.010 5.613 1.00 31.14 339 GLN A CA 1
ATOM 2630 C C . GLN A 1 339 ? 16.294 -1.408 5.077 1.00 31.14 339 GLN A C 1
ATOM 2632 O O . GLN A 1 339 ? 16.758 -1.776 4.005 1.00 31.14 339 GLN A O 1
ATOM 2637 N N . ASP A 1 340 ? 15.614 -2.226 5.884 1.00 33.19 340 ASP A N 1
ATOM 2638 C CA . ASP A 1 340 ? 14.919 -3.394 5.351 1.00 33.19 340 ASP A CA 1
ATOM 2639 C C . ASP A 1 340 ? 13.894 -2.837 4.364 1.00 33.19 340 ASP A C 1
ATOM 2641 O O . ASP A 1 340 ? 12.835 -2.333 4.760 1.00 33.19 340 ASP A O 1
ATOM 2645 N N . ASP A 1 341 ? 14.250 -2.849 3.082 1.00 36.16 341 ASP A N 1
ATOM 2646 C CA . ASP A 1 341 ? 13.314 -2.619 1.998 1.00 36.16 341 ASP A CA 1
ATOM 2647 C C . ASP A 1 341 ? 12.285 -3.738 2.103 1.00 36.16 341 ASP A C 1
ATOM 2649 O O . ASP A 1 341 ? 12.528 -4.895 1.762 1.00 36.16 341 ASP A O 1
ATOM 2653 N N . GLY A 1 342 ? 11.164 -3.391 2.736 1.00 35.41 342 GLY A N 1
ATOM 2654 C CA . GLY A 1 342 ? 10.113 -4.304 3.129 1.00 35.41 342 GLY A CA 1
ATOM 2655 C C . GLY A 1 342 ? 9.506 -4.969 1.909 1.00 35.41 342 GLY A C 1
ATOM 2656 O O . GLY A 1 342 ? 8.483 -4.530 1.384 1.00 35.41 342 GLY A O 1
ATOM 2657 N N . ILE A 1 343 ? 10.076 -6.100 1.513 1.00 42.88 343 ILE A N 1
ATOM 2658 C CA . ILE A 1 343 ? 9.409 -7.111 0.704 1.00 42.88 343 ILE A CA 1
ATOM 2659 C C . ILE A 1 343 ? 8.416 -7.832 1.628 1.00 42.88 343 ILE A C 1
ATOM 2661 O O . ILE A 1 343 ? 8.489 -9.032 1.866 1.00 42.88 343 ILE A O 1
ATOM 2665 N N . SER A 1 344 ? 7.477 -7.078 2.207 1.00 36.91 344 SER A N 1
ATOM 2666 C CA . SER A 1 344 ? 6.418 -7.660 3.027 1.00 36.91 344 SER A CA 1
ATOM 2667 C C . SER A 1 344 ? 5.346 -8.311 2.154 1.00 36.91 344 SER A C 1
ATOM 2669 O O . SER A 1 344 ? 4.600 -9.125 2.678 1.00 36.91 344 SER A O 1
ATOM 2671 N N . LEU A 1 345 ? 5.262 -8.012 0.844 1.00 40.69 345 LEU A N 1
ATOM 2672 C CA . LEU A 1 345 ? 4.169 -8.519 0.001 1.00 40.69 345 LEU A CA 1
ATOM 2673 C C . LEU A 1 345 ? 4.499 -9.710 -0.914 1.00 40.69 345 LEU A C 1
ATOM 2675 O O . LEU A 1 345 ? 3.610 -10.524 -1.141 1.00 40.69 345 LEU A O 1
ATOM 2679 N N . LEU A 1 346 ? 5.740 -9.873 -1.396 1.00 41.47 346 LEU A N 1
ATOM 2680 C CA . LEU A 1 346 ? 6.087 -11.030 -2.251 1.00 41.47 346 LEU A CA 1
ATOM 2681 C C . LEU A 1 346 ? 6.138 -12.356 -1.475 1.00 41.47 346 LEU A C 1
ATOM 2683 O O . LEU A 1 346 ? 6.051 -13.413 -2.083 1.00 41.47 346 LEU A O 1
ATOM 2687 N N . CYS A 1 347 ? 6.211 -12.322 -0.140 1.00 40.69 347 CYS A N 1
ATOM 2688 C CA . CYS A 1 347 ? 6.102 -13.532 0.681 1.00 40.69 347 CYS A CA 1
ATOM 2689 C C . CYS A 1 347 ? 4.650 -13.989 0.929 1.00 40.69 347 CYS A C 1
ATOM 2691 O O . CYS A 1 347 ? 4.450 -14.982 1.628 1.00 40.69 347 CYS A O 1
ATOM 2693 N N . TYR A 1 348 ? 3.639 -13.320 0.358 1.00 47.84 348 TYR A N 1
ATOM 2694 C CA . TYR A 1 348 ? 2.262 -13.828 0.317 1.00 47.84 348 TYR A CA 1
ATOM 2695 C C . TYR A 1 348 ? 1.978 -14.569 -0.990 1.00 47.84 348 TYR A C 1
ATOM 2697 O O . TYR A 1 348 ? 0.949 -14.346 -1.630 1.00 47.84 348 TYR A O 1
ATOM 2705 N N . ASP A 1 349 ? 2.841 -15.511 -1.372 1.00 52.84 349 ASP A N 1
ATOM 2706 C CA . ASP A 1 349 ? 2.327 -16.616 -2.171 1.00 52.84 349 ASP A CA 1
ATOM 2707 C C . ASP A 1 349 ? 1.393 -17.413 -1.264 1.00 52.84 349 ASP A C 1
ATOM 2709 O O . ASP A 1 349 ? 1.809 -18.238 -0.446 1.00 52.84 349 ASP A O 1
ATOM 2713 N N . ASN A 1 350 ? 0.098 -17.102 -1.389 1.00 57.34 350 ASN A N 1
ATOM 2714 C CA . ASN A 1 350 ? -0.984 -17.699 -0.612 1.00 57.34 350 ASN A CA 1
ATOM 2715 C C . ASN A 1 350 ? -0.857 -19.227 -0.570 1.00 57.34 350 ASN A C 1
ATOM 2717 O O . ASN A 1 350 ? -1.152 -19.838 0.451 1.00 57.34 350 ASN A O 1
ATOM 2721 N N . TYR A 1 351 ? -0.363 -19.836 -1.649 1.00 58.28 351 TYR A N 1
ATOM 2722 C CA . TYR A 1 351 ? -0.129 -21.271 -1.739 1.00 58.28 351 TYR A CA 1
ATOM 2723 C C . TYR A 1 351 ? 0.894 -21.790 -0.729 1.00 58.28 351 TYR A C 1
ATOM 2725 O O . TYR A 1 351 ? 0.585 -22.753 -0.036 1.00 58.28 351 TYR A O 1
ATOM 2733 N N . ILE A 1 352 ? 2.055 -21.149 -0.574 1.00 74.44 352 ILE A N 1
ATOM 2734 C CA . ILE A 1 352 ? 3.107 -21.639 0.333 1.00 74.44 352 ILE A CA 1
ATOM 2735 C C . ILE A 1 352 ? 2.607 -21.591 1.780 1.00 74.44 352 ILE A C 1
ATOM 2737 O O . ILE A 1 352 ? 2.695 -22.567 2.524 1.00 74.44 352 ILE A O 1
ATOM 2741 N N . VAL A 1 353 ? 2.016 -20.466 2.191 1.00 86.19 353 VAL A N 1
ATOM 2742 C CA . VAL A 1 353 ? 1.539 -20.320 3.573 1.00 86.19 353 VAL A CA 1
ATOM 2743 C C . VAL A 1 353 ? 0.352 -21.250 3.852 1.00 86.19 353 VAL A C 1
ATOM 2745 O O . VAL A 1 353 ? 0.300 -21.869 4.914 1.00 86.19 353 VAL A O 1
ATOM 2748 N N . VAL A 1 354 ? -0.592 -21.388 2.915 1.00 88.25 354 VAL A N 1
ATOM 2749 C CA . VAL A 1 354 ? -1.777 -22.246 3.089 1.00 88.25 354 VAL A CA 1
ATOM 2750 C C . VAL A 1 354 ? -1.399 -23.731 3.058 1.00 88.25 354 VAL A C 1
ATOM 2752 O O . VAL A 1 354 ? -1.726 -24.466 3.988 1.00 88.25 354 VAL A O 1
ATOM 2755 N N . HIS A 1 355 ? -0.740 -24.183 1.992 1.00 86.75 355 HIS A N 1
ATOM 2756 C CA . HIS A 1 355 ? -0.533 -25.602 1.704 1.00 86.75 355 HIS A CA 1
ATOM 2757 C C . HIS A 1 355 ? 0.701 -26.169 2.412 1.00 86.75 355 HIS A C 1
ATOM 2759 O O . HIS A 1 355 ? 0.640 -27.241 3.022 1.00 86.75 355 HIS A O 1
ATOM 2765 N N . ASP A 1 356 ? 1.820 -25.447 2.377 1.00 89.88 356 ASP A N 1
ATOM 2766 C CA . ASP A 1 356 ? 3.083 -25.986 2.884 1.00 89.88 356 ASP A CA 1
ATOM 2767 C C . ASP A 1 356 ? 3.221 -25.774 4.389 1.00 89.88 356 ASP A C 1
ATOM 2769 O O . ASP A 1 356 ? 3.838 -26.585 5.073 1.00 89.88 356 ASP A O 1
ATOM 2773 N N . VAL A 1 357 ? 2.595 -24.725 4.930 1.00 92.56 357 VAL A N 1
ATOM 2774 C CA . VAL A 1 357 ? 2.730 -24.361 6.343 1.00 92.56 357 VAL A CA 1
ATOM 2775 C C . VAL A 1 357 ? 1.464 -24.645 7.153 1.00 92.56 357 VAL A C 1
ATOM 2777 O O . VAL A 1 357 ? 1.515 -25.447 8.089 1.00 92.56 357 VAL A O 1
ATOM 2780 N N . ASP A 1 358 ? 0.330 -24.015 6.829 1.00 93.44 358 ASP A N 1
ATOM 2781 C CA . ASP A 1 358 ? -0.890 -24.118 7.641 1.00 93.44 358 ASP A CA 1
ATOM 2782 C C . ASP A 1 358 ? -1.506 -25.518 7.597 1.00 93.44 358 ASP A C 1
ATOM 2784 O O . ASP A 1 358 ? -1.768 -26.100 8.653 1.00 93.44 358 ASP A O 1
ATOM 2788 N N . GLN A 1 359 ? -1.680 -26.095 6.405 1.00 92.75 359 GLN A N 1
ATOM 2789 C CA . GLN A 1 359 ? -2.272 -27.424 6.235 1.00 92.75 359 GLN A CA 1
ATOM 2790 C C . GLN A 1 359 ? -1.436 -28.521 6.909 1.00 92.75 359 GLN A C 1
ATOM 2792 O O . GLN A 1 359 ? -1.989 -29.423 7.541 1.00 92.75 359 GLN A O 1
ATOM 2797 N N . GLN A 1 360 ? -0.109 -28.424 6.821 1.00 93.50 360 GLN A N 1
ATOM 2798 C CA . GLN A 1 360 ? 0.826 -29.372 7.433 1.00 93.50 360 GLN A CA 1
ATOM 2799 C C . GLN A 1 360 ? 1.119 -29.072 8.912 1.00 93.50 360 GLN A C 1
ATOM 2801 O O . GLN A 1 360 ? 1.777 -29.867 9.583 1.00 93.50 360 GLN A O 1
ATOM 2806 N N . ARG A 1 361 ? 0.614 -27.947 9.442 1.00 94.19 361 ARG A N 1
ATOM 2807 C CA . ARG A 1 361 ? 0.867 -27.456 10.809 1.00 94.19 361 ARG A CA 1
ATOM 2808 C C . ARG A 1 361 ? 2.356 -27.298 11.129 1.00 94.19 361 ARG A C 1
ATOM 2810 O O . ARG A 1 361 ? 2.776 -27.509 12.268 1.00 94.19 361 ARG A O 1
ATOM 2817 N N . ILE A 1 362 ? 3.157 -26.909 10.140 1.00 94.25 362 ILE A N 1
ATOM 2818 C CA . ILE A 1 362 ? 4.589 -26.687 10.350 1.00 94.25 362 ILE A CA 1
ATOM 2819 C C . ILE A 1 362 ? 4.758 -25.471 11.275 1.00 94.25 362 ILE A C 1
ATOM 2821 O O . ILE A 1 362 ? 4.128 -24.438 11.037 1.00 94.25 362 ILE A O 1
ATOM 2825 N N . PRO A 1 363 ? 5.597 -25.546 12.326 1.00 94.38 363 PRO A N 1
ATOM 2826 C CA . PRO A 1 363 ? 5.793 -24.461 13.287 1.00 94.38 363 PRO A CA 1
ATOM 2827 C C . PRO A 1 363 ? 6.682 -23.332 12.743 1.00 94.38 363 PRO A C 1
ATOM 2829 O O . PRO A 1 363 ? 7.728 -22.993 13.307 1.00 94.38 363 PRO A O 1
ATOM 2832 N N . VAL A 1 364 ? 6.259 -22.740 11.628 1.00 94.94 364 VAL A N 1
ATOM 2833 C CA . VAL A 1 364 ? 6.868 -21.541 11.051 1.00 94.94 364 VAL A CA 1
ATOM 2834 C C . VAL A 1 364 ? 6.406 -20.314 11.833 1.00 94.94 364 VAL A C 1
ATOM 2836 O O . VAL A 1 364 ? 5.244 -20.201 12.231 1.00 94.94 364 VAL A O 1
ATOM 2839 N N . ARG A 1 365 ? 7.343 -19.393 12.065 1.00 94.19 365 ARG A N 1
ATOM 2840 C CA . ARG A 1 365 ? 7.123 -18.144 12.798 1.00 94.19 365 ARG A CA 1
ATOM 2841 C C . ARG A 1 365 ? 7.238 -16.985 11.821 1.00 94.19 365 ARG A C 1
ATOM 2843 O O . ARG A 1 365 ? 8.338 -16.664 11.385 1.00 94.19 365 ARG A O 1
ATOM 2850 N N . PHE A 1 366 ? 6.113 -16.371 11.485 1.00 93.38 366 PHE A N 1
ATOM 2851 C CA . PHE A 1 366 ? 6.075 -15.220 10.592 1.00 93.38 366 PHE A CA 1
ATOM 2852 C C . PHE A 1 366 ? 6.178 -13.928 11.399 1.00 93.38 366 PHE A C 1
ATOM 2854 O O . PHE A 1 366 ? 5.300 -13.601 12.201 1.00 93.38 366 PHE A O 1
ATOM 2861 N N . VAL A 1 367 ? 7.257 -13.188 11.170 1.00 92.50 367 VAL A N 1
ATOM 2862 C CA . VAL A 1 367 ? 7.459 -11.852 11.731 1.00 92.50 367 VAL A CA 1
ATOM 2863 C C . VAL A 1 367 ? 7.076 -10.844 10.657 1.00 92.50 367 VAL A C 1
ATOM 2865 O O . VAL A 1 367 ? 7.809 -10.662 9.691 1.00 92.50 367 VAL A O 1
ATOM 2868 N N . ILE A 1 368 ? 5.899 -10.234 10.792 1.00 90.38 368 ILE A N 1
ATOM 2869 C CA . ILE A 1 368 ? 5.350 -9.331 9.775 1.00 90.38 368 ILE A CA 1
ATOM 2870 C C . ILE A 1 368 ? 5.713 -7.896 10.157 1.00 90.38 368 ILE A C 1
ATOM 2872 O O . ILE A 1 368 ? 5.140 -7.315 11.084 1.00 90.38 368 ILE A O 1
ATOM 2876 N N . THR A 1 369 ? 6.683 -7.331 9.443 1.00 86.88 369 THR A N 1
ATOM 2877 C CA . THR A 1 369 ? 7.160 -5.959 9.643 1.00 86.88 369 THR A CA 1
ATOM 2878 C C . THR A 1 369 ? 6.407 -4.983 8.737 1.00 86.88 369 THR A C 1
ATOM 2880 O O . THR A 1 369 ? 5.807 -5.377 7.731 1.00 86.88 369 THR A O 1
ATOM 2883 N N . SER A 1 370 ? 6.421 -3.696 9.101 1.00 85.12 370 SER A N 1
ATOM 2884 C CA . SER A 1 370 ? 5.760 -2.624 8.337 1.00 85.12 370 SER A CA 1
ATOM 2885 C C . SER A 1 370 ? 4.265 -2.875 8.101 1.00 85.12 370 SER A C 1
ATOM 2887 O O . SER A 1 370 ? 3.708 -2.520 7.067 1.00 85.12 370 SER A O 1
ATOM 2889 N N . ALA A 1 371 ? 3.603 -3.502 9.073 1.00 88.12 371 ALA A N 1
ATOM 2890 C CA . ALA A 1 371 ? 2.203 -3.865 8.959 1.00 88.12 371 ALA A CA 1
ATOM 2891 C C . ALA A 1 371 ? 1.292 -2.636 9.127 1.00 88.12 371 ALA A C 1
ATOM 2893 O O . ALA A 1 371 ? 1.461 -1.853 10.059 1.00 88.12 371 ALA A O 1
ATOM 2894 N N . GLY A 1 372 ? 0.270 -2.509 8.287 1.00 88.75 372 GLY A N 1
ATOM 2895 C CA . GLY A 1 372 ? -0.633 -1.361 8.254 1.00 88.75 372 GLY A CA 1
ATOM 2896 C C . GLY A 1 372 ? -0.117 -0.258 7.334 1.00 88.75 372 GLY A C 1
ATOM 2897 O O . GLY A 1 372 ? 0.454 -0.528 6.277 1.00 88.75 372 GLY A O 1
ATOM 2898 N N . LEU A 1 373 ? -0.349 0.993 7.723 1.00 89.75 373 LEU A N 1
ATOM 2899 C CA . LEU A 1 373 ? 0.045 2.166 6.954 1.00 89.75 373 LEU A CA 1
ATOM 2900 C C . LEU A 1 373 ? 1.548 2.432 7.115 1.00 89.75 373 LEU A C 1
ATOM 2902 O O . LEU A 1 373 ? 2.069 2.535 8.225 1.00 89.75 373 LEU A O 1
ATOM 2906 N N . VAL A 1 374 ? 2.249 2.583 5.992 1.00 86.06 374 VAL A N 1
ATOM 2907 C CA . VAL A 1 374 ? 3.721 2.703 5.952 1.00 86.06 374 VAL A CA 1
ATOM 2908 C C . VAL A 1 374 ? 4.233 4.137 5.797 1.00 86.06 374 VAL A C 1
ATOM 2910 O O . VAL A 1 374 ? 5.440 4.376 5.847 1.00 86.06 374 VAL A O 1
ATOM 2913 N N . GLY A 1 375 ? 3.337 5.113 5.649 1.00 87.69 375 GLY A N 1
ATOM 2914 C CA . GLY A 1 375 ? 3.681 6.524 5.523 1.00 87.69 375 GLY A CA 1
ATOM 2915 C C . GLY A 1 375 ? 4.084 6.922 4.105 1.00 87.69 375 GLY A C 1
ATOM 2916 O O . GLY A 1 375 ? 3.301 6.840 3.157 1.00 87.69 375 GLY A O 1
ATOM 2917 N N . SER A 1 376 ? 5.320 7.400 3.984 1.00 84.19 376 SER A N 1
ATOM 2918 C CA . SER A 1 376 ? 5.882 8.067 2.805 1.00 84.19 376 SER A CA 1
ATOM 2919 C C . SER A 1 376 ? 5.976 7.180 1.561 1.00 84.19 376 SER A C 1
ATOM 2921 O O . SER A 1 376 ? 6.011 7.690 0.444 1.00 84.19 376 SER A O 1
ATOM 2923 N N . ASP A 1 377 ? 5.991 5.862 1.743 1.00 80.19 377 ASP A N 1
ATOM 2924 C CA . ASP A 1 377 ? 6.128 4.903 0.640 1.00 80.19 377 ASP A CA 1
ATOM 2925 C C . ASP A 1 377 ? 4.786 4.623 -0.057 1.00 80.19 377 ASP A C 1
ATOM 2927 O O . ASP A 1 377 ? 4.742 4.042 -1.141 1.00 80.19 377 ASP A O 1
ATOM 2931 N N . GLY A 1 378 ? 3.688 5.122 0.519 1.00 83.19 378 GLY A N 1
ATOM 2932 C CA . GLY A 1 378 ? 2.380 5.131 -0.117 1.00 83.19 378 GLY A CA 1
ATOM 2933 C C . GLY A 1 378 ? 1.705 3.755 -0.184 1.00 83.19 378 GLY A C 1
ATOM 2934 O O . GLY A 1 378 ? 2.042 2.838 0.570 1.00 83.19 378 GLY A O 1
ATOM 2935 N N . PRO A 1 379 ? 0.694 3.606 -1.056 1.00 82.56 379 PRO A N 1
ATOM 2936 C CA . PRO A 1 379 ? -0.206 2.457 -1.042 1.00 82.56 379 PRO A CA 1
ATOM 2937 C C . PRO A 1 379 ? 0.445 1.175 -1.566 1.00 82.56 379 PRO A C 1
ATOM 2939 O O . PRO A 1 379 ? 0.054 0.089 -1.149 1.00 82.56 379 PRO A O 1
ATOM 2942 N N . LEU A 1 380 ? 1.460 1.296 -2.428 1.00 78.81 380 LEU A N 1
ATOM 2943 C CA . LEU A 1 380 ? 2.185 0.161 -3.006 1.00 78.81 380 LEU A CA 1
ATOM 2944 C C . LEU A 1 380 ? 3.012 -0.618 -1.984 1.00 78.81 380 LEU A C 1
ATOM 2946 O O . LEU A 1 380 ? 3.473 -1.693 -2.315 1.00 78.81 380 LEU A O 1
ATOM 2950 N N . GLN A 1 381 ? 3.228 -0.100 -0.775 1.00 79.38 381 GLN A N 1
ATOM 2951 C CA . GLN A 1 381 ? 3.938 -0.813 0.292 1.00 79.38 381 GLN A CA 1
ATOM 2952 C C . GLN A 1 381 ? 3.068 -1.029 1.540 1.00 79.38 381 GLN A C 1
ATOM 2954 O O . GLN A 1 381 ? 3.554 -1.483 2.571 1.00 79.38 381 GLN A O 1
ATOM 2959 N N . CYS A 1 382 ? 1.775 -0.709 1.467 1.00 83.19 382 CYS A N 1
ATOM 2960 C CA . CYS A 1 382 ? 0.867 -0.781 2.605 1.00 83.19 382 CYS A CA 1
ATOM 2961 C C . CYS A 1 382 ? 0.552 -2.238 2.994 1.00 83.19 382 CYS A C 1
ATOM 2963 O O . CYS A 1 382 ? -0.029 -2.993 2.213 1.00 83.19 382 CYS A O 1
ATOM 2965 N N . GLY A 1 383 ? 0.861 -2.619 4.236 1.00 86.12 383 GLY A N 1
ATOM 2966 C CA . GLY A 1 383 ? 0.535 -3.925 4.812 1.00 86.12 383 GLY A CA 1
ATOM 2967 C C . GLY A 1 383 ? -0.888 -3.970 5.373 1.00 86.12 383 GLY A C 1
ATOM 2968 O O . GLY A 1 383 ? -1.073 -4.188 6.566 1.00 86.12 383 GLY A O 1
ATOM 2969 N N . ALA A 1 384 ? -1.907 -3.685 4.560 1.00 88.25 384 ALA A N 1
ATOM 2970 C CA . ALA A 1 384 ? -3.294 -3.609 5.038 1.00 88.25 384 ALA A CA 1
ATOM 2971 C C . ALA A 1 384 ? -4.004 -4.975 5.135 1.00 88.25 384 ALA A C 1
ATOM 2973 O O . ALA A 1 384 ? -5.015 -5.087 5.826 1.00 88.25 384 ALA A O 1
ATOM 2974 N N . PHE A 1 385 ? -3.515 -6.000 4.433 1.00 90.56 385 PHE A N 1
ATOM 2975 C CA . PHE A 1 385 ? -4.287 -7.219 4.136 1.00 90.56 385 PHE A CA 1
ATOM 2976 C C . PHE A 1 385 ? -3.865 -8.461 4.932 1.00 90.56 385 PHE A C 1
ATOM 2978 O O . PHE A 1 385 ? -4.548 -9.486 4.890 1.00 90.56 385 PHE A O 1
ATOM 2985 N N . ASP A 1 386 ? -2.763 -8.387 5.675 1.00 90.50 386 ASP A N 1
ATOM 2986 C CA . ASP A 1 386 ? -2.178 -9.531 6.378 1.00 90.50 386 ASP A CA 1
ATOM 2987 C C . ASP A 1 386 ? -3.100 -10.103 7.461 1.00 90.50 386 ASP A C 1
ATOM 2989 O O . ASP A 1 386 ? -3.169 -11.322 7.607 1.00 90.50 386 ASP A O 1
ATOM 2993 N N . ILE A 1 387 ? -3.861 -9.255 8.170 1.00 92.88 387 ILE A N 1
ATOM 2994 C CA . ILE A 1 387 ? -4.808 -9.710 9.198 1.00 92.88 387 ILE A CA 1
ATOM 2995 C C . ILE A 1 387 ? -5.843 -10.618 8.552 1.00 92.88 387 ILE A C 1
ATOM 2997 O O . ILE A 1 387 ? -6.007 -11.753 8.991 1.00 92.88 387 ILE A O 1
ATOM 3001 N N . THR A 1 388 ? -6.507 -10.142 7.499 1.00 92.75 388 THR A N 1
ATOM 3002 C CA . THR A 1 388 ? -7.549 -10.876 6.773 1.00 92.75 388 THR A CA 1
ATOM 3003 C C . THR A 1 388 ? -7.018 -12.200 6.240 1.00 92.75 388 THR A C 1
ATOM 3005 O O . THR A 1 388 ? -7.613 -13.246 6.493 1.00 92.75 388 THR A O 1
ATOM 3008 N N . PHE A 1 389 ? -5.868 -12.179 5.563 1.00 91.62 389 PHE A N 1
ATOM 3009 C CA . PHE A 1 389 ? -5.286 -13.387 4.987 1.00 91.62 389 PHE A CA 1
ATOM 3010 C C . PHE A 1 389 ? -4.887 -14.410 6.061 1.00 91.62 389 PHE A C 1
ATOM 3012 O O . PHE A 1 389 ? -5.357 -15.547 6.044 1.00 91.62 389 PHE A O 1
ATOM 3019 N N . MET A 1 390 ? -4.073 -14.004 7.039 1.00 93.00 390 MET A N 1
ATOM 3020 C CA . MET A 1 390 ? -3.521 -14.919 8.043 1.00 93.00 390 MET A CA 1
ATOM 3021 C C . MET A 1 390 ? -4.594 -15.465 8.993 1.00 93.00 390 MET A C 1
ATOM 3023 O O . MET A 1 390 ? -4.515 -16.611 9.429 1.00 93.00 390 MET A O 1
ATOM 3027 N N . SER A 1 391 ? -5.618 -14.674 9.323 1.00 93.19 391 SER A N 1
ATOM 3028 C CA . SER A 1 391 ? -6.683 -15.099 10.248 1.00 93.19 391 SER A CA 1
ATOM 3029 C C . SER A 1 391 ? -7.683 -16.081 9.627 1.00 93.19 391 SER A C 1
ATOM 3031 O O . SER A 1 391 ? -8.294 -16.886 10.346 1.00 93.19 391 SER A O 1
ATOM 3033 N N . CYS A 1 392 ? -7.779 -16.119 8.298 1.00 91.81 392 CYS A N 1
ATOM 3034 C CA . CYS A 1 392 ? -8.572 -17.113 7.580 1.00 91.81 392 CYS A CA 1
ATOM 3035 C C . CYS A 1 392 ? -7.966 -18.529 7.661 1.00 91.81 392 CYS A C 1
ATOM 3037 O O . CYS A 1 392 ? -8.709 -19.511 7.642 1.00 91.81 392 CYS A O 1
ATOM 3039 N N . LEU A 1 393 ? -6.649 -18.656 7.851 1.00 93.31 393 LEU A N 1
ATOM 3040 C CA . LEU A 1 393 ? -5.928 -19.937 7.871 1.00 93.31 393 LEU A CA 1
ATOM 3041 C C . LEU A 1 393 ? -6.235 -20.767 9.129 1.00 93.31 393 LEU A C 1
ATOM 3043 O O . LEU A 1 393 ? -5.966 -20.287 10.234 1.00 93.31 393 LEU A O 1
ATOM 3047 N N . PRO A 1 394 ? -6.837 -21.969 9.029 1.00 93.31 394 PRO A N 1
ATOM 3048 C CA . PRO A 1 394 ? -7.366 -22.722 10.170 1.00 93.31 394 PRO A CA 1
ATOM 3049 C C . PRO A 1 394 ? -6.416 -22.934 11.354 1.00 93.31 394 PRO A C 1
ATOM 3051 O O . PRO A 1 394 ? -6.863 -22.781 12.495 1.00 93.31 394 PRO A O 1
ATOM 3054 N N . ASN A 1 395 ? -5.147 -23.273 11.112 1.00 95.38 395 ASN A N 1
ATOM 3055 C CA . ASN A 1 395 ? -4.195 -23.653 12.162 1.00 95.38 395 ASN A CA 1
ATOM 3056 C C . ASN A 1 395 ? -3.300 -22.484 12.634 1.00 95.38 395 ASN A C 1
ATOM 3058 O O . ASN A 1 395 ? -2.601 -22.620 13.644 1.00 95.38 395 ASN A O 1
ATOM 3062 N N . MET A 1 396 ? -3.351 -21.337 11.955 1.00 95.81 396 MET A N 1
ATOM 3063 C CA . MET A 1 396 ? -2.546 -20.149 12.240 1.00 95.81 396 MET A CA 1
ATOM 3064 C C . MET A 1 396 ? -2.919 -19.459 13.559 1.00 95.81 396 MET A C 1
ATOM 3066 O O . MET A 1 396 ? -4.087 -19.164 13.833 1.00 95.81 396 MET A O 1
ATOM 3070 N N . ILE A 1 397 ? -1.902 -19.131 14.359 1.00 97.25 397 ILE A N 1
ATOM 3071 C CA . ILE A 1 397 ? -2.010 -18.191 15.483 1.00 97.25 397 ILE A CA 1
ATOM 3072 C C . ILE A 1 397 ? -1.646 -16.796 14.978 1.00 97.25 397 ILE A C 1
ATOM 3074 O O . ILE A 1 397 ? -0.571 -16.617 14.422 1.00 97.25 397 ILE A O 1
ATOM 3078 N N . VAL A 1 398 ? -2.504 -15.803 15.206 1.00 96.94 398 VAL A N 1
ATOM 3079 C CA . VAL A 1 398 ? -2.334 -14.437 14.688 1.00 96.94 398 VAL A CA 1
ATOM 3080 C C . VAL A 1 398 ? -2.335 -13.442 15.843 1.00 96.94 398 VAL A C 1
ATOM 3082 O O . VAL A 1 398 ? -3.360 -13.282 16.518 1.00 96.94 398 VAL A O 1
ATOM 3085 N N . MET A 1 399 ? -1.197 -12.780 16.064 1.00 97.44 399 MET A N 1
ATOM 3086 C CA . MET A 1 399 ? -0.978 -11.825 17.157 1.00 97.44 399 MET A CA 1
ATOM 3087 C C . MET A 1 399 ? -0.630 -10.415 16.654 1.00 97.44 399 MET A C 1
ATOM 3089 O O . MET A 1 399 ? -0.060 -10.244 15.577 1.00 97.44 399 MET A O 1
ATOM 3093 N N . ALA A 1 400 ? -0.911 -9.395 17.464 1.00 96.31 400 ALA A N 1
ATOM 3094 C CA . ALA A 1 400 ? -0.418 -8.037 17.236 1.00 96.31 400 ALA A CA 1
ATOM 3095 C C . ALA A 1 400 ? -0.109 -7.337 18.572 1.00 96.31 400 ALA A C 1
ATOM 3097 O O . ALA A 1 400 ? -1.021 -7.170 19.388 1.00 96.31 400 ALA A O 1
ATOM 3098 N N . PRO A 1 401 ? 1.144 -6.910 18.813 1.00 95.25 401 PRO A N 1
ATOM 3099 C CA . PRO A 1 401 ? 1.542 -6.269 20.053 1.00 95.25 401 PRO A CA 1
ATOM 3100 C C . PRO A 1 401 ? 1.053 -4.818 20.108 1.00 95.25 401 PRO A C 1
ATOM 3102 O O . PRO A 1 401 ? 1.100 -4.090 19.114 1.00 95.25 401 PRO A O 1
ATOM 3105 N N . SER A 1 402 ? 0.599 -4.382 21.286 1.00 94.25 402 SER A N 1
ATOM 3106 C CA . SER A 1 402 ? 0.163 -2.997 21.522 1.00 94.25 402 SER A CA 1
ATOM 3107 C C . SER A 1 402 ? 1.305 -2.018 21.796 1.00 94.25 402 SER A C 1
ATOM 3109 O O . SER A 1 402 ? 1.107 -0.803 21.716 1.00 94.25 402 SER A O 1
ATOM 3111 N N . ASP A 1 403 ? 2.464 -2.540 22.193 1.00 91.69 403 ASP A N 1
ATOM 3112 C CA . ASP A 1 403 ? 3.652 -1.809 22.629 1.00 91.69 403 ASP A CA 1
ATOM 3113 C C . ASP A 1 403 ? 4.905 -2.705 22.537 1.00 91.69 403 ASP A C 1
ATOM 3115 O O . ASP A 1 403 ? 4.824 -3.893 22.211 1.00 91.69 403 ASP A O 1
ATOM 3119 N N . GLU A 1 404 ? 6.079 -2.132 22.801 1.00 89.94 404 GLU A N 1
ATOM 3120 C CA . GLU A 1 404 ? 7.368 -2.825 22.717 1.00 89.94 404 GLU A CA 1
ATOM 3121 C C . GLU A 1 404 ? 7.505 -3.974 23.737 1.00 89.94 404 GLU A C 1
ATOM 3123 O O . GLU A 1 404 ? 8.204 -4.956 23.477 1.00 89.94 404 GLU A O 1
ATOM 3128 N N . VAL A 1 405 ? 6.816 -3.892 24.881 1.00 89.62 405 VAL A N 1
ATOM 3129 C CA . VAL A 1 405 ? 6.832 -4.939 25.917 1.00 89.62 405 VAL A CA 1
ATOM 3130 C C . VAL A 1 405 ? 5.997 -6.137 25.465 1.00 89.62 405 VAL A C 1
ATOM 3132 O O . VAL A 1 405 ? 6.439 -7.282 25.576 1.00 89.62 405 VAL A O 1
ATOM 3135 N N . GLU A 1 406 ? 4.823 -5.889 24.884 1.00 92.25 406 GLU A N 1
ATOM 3136 C CA . GLU A 1 406 ? 4.001 -6.933 24.273 1.00 92.25 406 GLU A CA 1
ATOM 3137 C C . GLU A 1 406 ? 4.713 -7.594 23.093 1.00 92.25 406 GLU A C 1
ATOM 3139 O O . GLU A 1 406 ? 4.627 -8.811 22.956 1.00 92.25 406 GLU A O 1
ATOM 3144 N N . LEU A 1 407 ? 5.469 -6.841 22.283 1.00 92.81 407 LEU A N 1
ATOM 3145 C CA . LEU A 1 407 ? 6.274 -7.419 21.203 1.00 92.81 407 LEU A CA 1
ATOM 3146 C C . LEU A 1 407 ? 7.284 -8.429 21.761 1.00 92.81 407 LEU A C 1
ATOM 3148 O O . LEU A 1 407 ? 7.351 -9.563 21.293 1.00 92.81 407 LEU A O 1
ATOM 3152 N N . MET A 1 408 ? 8.010 -8.060 22.817 1.00 91.50 408 MET A N 1
ATOM 3153 C CA . MET A 1 408 ? 8.948 -8.953 23.500 1.00 91.50 408 MET A CA 1
ATOM 3154 C C . MET A 1 408 ? 8.257 -10.212 24.056 1.00 91.50 408 MET A C 1
ATOM 3156 O O . MET A 1 408 ? 8.766 -11.325 23.918 1.00 91.50 408 MET A O 1
ATOM 3160 N N . HIS A 1 409 ? 7.084 -10.062 24.674 1.00 93.69 409 HIS A N 1
ATOM 3161 C CA . HIS A 1 409 ? 6.293 -11.189 25.174 1.00 93.69 409 HIS A CA 1
ATOM 3162 C C . HIS A 1 409 ? 5.769 -12.091 24.046 1.00 93.69 409 HIS A C 1
ATOM 3164 O O . HIS A 1 409 ? 5.761 -13.314 24.185 1.00 93.69 409 HIS A O 1
ATOM 3170 N N . MET A 1 410 ? 5.373 -11.521 22.909 1.00 95.38 410 MET A N 1
ATOM 3171 C CA . MET A 1 410 ? 4.922 -12.262 21.730 1.00 95.38 410 MET A CA 1
ATOM 3172 C C . MET A 1 410 ? 6.061 -13.024 21.054 1.00 95.38 410 MET A C 1
ATOM 3174 O O . MET A 1 410 ? 5.864 -14.182 20.689 1.00 95.38 410 MET A O 1
ATOM 3178 N N . VAL A 1 411 ? 7.262 -12.443 20.977 1.00 94.69 411 VAL A N 1
ATOM 3179 C CA . VAL A 1 411 ? 8.473 -13.152 20.531 1.00 94.69 411 VAL A CA 1
ATOM 3180 C C . VAL A 1 411 ? 8.747 -14.346 21.447 1.00 94.69 411 VAL A C 1
ATOM 3182 O O . VAL A 1 411 ? 8.880 -15.470 20.965 1.00 94.69 411 VAL A O 1
ATOM 3185 N N . ALA A 1 412 ? 8.733 -14.141 22.769 1.00 94.81 412 ALA A N 1
ATOM 3186 C CA . ALA A 1 412 ? 8.882 -15.232 23.733 1.00 94.81 412 ALA A CA 1
ATOM 3187 C C . ALA A 1 412 ? 7.754 -16.272 23.624 1.00 94.81 412 ALA A C 1
ATOM 3189 O O . ALA A 1 412 ? 7.987 -17.461 23.797 1.00 94.81 412 ALA A O 1
ATOM 3190 N N . THR A 1 413 ? 6.529 -15.862 23.304 1.00 95.69 413 THR A N 1
ATOM 3191 C CA . THR A 1 413 ? 5.413 -16.790 23.071 1.00 95.69 413 THR A CA 1
ATOM 3192 C C . THR A 1 413 ? 5.673 -17.642 21.833 1.00 95.69 413 THR A C 1
ATOM 3194 O O . THR A 1 413 ? 5.548 -18.863 21.893 1.00 95.69 413 THR A O 1
ATOM 3197 N N . ALA A 1 414 ? 6.101 -17.021 20.732 1.00 95.38 414 ALA A N 1
ATOM 3198 C CA . ALA A 1 414 ? 6.373 -17.703 19.477 1.00 95.38 414 ALA A CA 1
ATOM 3199 C C . ALA A 1 414 ? 7.477 -18.756 19.613 1.00 95.38 414 ALA A C 1
ATOM 3201 O O . ALA A 1 414 ? 7.354 -19.832 19.030 1.00 95.38 414 ALA A O 1
ATOM 3202 N N . THR A 1 415 ? 8.525 -18.524 20.411 1.00 94.00 415 THR A N 1
ATOM 3203 C CA . THR A 1 415 ? 9.584 -19.534 20.616 1.00 94.00 415 THR A CA 1
ATOM 3204 C C . THR A 1 415 ? 9.067 -20.821 21.263 1.00 94.00 415 THR A C 1
ATOM 3206 O O . THR A 1 415 ? 9.588 -21.892 20.964 1.00 94.00 415 THR A O 1
ATOM 3209 N N . HIS A 1 416 ? 8.000 -20.752 22.063 1.00 93.44 416 HIS A N 1
ATOM 3210 C CA . HIS A 1 416 ? 7.422 -21.912 22.749 1.00 93.44 416 HIS A CA 1
ATOM 3211 C C . HIS A 1 416 ? 6.400 -22.696 21.904 1.00 93.44 416 HIS A C 1
ATOM 3213 O O . HIS A 1 416 ? 6.009 -23.796 22.295 1.00 93.44 416 HIS A O 1
ATOM 3219 N N . ILE A 1 417 ? 5.966 -22.173 20.751 1.00 93.81 417 ILE A N 1
ATOM 3220 C CA . ILE A 1 417 ? 5.009 -22.849 19.862 1.00 93.81 417 ILE A CA 1
ATOM 3221 C C . ILE A 1 417 ? 5.757 -23.691 18.826 1.00 93.81 417 ILE A C 1
ATOM 3223 O O . ILE A 1 417 ? 6.424 -23.155 17.948 1.00 93.81 417 ILE A O 1
ATOM 3227 N N . ASN A 1 418 ? 5.627 -25.018 18.922 1.00 94.25 418 ASN A N 1
ATOM 3228 C CA . ASN A 1 418 ? 6.337 -25.983 18.067 1.00 94.25 418 ASN A CA 1
ATOM 3229 C C . ASN A 1 418 ? 5.410 -26.961 17.325 1.00 94.25 418 ASN A C 1
ATOM 3231 O O . ASN A 1 418 ? 5.882 -27.926 16.735 1.00 94.25 418 ASN A O 1
ATOM 3235 N N . ASN A 1 419 ? 4.097 -26.738 17.359 1.00 94.12 419 ASN A N 1
ATOM 3236 C CA . ASN A 1 419 ? 3.090 -27.669 16.839 1.00 94.12 419 ASN A CA 1
ATOM 3237 C C . ASN A 1 419 ? 2.143 -27.065 15.786 1.00 94.12 419 ASN A C 1
ATOM 3239 O O . ASN A 1 419 ? 1.243 -27.762 15.325 1.00 94.12 419 ASN A O 1
ATOM 3243 N N . GLN A 1 420 ? 2.282 -25.775 15.476 1.00 94.62 420 GLN A N 1
ATOM 3244 C CA . GLN A 1 420 ? 1.451 -25.050 14.514 1.00 94.62 420 GLN A CA 1
ATOM 3245 C C . GLN A 1 420 ? 2.122 -23.723 14.133 1.00 94.62 420 GLN A C 1
ATOM 3247 O O . GLN A 1 420 ? 2.963 -23.238 14.899 1.00 94.62 420 GLN A O 1
ATOM 3252 N N . PRO A 1 421 ? 1.761 -23.116 12.993 1.00 96.12 421 PRO A N 1
ATOM 3253 C CA . PRO A 1 421 ? 2.325 -21.836 12.607 1.00 96.12 421 PRO A CA 1
ATOM 3254 C C . PRO A 1 421 ? 1.783 -20.682 13.449 1.00 96.12 421 PRO A C 1
ATOM 3256 O O . PRO A 1 421 ? 0.662 -20.705 13.970 1.00 96.12 421 PRO A O 1
ATOM 3259 N N . ILE A 1 422 ? 2.610 -19.649 13.570 1.00 96.31 422 ILE A N 1
ATOM 3260 C CA . ILE A 1 422 ? 2.307 -18.442 14.329 1.00 96.31 422 ILE A CA 1
ATOM 3261 C C . ILE A 1 422 ? 2.825 -17.215 13.594 1.00 96.31 422 ILE A C 1
ATOM 3263 O O . ILE A 1 422 ? 3.939 -17.218 13.076 1.00 96.31 422 ILE A O 1
ATOM 3267 N N . CYS A 1 423 ? 2.040 -16.145 13.587 1.00 95.19 423 CYS A N 1
ATOM 3268 C CA . CYS A 1 423 ? 2.456 -14.850 13.090 1.00 95.19 423 CYS A CA 1
ATOM 3269 C C . CYS A 1 423 ? 2.224 -13.748 14.122 1.00 95.19 423 CYS A C 1
ATOM 3271 O O . CYS A 1 423 ? 1.293 -13.793 14.935 1.00 95.19 423 CYS A O 1
ATOM 3273 N N . PHE A 1 424 ? 3.090 -12.742 14.082 1.00 94.25 424 PHE A N 1
ATOM 3274 C CA . PHE A 1 424 ? 2.860 -11.485 14.772 1.00 94.25 424 PHE A CA 1
ATOM 3275 C C . PHE A 1 424 ? 3.259 -10.311 13.892 1.00 94.25 424 PHE A C 1
ATOM 3277 O O . PHE A 1 424 ? 4.286 -10.348 13.214 1.00 94.25 424 PHE A O 1
ATOM 3284 N N . ARG A 1 425 ? 2.415 -9.277 13.901 1.00 93.25 425 ARG A N 1
ATOM 3285 C CA . ARG A 1 425 ? 2.558 -8.095 13.045 1.00 93.25 425 ARG A CA 1
ATOM 3286 C C . ARG A 1 425 ? 2.877 -6.844 13.844 1.00 93.25 425 ARG A C 1
ATOM 3288 O O . ARG A 1 425 ? 2.290 -6.648 14.900 1.00 93.25 425 ARG A O 1
ATOM 3295 N N . TYR A 1 426 ? 3.719 -5.955 13.331 1.00 91.19 426 TYR A N 1
ATOM 3296 C CA . TYR A 1 426 ? 3.915 -4.625 13.918 1.00 91.19 426 TYR A CA 1
ATOM 3297 C C . TYR A 1 426 ? 4.148 -3.557 12.837 1.00 91.19 426 TYR A C 1
ATOM 3299 O O . TYR A 1 426 ? 4.715 -3.860 11.784 1.00 91.19 426 TYR A O 1
ATOM 3307 N N . PRO A 1 427 ? 3.681 -2.313 13.062 1.00 88.50 427 PRO A N 1
ATOM 3308 C CA . PRO A 1 427 ? 3.844 -1.223 12.112 1.00 88.50 427 PRO A CA 1
ATOM 3309 C C . PRO A 1 427 ? 5.294 -0.751 12.034 1.00 88.50 427 PRO A C 1
ATOM 3311 O O . PRO A 1 427 ? 6.131 -1.074 12.878 1.00 88.50 427 PRO A O 1
ATOM 3314 N N . ARG A 1 428 ? 5.586 0.057 11.016 1.00 82.94 428 ARG A N 1
ATOM 3315 C CA . ARG A 1 428 ? 6.890 0.701 10.870 1.00 82.94 428 ARG A CA 1
ATOM 3316 C C . ARG A 1 428 ? 7.075 1.789 11.935 1.00 82.94 428 ARG A C 1
ATOM 3318 O O . ARG A 1 428 ? 6.211 2.645 12.111 1.00 82.94 428 ARG A O 1
ATOM 3325 N N . GLY A 1 429 ? 8.240 1.803 12.580 1.00 77.06 429 GLY A N 1
ATOM 3326 C CA . GLY A 1 429 ? 8.600 2.789 13.605 1.00 77.06 429 GLY A CA 1
ATOM 3327 C C . GLY A 1 429 ? 8.292 2.338 15.036 1.00 77.06 429 GLY A C 1
ATOM 3328 O O . GLY A 1 429 ? 7.887 1.204 15.279 1.00 77.06 429 GLY A O 1
ATOM 3329 N N . ALA A 1 430 ? 8.536 3.224 16.005 1.00 68.00 430 ALA A N 1
ATOM 3330 C CA . ALA A 1 430 ? 8.292 2.933 17.419 1.00 68.00 430 ALA A CA 1
ATOM 3331 C C . ALA A 1 430 ? 6.786 2.873 17.727 1.00 68.00 430 ALA A C 1
ATOM 3333 O O . ALA A 1 430 ? 6.019 3.705 17.239 1.00 68.00 430 ALA A O 1
ATOM 3334 N N . LEU A 1 431 ? 6.373 1.929 18.579 1.00 71.88 431 LEU A N 1
ATOM 3335 C CA . LEU A 1 431 ? 4.974 1.765 18.984 1.00 71.88 431 LEU A CA 1
ATOM 3336 C C . LEU A 1 431 ? 4.573 2.823 20.021 1.00 71.88 431 LEU A C 1
ATOM 3338 O O . LEU A 1 431 ? 3.596 3.551 19.836 1.00 71.88 431 LEU A O 1
ATOM 3342 N N . VAL A 1 432 ? 5.340 2.924 21.109 1.00 75.50 432 VAL A N 1
ATOM 3343 C CA . VAL A 1 432 ? 5.114 3.874 22.210 1.00 75.50 432 VAL A CA 1
ATOM 3344 C C . VAL A 1 432 ? 6.349 4.743 22.454 1.00 75.50 432 VAL A C 1
ATOM 3346 O O . VAL A 1 432 ? 6.205 5.881 22.902 1.00 75.50 432 VAL A O 1
ATOM 3349 N N . GLY A 1 433 ? 7.558 4.243 22.161 1.00 63.91 433 GLY A N 1
ATOM 3350 C CA . GLY A 1 433 ? 8.808 5.002 22.295 1.00 63.91 433 GLY A CA 1
ATOM 3351 C C . GLY A 1 433 ? 9.193 5.335 23.742 1.00 63.91 433 GLY A C 1
ATOM 3352 O O . GLY A 1 433 ? 10.007 6.224 23.986 1.00 63.91 433 GLY A O 1
ATOM 3353 N N . LYS A 1 434 ? 8.603 4.647 24.726 1.00 58.59 434 LYS A N 1
ATOM 3354 C CA . LYS A 1 434 ? 8.993 4.773 26.135 1.00 58.59 434 LYS A CA 1
ATOM 3355 C C . LYS A 1 434 ? 10.138 3.802 26.394 1.00 58.59 434 LYS A C 1
ATOM 3357 O O . LYS A 1 434 ? 9.929 2.598 26.273 1.00 58.59 434 LYS A O 1
ATOM 3362 N N . GLY A 1 435 ? 11.311 4.333 26.745 1.00 53.19 435 GLY A N 1
ATOM 3363 C CA . GLY A 1 435 ? 12.541 3.591 27.055 1.00 53.19 435 GLY A CA 1
ATOM 3364 C C . GLY A 1 435 ? 12.410 2.696 28.286 1.00 53.19 435 GLY A C 1
ATOM 3365 O O . GLY A 1 435 ? 12.996 2.970 29.330 1.00 53.19 435 GLY A O 1
ATOM 3366 N N . HIS A 1 436 ? 11.606 1.644 28.175 1.00 58.25 436 HIS A N 1
ATOM 3367 C CA . HIS A 1 436 ? 11.550 0.580 29.159 1.00 58.25 436 HIS A CA 1
ATOM 3368 C C . HIS A 1 436 ? 12.872 -0.182 29.106 1.00 58.25 436 HIS A C 1
ATOM 3370 O O . HIS A 1 436 ? 13.389 -0.485 28.030 1.00 58.25 436 HIS A O 1
ATOM 3376 N N . THR A 1 437 ? 13.417 -0.506 30.274 1.00 55.53 437 THR A N 1
ATOM 3377 C CA . THR A 1 437 ? 14.493 -1.484 30.394 1.00 55.53 437 THR A CA 1
ATOM 3378 C C . THR A 1 437 ? 13.974 -2.823 29.879 1.00 55.53 437 THR A C 1
ATOM 3380 O O . THR A 1 437 ? 13.057 -3.413 30.450 1.00 55.53 437 THR A O 1
ATOM 3383 N N . ILE A 1 438 ? 14.519 -3.269 28.748 1.00 59.56 438 ILE A N 1
ATOM 3384 C CA . ILE A 1 438 ? 14.115 -4.511 28.088 1.00 59.56 438 ILE A CA 1
ATOM 3385 C C . ILE A 1 438 ? 14.574 -5.673 28.978 1.00 59.56 438 ILE A C 1
ATOM 3387 O O . ILE A 1 438 ? 15.764 -5.964 29.073 1.00 59.56 438 ILE A O 1
ATOM 3391 N N . GLY A 1 439 ? 13.628 -6.276 29.700 1.00 66.31 439 GLY A N 1
ATOM 3392 C CA . GLY A 1 439 ? 13.834 -7.510 30.459 1.00 66.31 439 GLY A CA 1
ATOM 3393 C C . GLY A 1 439 ? 13.740 -8.754 29.569 1.00 66.31 439 GLY A C 1
ATOM 3394 O O . GLY A 1 439 ? 13.841 -8.671 28.351 1.00 66.31 439 GLY A O 1
ATOM 3395 N N . SER A 1 440 ? 13.515 -9.924 30.171 1.00 79.31 440 SER A N 1
ATOM 3396 C CA . SER A 1 440 ? 13.165 -11.139 29.419 1.00 79.31 440 SER A CA 1
ATOM 3397 C C . SER A 1 440 ? 11.658 -11.186 29.142 1.00 79.31 440 SER A C 1
ATOM 3399 O O . SER A 1 440 ? 10.847 -10.828 30.001 1.00 79.31 440 SER A O 1
ATOM 3401 N N . GLY A 1 441 ? 11.268 -11.629 27.945 1.00 83.00 441 GLY A N 1
ATOM 3402 C CA . GLY A 1 441 ? 9.866 -11.802 27.569 1.00 83.00 441 GLY A CA 1
ATOM 3403 C C . GLY A 1 441 ? 9.186 -12.932 28.343 1.00 83.00 441 GLY A C 1
ATOM 3404 O O . GLY A 1 441 ? 9.753 -14.010 28.498 1.00 83.00 441 GLY A O 1
ATOM 3405 N N . ILE A 1 442 ? 7.950 -12.706 28.796 1.00 90.75 442 ILE A N 1
ATOM 3406 C CA . ILE A 1 442 ? 7.125 -13.718 29.460 1.00 90.75 442 ILE A CA 1
ATOM 3407 C C . ILE A 1 442 ? 6.132 -14.273 28.427 1.00 90.75 442 ILE A C 1
ATOM 3409 O O . ILE A 1 442 ? 5.364 -13.487 27.867 1.00 90.75 442 ILE A O 1
ATOM 3413 N N . PRO A 1 443 ? 6.113 -15.595 28.163 1.00 93.44 443 PRO A N 1
ATOM 3414 C CA . PRO A 1 443 ? 5.149 -16.194 27.247 1.00 93.44 443 PRO A CA 1
ATOM 3415 C C . PRO A 1 443 ? 3.699 -15.909 27.658 1.00 93.44 443 PRO A C 1
ATOM 3417 O O . PRO A 1 443 ? 3.292 -16.127 28.802 1.00 93.44 443 PRO A O 1
ATOM 3420 N N . ILE A 1 444 ? 2.904 -15.440 26.702 1.00 95.06 444 ILE A N 1
ATOM 3421 C CA . ILE A 1 444 ? 1.490 -15.123 26.869 1.00 95.06 444 ILE A CA 1
ATOM 3422 C C . ILE A 1 444 ? 0.676 -16.384 26.593 1.00 95.06 444 ILE A C 1
ATOM 3424 O O . ILE A 1 444 ? 0.947 -17.155 25.672 1.00 95.06 444 ILE A O 1
ATOM 3428 N N . LYS A 1 445 ? -0.387 -16.586 27.372 1.00 96.00 445 LYS A N 1
ATOM 3429 C CA . LYS A 1 445 ? -1.352 -17.646 27.088 1.00 96.00 445 LYS A CA 1
ATOM 3430 C C . LYS A 1 445 ? -2.083 -17.358 25.772 1.00 96.00 445 LYS A C 1
ATOM 3432 O O . LYS A 1 445 ? -2.746 -16.331 25.652 1.00 96.00 445 LYS A O 1
ATOM 3437 N N . ILE A 1 446 ? -2.011 -18.293 24.826 1.00 96.38 446 ILE A N 1
ATOM 3438 C CA . ILE A 1 446 ? -2.667 -18.185 23.516 1.00 96.38 446 ILE A CA 1
ATOM 3439 C C . ILE A 1 446 ? -4.168 -17.899 23.664 1.00 96.38 446 ILE A C 1
ATOM 3441 O O . ILE A 1 446 ? -4.856 -18.532 24.472 1.00 96.38 446 ILE A O 1
ATOM 3445 N N . GLY A 1 447 ? -4.663 -16.931 22.886 1.00 94.50 447 GLY A N 1
ATOM 3446 C CA . GLY A 1 447 ? -6.070 -16.525 22.879 1.00 94.50 447 GLY A CA 1
ATOM 3447 C C . GLY A 1 447 ? -6.514 -15.773 24.130 1.00 94.50 447 GLY A C 1
ATOM 3448 O O . GLY A 1 447 ? -7.688 -15.848 24.496 1.00 94.50 447 GLY A O 1
ATOM 3449 N N . ARG A 1 448 ? -5.589 -15.100 24.830 1.00 96.62 448 ARG A N 1
ATOM 3450 C CA . ARG A 1 448 ? -5.903 -14.255 25.988 1.00 96.62 448 ARG A CA 1
ATOM 3451 C C . ARG A 1 448 ? -5.597 -12.788 25.738 1.00 96.62 448 ARG A C 1
ATOM 3453 O O . ARG A 1 448 ? -4.433 -12.407 25.620 1.00 96.62 448 ARG A O 1
ATOM 3460 N N . GLY A 1 449 ? -6.655 -11.981 25.739 1.00 95.38 449 GLY A N 1
ATOM 3461 C CA . GLY A 1 449 ? -6.562 -10.525 25.761 1.00 95.38 449 GLY A CA 1
ATOM 3462 C C . GLY A 1 449 ? -6.412 -9.990 27.187 1.00 95.38 449 GLY A C 1
ATOM 3463 O O . GLY A 1 449 ? -6.358 -10.752 28.158 1.00 95.38 449 GLY A O 1
ATOM 3464 N N . ARG A 1 450 ? -6.364 -8.664 27.324 1.00 96.06 450 ARG A N 1
ATOM 3465 C CA . ARG A 1 450 ? -6.358 -7.974 28.624 1.00 96.06 450 ARG A CA 1
ATOM 3466 C C . ARG A 1 450 ? -7.245 -6.735 28.597 1.00 96.06 450 ARG A C 1
ATOM 3468 O O . ARG A 1 450 ? -7.371 -6.076 27.570 1.00 96.06 450 ARG A O 1
ATOM 3475 N N . VAL A 1 451 ? -7.822 -6.386 29.742 1.00 97.38 451 VAL A N 1
ATOM 3476 C CA . VAL A 1 451 ? -8.427 -5.064 29.941 1.00 97.38 451 VAL A CA 1
ATOM 3477 C C . VAL A 1 451 ? -7.334 -4.131 30.448 1.00 97.38 451 VAL A C 1
ATOM 3479 O O . VAL A 1 451 ? -6.668 -4.441 31.432 1.00 97.38 451 VAL A O 1
ATOM 3482 N N . VAL A 1 452 ? -7.115 -3.025 29.742 1.00 95.88 452 VAL A N 1
ATOM 3483 C CA . VAL A 1 452 ? -6.109 -2.012 30.091 1.00 95.88 452 VAL A CA 1
ATOM 3484 C C . VAL A 1 452 ? -6.726 -0.950 30.996 1.00 95.88 452 VAL A C 1
ATOM 3486 O O . VAL A 1 452 ? -6.097 -0.509 31.953 1.00 95.88 452 VAL A O 1
ATOM 3489 N N . VAL A 1 453 ? -7.967 -0.556 30.701 1.00 96.44 453 VAL A N 1
ATOM 3490 C CA . VAL A 1 453 ? -8.742 0.411 31.485 1.00 96.44 453 VAL A CA 1
ATOM 3491 C C . VAL A 1 453 ? -10.181 -0.076 31.581 1.00 96.44 453 VAL A C 1
ATOM 3493 O O . VAL A 1 453 ? -10.749 -0.481 30.567 1.00 96.44 453 VAL A O 1
ATOM 3496 N N . GLU A 1 454 ? -10.771 -0.027 32.774 1.00 95.88 454 GLU A N 1
ATOM 3497 C CA . GLU A 1 454 ? -12.189 -0.329 32.988 1.00 95.88 454 GLU A CA 1
ATOM 3498 C C . GLU A 1 454 ? -13.059 0.931 32.877 1.00 95.88 454 GLU A C 1
ATOM 3500 O O . GLU A 1 454 ? -12.663 2.027 33.272 1.00 95.88 454 GLU A O 1
ATOM 3505 N N . GLY A 1 455 ? -14.263 0.753 32.345 1.00 93.38 455 GLY A N 1
ATOM 3506 C CA . GLY A 1 455 ? -15.319 1.752 32.227 1.00 93.38 455 GLY A CA 1
ATOM 3507 C C . GLY A 1 455 ? -16.690 1.075 32.162 1.00 93.38 455 GLY A C 1
ATOM 3508 O O . GLY A 1 455 ? -16.812 -0.120 32.443 1.00 93.38 455 GLY A O 1
ATOM 3509 N N . LYS A 1 456 ? -17.735 1.832 31.810 1.00 90.81 456 LYS A N 1
ATOM 3510 C CA . LYS A 1 456 ? -19.129 1.350 31.862 1.00 90.81 456 LYS A CA 1
ATOM 3511 C C . LYS A 1 456 ? -19.930 1.613 30.590 1.00 90.81 456 LYS A C 1
ATOM 3513 O O . LYS A 1 456 ? -20.753 0.787 30.207 1.00 90.81 456 LYS A O 1
ATOM 3518 N N . ASP A 1 457 ? -19.694 2.735 29.920 1.00 90.94 457 ASP A N 1
ATOM 3519 C CA . ASP A 1 457 ? -20.575 3.208 28.850 1.00 90.94 457 ASP A CA 1
ATOM 3520 C C . ASP A 1 457 ? -20.301 2.493 27.520 1.00 90.94 457 ASP A C 1
ATOM 3522 O O . ASP A 1 457 ? -21.213 2.009 26.842 1.00 90.94 457 ASP A O 1
ATOM 3526 N N . VAL A 1 458 ? -19.022 2.413 27.144 1.00 95.56 458 VAL A N 1
ATOM 3527 C CA . VAL A 1 458 ? -18.558 1.898 25.847 1.00 95.56 458 VAL A CA 1
ATOM 3528 C C . VAL A 1 458 ? -17.318 1.032 26.051 1.00 95.56 458 VAL A C 1
ATOM 3530 O O . VAL A 1 458 ? -16.473 1.349 26.885 1.00 95.56 458 VAL A O 1
ATOM 3533 N N . ALA A 1 459 ? -17.187 -0.041 25.272 1.00 97.81 459 ALA A N 1
ATOM 3534 C CA . ALA A 1 459 ? -15.973 -0.846 25.205 1.00 97.81 459 ALA A CA 1
ATOM 3535 C C . ALA A 1 459 ? -15.247 -0.648 23.870 1.00 97.81 459 ALA A C 1
ATOM 3537 O O . ALA A 1 459 ? -15.824 -0.848 22.800 1.00 97.81 459 ALA A O 1
ATOM 3538 N N . PHE A 1 460 ? -13.962 -0.311 23.937 1.00 98.38 460 PHE A N 1
ATOM 3539 C CA . PHE A 1 460 ? -13.027 -0.364 22.819 1.00 98.38 460 PHE A CA 1
ATOM 3540 C C . PHE A 1 460 ? -12.218 -1.650 22.898 1.00 98.38 460 PHE A C 1
ATOM 3542 O O . PHE A 1 460 ? -11.583 -1.924 23.915 1.00 98.38 460 PHE A O 1
ATOM 3549 N N . LEU A 1 461 ? -12.211 -2.417 21.814 1.00 98.31 461 LEU A N 1
ATOM 3550 C CA . LEU A 1 461 ? -11.365 -3.588 21.650 1.00 98.31 461 LEU A CA 1
ATOM 3551 C C . LEU A 1 461 ? -10.356 -3.299 20.539 1.00 98.31 461 LEU A C 1
ATOM 3553 O O . LEU A 1 461 ? -10.675 -3.406 19.354 1.00 98.31 461 LEU A O 1
ATOM 3557 N N . GLY A 1 462 ? -9.166 -2.857 20.938 1.00 97.50 462 GLY A N 1
ATOM 3558 C CA . GLY A 1 462 ? -8.079 -2.536 20.020 1.00 97.50 462 GLY A CA 1
ATOM 3559 C C . GLY A 1 462 ? -7.243 -3.767 19.687 1.00 97.50 462 GLY A C 1
ATOM 3560 O O . GLY A 1 462 ? -7.017 -4.621 20.547 1.00 97.50 462 GLY A O 1
ATOM 3561 N N . TYR A 1 463 ? -6.758 -3.830 18.451 1.00 97.50 463 TYR A N 1
ATOM 3562 C CA . TYR A 1 463 ? -5.830 -4.854 17.986 1.00 97.50 463 TYR A CA 1
ATOM 3563 C C . TYR A 1 463 ? -4.505 -4.217 17.542 1.00 97.50 463 TYR A C 1
ATOM 3565 O O . TYR A 1 463 ? -4.489 -3.328 16.689 1.00 97.50 463 TYR A O 1
ATOM 3573 N N . GLY A 1 464 ? -3.392 -4.644 18.150 1.00 94.62 464 GLY A N 1
ATOM 3574 C CA . GLY A 1 464 ? -2.053 -4.123 17.862 1.00 94.62 464 GLY A CA 1
ATOM 3575 C C . GLY A 1 464 ? -1.850 -2.658 18.262 1.00 94.62 464 GLY A C 1
ATOM 3576 O O . GLY A 1 464 ? -2.351 -2.194 19.290 1.00 94.62 464 GLY A O 1
ATOM 3577 N N . SER A 1 465 ? -1.143 -1.905 17.416 1.00 92.38 465 SER A N 1
ATOM 3578 C CA . SER A 1 465 ? -0.837 -0.473 17.587 1.00 92.38 465 SER A CA 1
ATOM 3579 C C . SER A 1 465 ? -2.076 0.397 17.846 1.00 92.38 465 SER A C 1
ATOM 3581 O O . SER A 1 465 ? -1.992 1.427 18.524 1.00 92.38 465 SER A O 1
ATOM 3583 N N . MET A 1 466 ? -3.254 -0.026 17.373 1.00 95.25 466 MET A N 1
ATOM 3584 C CA . MET A 1 466 ? -4.508 0.711 17.542 1.00 95.25 466 MET A CA 1
ATOM 3585 C C . MET A 1 466 ? -4.965 0.824 18.996 1.00 95.25 466 MET A C 1
ATOM 3587 O O . MET A 1 466 ? -5.688 1.765 19.326 1.00 95.25 466 MET A O 1
ATOM 3591 N N . VAL A 1 467 ? -4.480 -0.036 19.898 1.00 96.56 467 VAL A N 1
ATOM 3592 C CA . VAL A 1 467 ? -4.720 0.101 21.344 1.00 96.56 467 VAL A CA 1
ATOM 3593 C C . VAL A 1 467 ? -4.257 1.474 21.851 1.00 96.56 467 VAL A C 1
ATOM 3595 O O . VAL A 1 467 ? -4.960 2.105 22.642 1.00 96.56 467 VAL A O 1
ATOM 3598 N N . GLN A 1 468 ? -3.147 2.011 21.332 1.00 94.75 468 GLN A N 1
ATOM 3599 C CA . GLN A 1 468 ? -2.668 3.348 21.702 1.00 94.75 468 GLN A CA 1
ATOM 3600 C C . GLN A 1 468 ? -3.639 4.451 21.259 1.00 94.75 468 GLN A C 1
ATOM 3602 O O . GLN A 1 468 ? -3.845 5.437 21.973 1.00 94.75 468 GLN A O 1
ATOM 3607 N N . ASN A 1 469 ? -4.284 4.294 20.101 1.00 95.25 469 ASN A N 1
ATOM 3608 C CA . ASN A 1 469 ? -5.300 5.237 19.636 1.00 95.25 469 ASN A CA 1
ATOM 3609 C C . ASN A 1 469 ? -6.611 5.100 20.427 1.00 95.25 469 ASN A C 1
ATOM 3611 O O . ASN A 1 469 ? -7.238 6.123 20.714 1.00 95.25 469 ASN A O 1
ATOM 3615 N N . CYS A 1 470 ? -6.968 3.895 20.880 1.00 97.38 470 CYS A N 1
ATOM 3616 C CA . CYS A 1 470 ? -8.067 3.678 21.825 1.00 97.38 470 CYS A CA 1
ATOM 3617 C C . CYS A 1 470 ? -7.808 4.363 23.178 1.00 97.38 470 CYS A C 1
ATOM 3619 O O . CYS A 1 470 ? -8.710 4.998 23.719 1.00 97.38 470 CYS A O 1
ATOM 3621 N N . LEU A 1 471 ? -6.579 4.314 23.708 1.00 96.69 471 LEU A N 1
ATOM 3622 C CA . LEU A 1 471 ? -6.202 5.014 24.948 1.00 96.69 471 LEU A CA 1
ATOM 3623 C C . LEU A 1 471 ? -6.251 6.544 24.799 1.00 96.69 471 LEU A C 1
ATOM 3625 O O . LEU A 1 471 ? -6.705 7.254 25.705 1.00 96.69 471 LEU A O 1
ATOM 3629 N N . LYS A 1 472 ? -5.841 7.073 23.637 1.00 95.38 472 LYS A N 1
ATOM 3630 C CA . LYS A 1 472 ? -6.027 8.497 23.307 1.00 95.38 472 LYS A CA 1
ATOM 3631 C C . LYS A 1 472 ? -7.514 8.861 23.277 1.00 95.38 472 LYS A C 1
ATOM 3633 O O . LYS A 1 472 ? -7.892 9.866 23.871 1.00 95.38 472 LYS A O 1
ATOM 3638 N N . ALA A 1 473 ? -8.350 8.040 22.640 1.00 96.12 473 ALA A N 1
ATOM 3639 C CA . ALA A 1 473 ? -9.796 8.248 22.587 1.00 96.12 473 ALA A CA 1
ATOM 3640 C C . ALA A 1 473 ? -10.441 8.199 23.983 1.00 96.12 473 ALA A C 1
ATOM 3642 O O . ALA A 1 473 ? -11.217 9.089 24.318 1.00 96.12 473 ALA A O 1
ATOM 3643 N N . HIS A 1 474 ? -10.055 7.237 24.829 1.00 96.44 474 HIS A N 1
ATOM 3644 C CA . HIS A 1 474 ? -10.461 7.181 26.236 1.00 96.44 474 HIS A CA 1
ATOM 3645 C C . HIS A 1 474 ? -10.124 8.496 26.952 1.00 96.44 474 HIS A C 1
ATOM 3647 O O . HIS A 1 474 ? -10.999 9.122 27.536 1.00 96.44 474 HIS A O 1
ATOM 3653 N N . SER A 1 475 ? -8.889 8.989 26.815 1.00 95.75 475 SER A N 1
ATOM 3654 C CA . SER A 1 475 ? -8.459 10.243 27.454 1.00 95.75 475 SER A CA 1
ATOM 3655 C C . SER A 1 475 ? -9.270 11.471 27.011 1.00 95.75 475 SER A C 1
ATOM 3657 O O . SER A 1 475 ? -9.397 12.433 27.770 1.00 95.75 475 SER A O 1
ATOM 3659 N N . LEU A 1 476 ? -9.792 11.472 25.780 1.00 94.12 476 LEU A N 1
ATOM 3660 C CA . LEU A 1 476 ? -10.680 12.522 25.269 1.00 94.12 476 LEU A CA 1
ATOM 3661 C C . LEU A 1 476 ? -12.105 12.389 25.825 1.00 94.12 476 LEU A C 1
ATOM 3663 O O . LEU A 1 476 ? -12.702 13.394 26.201 1.00 94.12 476 LEU A O 1
ATOM 3667 N N . LEU A 1 477 ? -12.629 11.165 25.910 1.00 94.19 477 LEU A N 1
ATOM 3668 C CA . LEU A 1 477 ? -13.988 10.876 26.378 1.00 94.19 477 LEU A CA 1
ATOM 3669 C C . LEU A 1 477 ? -14.141 11.029 27.896 1.00 94.19 477 LEU A C 1
ATOM 3671 O O . LEU A 1 477 ? -15.149 11.566 28.353 1.00 94.19 477 LEU A O 1
ATOM 3675 N N . THR A 1 478 ? -13.112 10.686 28.673 1.00 94.00 478 THR A N 1
ATOM 3676 C CA . THR A 1 478 ? -13.089 10.896 30.130 1.00 94.00 478 THR A CA 1
ATOM 3677 C C . THR A 1 478 ? -13.227 12.380 30.483 1.00 94.00 478 THR A C 1
ATOM 3679 O O . THR A 1 478 ? -13.909 12.730 31.443 1.00 94.00 478 THR A O 1
ATOM 3682 N N . LYS A 1 479 ? -12.672 13.289 29.663 1.00 92.62 479 LYS A N 1
ATOM 3683 C CA . LYS A 1 479 ? -12.853 14.747 29.836 1.00 92.62 479 LYS A CA 1
ATOM 3684 C C . LYS A 1 479 ? -14.305 15.203 29.649 1.00 92.62 479 LYS A C 1
ATOM 3686 O O . LYS A 1 479 ? -14.653 16.288 30.099 1.00 92.62 479 LYS A O 1
ATOM 3691 N N . LEU A 1 480 ? -15.134 14.391 28.996 1.00 90.31 480 LEU A N 1
ATOM 3692 C CA . LEU A 1 480 ? -16.561 14.629 28.760 1.00 90.31 480 LEU A CA 1
ATOM 3693 C C . LEU A 1 480 ? -17.462 13.825 29.709 1.00 90.31 480 LEU A C 1
ATOM 3695 O O . LEU A 1 480 ? -18.678 13.782 29.495 1.00 90.31 480 LEU A O 1
ATOM 3699 N N . GLY A 1 481 ? -16.870 13.186 30.727 1.00 92.00 481 GLY A N 1
ATOM 3700 C CA . GLY A 1 481 ? -17.572 12.386 31.728 1.00 92.00 481 GLY A CA 1
ATOM 3701 C C . GLY A 1 481 ? -18.070 11.029 31.227 1.00 92.00 481 GLY A C 1
ATOM 3702 O O . GLY A 1 481 ? -19.004 10.499 31.813 1.00 92.00 481 GLY A O 1
ATOM 3703 N N . ILE A 1 482 ? -17.500 10.492 30.142 1.00 93.31 482 ILE A N 1
ATOM 3704 C CA . ILE A 1 482 ? -17.860 9.171 29.603 1.00 93.31 482 ILE A CA 1
ATOM 3705 C C . ILE A 1 482 ? -16.817 8.151 30.059 1.00 93.31 482 ILE A C 1
ATOM 3707 O O . ILE A 1 482 ? -15.623 8.320 29.800 1.00 93.31 482 ILE A O 1
ATOM 3711 N N . GLU A 1 483 ? -17.268 7.075 30.696 1.00 94.38 483 GLU A N 1
ATOM 3712 C CA . GLU A 1 483 ? -16.417 5.994 31.186 1.00 94.38 483 GLU A CA 1
ATOM 3713 C C . GLU A 1 483 ? -16.272 4.903 30.121 1.00 94.38 483 GLU A C 1
ATOM 3715 O O . GLU A 1 483 ? -17.191 4.118 29.876 1.00 94.38 483 GLU A O 1
ATOM 3720 N N . VAL A 1 484 ? -15.092 4.809 29.506 1.00 96.81 484 VAL A N 1
ATOM 3721 C CA . VAL A 1 484 ? -14.824 3.854 28.421 1.00 96.81 484 VAL A CA 1
ATOM 3722 C C . VAL A 1 484 ? -13.850 2.769 28.850 1.00 96.81 484 VAL A C 1
ATOM 3724 O O . VAL A 1 484 ? -12.729 3.077 29.257 1.00 96.81 484 VAL A O 1
ATOM 3727 N N . THR A 1 485 ? -14.247 1.511 28.665 1.00 98.12 485 THR A N 1
ATOM 3728 C CA . THR A 1 485 ? -13.360 0.351 28.791 1.00 98.12 485 THR A CA 1
ATOM 3729 C C . THR A 1 485 ? -12.443 0.271 27.576 1.00 98.12 485 THR A C 1
ATOM 3731 O O . THR A 1 485 ? -12.920 0.287 26.444 1.00 98.12 485 THR A O 1
ATOM 3734 N N . VAL A 1 486 ? -11.136 0.124 27.788 1.00 98.19 486 VAL A N 1
ATOM 3735 C CA . VAL A 1 486 ? -10.164 -0.162 26.722 1.00 98.19 486 VAL A CA 1
ATOM 3736 C C . VAL A 1 486 ? -9.565 -1.536 26.964 1.00 98.19 486 VAL A C 1
ATOM 3738 O O . VAL A 1 486 ? -8.896 -1.765 27.972 1.00 98.19 486 VAL A O 1
ATOM 3741 N N . ALA A 1 487 ? -9.797 -2.446 26.027 1.00 98.06 487 ALA A N 1
ATOM 3742 C CA . ALA A 1 487 ? -9.248 -3.787 26.017 1.00 98.06 487 ALA A CA 1
ATOM 3743 C C . ALA A 1 487 ? -8.273 -3.964 24.849 1.00 98.06 487 ALA A C 1
ATOM 3745 O O . ALA A 1 487 ? -8.507 -3.495 23.733 1.00 98.06 487 ALA A O 1
ATOM 3746 N N . ASP A 1 488 ? -7.185 -4.664 25.133 1.00 97.88 488 ASP A N 1
ATOM 3747 C CA . ASP A 1 488 ? -6.178 -5.096 24.178 1.00 97.88 488 ASP A CA 1
ATOM 3748 C C . ASP A 1 488 ? -6.460 -6.556 23.818 1.00 97.88 488 ASP A C 1
ATOM 3750 O O . ASP A 1 488 ? -6.417 -7.453 24.671 1.00 97.88 488 ASP A O 1
ATOM 3754 N N . ALA A 1 489 ? -6.812 -6.775 22.553 1.00 97.38 489 ALA A N 1
ATOM 3755 C CA . ALA A 1 489 ? -7.181 -8.088 22.056 1.00 97.38 489 ALA A CA 1
ATOM 3756 C C . ALA A 1 489 ? -5.997 -9.061 22.060 1.00 97.38 489 ALA A C 1
ATOM 3758 O O . ALA A 1 489 ? -6.212 -10.246 22.322 1.00 97.38 489 ALA A O 1
ATOM 3759 N N . ARG A 1 490 ? -4.772 -8.569 21.793 1.00 96.81 490 ARG A N 1
ATOM 3760 C CA . ARG A 1 490 ? -3.514 -9.311 21.542 1.00 96.81 490 ARG A CA 1
ATOM 3761 C C . ARG A 1 490 ? -3.544 -10.322 20.394 1.00 96.81 490 ARG A C 1
ATOM 3763 O O . ARG A 1 490 ? -2.594 -10.397 19.623 1.00 96.81 490 ARG A O 1
ATOM 3770 N N . PHE A 1 491 ? -4.622 -11.086 20.269 1.00 97.69 491 PHE A N 1
ATOM 3771 C CA . PHE A 1 491 ? -4.825 -12.147 19.297 1.00 97.69 491 PHE A CA 1
ATOM 3772 C C . PHE A 1 491 ? -6.027 -11.825 18.412 1.00 97.69 491 PHE A C 1
ATOM 3774 O O . PHE A 1 491 ? -7.134 -11.607 18.906 1.00 97.69 491 PHE A O 1
ATOM 3781 N N . CYS A 1 492 ? -5.820 -11.874 17.098 1.00 96.31 492 CYS A N 1
ATOM 3782 C CA . CYS A 1 492 ? -6.922 -12.001 16.150 1.00 96.31 492 CYS A CA 1
ATOM 3783 C C . CYS A 1 492 ? -7.375 -13.462 16.061 1.00 96.31 492 CYS A C 1
ATOM 3785 O O . CYS A 1 492 ? -8.562 -13.743 15.891 1.00 96.31 492 CYS A O 1
ATOM 3787 N N . LYS A 1 493 ? -6.434 -14.403 16.220 1.00 95.88 493 LYS A N 1
ATOM 3788 C CA . LYS A 1 493 ? -6.713 -15.837 16.217 1.00 95.88 493 LYS A CA 1
ATOM 3789 C C . LYS A 1 493 ? -5.781 -16.595 17.170 1.00 95.88 493 LYS A C 1
ATOM 3791 O O . LYS A 1 493 ? -4.567 -16.427 17.076 1.00 95.88 493 LYS A O 1
ATOM 3796 N N . PRO A 1 494 ? -6.313 -17.456 18.053 1.00 96.62 494 PRO A N 1
ATOM 3797 C CA . PRO A 1 494 ? -7.729 -17.570 18.411 1.00 96.62 494 PRO A CA 1
ATOM 3798 C C . PRO A 1 494 ? -8.220 -16.335 19.188 1.00 96.62 494 PRO A C 1
ATOM 3800 O O . PRO A 1 494 ? -7.452 -15.696 19.902 1.00 96.62 494 PRO A O 1
ATOM 3803 N N . LEU A 1 495 ? -9.511 -16.016 19.072 1.00 96.56 495 LEU A N 1
ATOM 3804 C CA . LEU A 1 495 ? -10.137 -14.923 19.826 1.00 96.56 495 LEU A CA 1
ATOM 3805 C C . LEU A 1 495 ? -10.259 -15.259 21.322 1.00 96.56 495 LEU A C 1
ATOM 3807 O O . LEU A 1 495 ? -10.567 -16.398 21.686 1.00 96.56 495 LEU A O 1
ATOM 3811 N N . ASP A 1 496 ? -10.143 -14.251 22.194 1.00 97.31 496 ASP A N 1
ATOM 3812 C CA . ASP A 1 496 ? -10.498 -14.408 23.611 1.00 97.31 496 ASP A CA 1
ATOM 3813 C C . ASP A 1 496 ? -12.022 -14.369 23.797 1.00 97.31 496 ASP A C 1
ATOM 3815 O O . ASP A 1 496 ? -12.642 -13.330 24.042 1.00 97.31 496 ASP A O 1
ATOM 3819 N N . ILE A 1 497 ? -12.630 -15.550 23.706 1.00 96.19 497 ILE A N 1
ATOM 3820 C CA . ILE A 1 497 ? -14.073 -15.768 23.872 1.00 96.19 497 ILE A CA 1
ATOM 3821 C C . ILE A 1 497 ? -14.576 -15.241 25.224 1.00 96.19 497 ILE A C 1
ATOM 3823 O O . ILE A 1 497 ? -15.691 -14.718 25.309 1.00 96.19 497 ILE A O 1
ATOM 3827 N N . LYS A 1 498 ? -13.787 -15.385 26.300 1.00 96.38 498 LYS A N 1
ATOM 3828 C CA . LYS A 1 498 ? -14.218 -14.977 27.646 1.00 96.38 498 LYS A CA 1
ATOM 3829 C C . LYS A 1 498 ? -14.239 -13.458 27.761 1.00 96.38 498 LYS A C 1
ATOM 3831 O O . LYS A 1 498 ? -15.231 -12.914 28.243 1.00 96.38 498 LYS A O 1
ATOM 3836 N N . LEU A 1 499 ? -13.190 -12.797 27.273 1.00 96.62 499 LEU A N 1
ATOM 3837 C CA . LEU A 1 499 ? -13.116 -11.340 27.234 1.00 96.62 499 LEU A CA 1
ATOM 3838 C C . LEU A 1 499 ? -14.235 -10.755 26.365 1.00 96.62 499 LEU A C 1
ATOM 3840 O O . LEU A 1 499 ? -14.955 -9.873 26.819 1.00 96.62 499 LEU A O 1
ATOM 3844 N N . LEU A 1 500 ? -14.454 -11.291 25.159 1.00 96.19 500 LEU A N 1
ATOM 3845 C CA . LEU A 1 500 ? -15.523 -10.826 24.268 1.00 96.19 500 LEU A CA 1
ATOM 3846 C C . LEU A 1 500 ? -16.908 -10.933 24.915 1.00 96.19 500 LEU A C 1
ATOM 3848 O O . LEU A 1 500 ? -17.681 -9.975 24.876 1.00 96.19 500 LEU A O 1
ATOM 3852 N N . ARG A 1 501 ? -17.212 -12.064 25.564 1.00 95.31 501 ARG A N 1
ATOM 3853 C CA . ARG A 1 501 ? -18.474 -12.242 26.300 1.00 95.31 501 ARG A CA 1
ATOM 3854 C C . ARG A 1 501 ? -18.603 -11.258 27.463 1.00 95.31 501 ARG A C 1
ATOM 3856 O O . ARG A 1 501 ? -19.685 -10.712 27.662 1.00 95.31 501 ARG A O 1
ATOM 3863 N N . GLN A 1 502 ? -17.524 -11.010 28.207 1.00 95.25 502 GLN A N 1
ATOM 3864 C CA . GLN A 1 502 ? -17.508 -10.024 29.291 1.00 95.25 502 GLN A CA 1
ATOM 3865 C C . GLN A 1 502 ? -17.782 -8.607 28.768 1.00 95.25 502 GLN A C 1
ATOM 3867 O O . GLN A 1 502 ? -18.634 -7.910 29.316 1.00 95.25 502 GLN A O 1
ATOM 3872 N N . LEU A 1 503 ? -17.118 -8.197 27.684 1.00 95.69 503 LEU A N 1
ATOM 3873 C CA . LEU A 1 503 ? -17.311 -6.876 27.084 1.00 95.69 503 LEU A CA 1
ATOM 3874 C C . LEU A 1 503 ? -18.741 -6.697 26.562 1.00 95.69 503 LEU A C 1
ATOM 3876 O O . LEU A 1 503 ? -19.364 -5.686 26.875 1.00 95.69 503 LEU A O 1
ATOM 3880 N N . CYS A 1 504 ? -19.286 -7.694 25.854 1.00 94.56 504 CYS A N 1
ATOM 3881 C CA . CYS A 1 504 ? -20.656 -7.648 25.331 1.00 94.56 504 CYS A CA 1
ATOM 3882 C C . CYS A 1 504 ? -21.721 -7.642 26.437 1.00 94.56 504 CYS A C 1
ATOM 3884 O O . CYS A 1 504 ? -22.790 -7.071 26.251 1.00 94.56 504 CYS A O 1
ATOM 3886 N N . LYS A 1 505 ? -21.454 -8.289 27.579 1.00 93.06 505 LYS A N 1
ATOM 3887 C CA . LYS A 1 505 ? -22.389 -8.334 28.711 1.00 93.06 505 LYS A CA 1
ATOM 3888 C C . LYS A 1 505 ? -22.408 -7.024 29.500 1.00 93.06 505 LYS A C 1
ATOM 3890 O O . LYS A 1 505 ? -23.468 -6.615 29.964 1.00 93.06 505 LYS A O 1
ATOM 3895 N N . ASN A 1 506 ? -21.244 -6.403 29.675 1.00 94.06 506 ASN A N 1
ATOM 3896 C CA . ASN A 1 506 ? -21.084 -5.266 30.580 1.00 94.06 506 ASN A CA 1
ATOM 3897 C C . ASN A 1 506 ? -21.312 -3.903 29.908 1.00 94.06 506 ASN A C 1
ATOM 3899 O O . ASN A 1 506 ? -21.407 -2.909 30.617 1.00 94.06 506 ASN A O 1
ATOM 3903 N N . HIS A 1 507 ? -21.407 -3.845 28.576 1.00 95.19 507 HIS A N 1
ATOM 3904 C CA . HIS A 1 507 ? -21.506 -2.590 27.827 1.00 95.19 507 HIS A CA 1
ATOM 3905 C C . HIS A 1 507 ? -22.666 -2.621 26.835 1.00 95.19 507 HIS A C 1
ATOM 3907 O O . HIS A 1 507 ? -23.061 -3.676 26.346 1.00 95.19 507 HIS A O 1
ATOM 3913 N N . SER A 1 508 ? -23.184 -1.441 26.492 1.00 92.88 508 SER A N 1
ATOM 3914 C CA . SER A 1 508 ? -24.206 -1.304 25.441 1.00 92.88 508 SER A CA 1
ATOM 3915 C C . SER A 1 508 ? -23.599 -1.176 24.042 1.00 92.88 508 SER A C 1
ATOM 3917 O O . SER A 1 508 ? -24.259 -1.480 23.048 1.00 92.88 508 SER A O 1
ATOM 3919 N N . PHE A 1 509 ? -22.333 -0.757 23.955 1.00 95.81 509 PHE A N 1
ATOM 3920 C CA . PHE A 1 509 ? -21.617 -0.557 22.700 1.00 95.81 509 PHE A CA 1
ATOM 3921 C C . PHE A 1 509 ? -20.233 -1.205 22.741 1.00 95.81 509 PHE A C 1
ATOM 3923 O O . PHE A 1 509 ? -19.474 -0.993 23.688 1.00 95.81 509 PHE A O 1
ATOM 3930 N N . LEU A 1 510 ? -19.897 -1.945 21.685 1.00 97.31 510 LEU A N 1
ATOM 3931 C CA . LEU A 1 510 ? -18.567 -2.502 21.442 1.00 97.31 510 LEU A CA 1
ATOM 3932 C C . LEU A 1 510 ? -18.020 -1.938 20.129 1.00 97.31 510 LEU A C 1
ATOM 3934 O O . LEU A 1 510 ? -18.633 -2.115 19.076 1.00 97.31 510 LEU A O 1
ATOM 3938 N N . ILE A 1 511 ? -16.856 -1.296 20.182 1.00 98.12 511 ILE A N 1
ATOM 3939 C CA . ILE A 1 511 ? -16.140 -0.820 18.997 1.00 98.12 511 ILE A CA 1
ATOM 3940 C C . ILE A 1 511 ? -14.836 -1.604 18.869 1.00 98.12 511 ILE A C 1
ATOM 3942 O O . ILE A 1 511 ? -13.991 -1.557 19.762 1.00 98.12 511 ILE A O 1
ATOM 3946 N N . THR A 1 512 ? -14.671 -2.326 17.764 1.00 98.19 512 THR A N 1
ATOM 3947 C CA . THR A 1 512 ? -13.407 -2.997 17.425 1.00 98.19 512 THR A CA 1
ATOM 3948 C C . THR A 1 512 ? -12.560 -2.073 16.566 1.00 98.19 512 THR A C 1
ATOM 3950 O O . THR A 1 512 ? -13.092 -1.498 15.620 1.00 98.19 512 THR A O 1
ATOM 3953 N N . VAL A 1 513 ? -11.271 -1.934 16.873 1.00 98.06 513 VAL A N 1
ATOM 3954 C CA . VAL A 1 513 ? -10.365 -1.027 16.151 1.00 98.06 513 VAL A CA 1
ATOM 3955 C C . VAL A 1 513 ? -9.132 -1.787 15.680 1.00 98.06 513 VAL A C 1
ATOM 3957 O O . VAL A 1 513 ? -8.393 -2.335 16.501 1.00 98.06 513 VAL A O 1
ATOM 3960 N N . GLU A 1 514 ? -8.897 -1.791 14.373 1.00 96.25 514 GLU A N 1
ATOM 3961 C CA . GLU A 1 514 ? -7.735 -2.425 13.752 1.00 96.25 514 GLU A CA 1
ATOM 3962 C C . GLU A 1 514 ? -7.159 -1.582 12.610 1.00 96.25 514 GLU A C 1
ATOM 3964 O O . GLU A 1 514 ? -7.856 -0.805 11.960 1.00 96.25 514 GLU A O 1
ATOM 3969 N N . GLU A 1 515 ? -5.864 -1.764 12.363 1.00 94.38 515 GLU A N 1
ATOM 3970 C CA . GLU A 1 515 ? -5.143 -1.177 11.232 1.00 94.38 515 GLU A CA 1
ATOM 3971 C C . GLU A 1 515 ? -4.991 -2.217 10.112 1.00 94.38 515 GLU A C 1
ATOM 3973 O O . GLU A 1 515 ? -3.886 -2.635 9.756 1.00 94.38 515 GLU A O 1
ATOM 3978 N N . GLY A 1 516 ? -6.134 -2.681 9.611 1.00 92.25 516 GLY A N 1
ATOM 3979 C CA . GLY A 1 516 ? -6.243 -3.656 8.530 1.00 92.25 516 GLY A CA 1
ATOM 3980 C C . GLY A 1 516 ? -7.483 -3.416 7.677 1.00 92.25 516 GLY A C 1
ATOM 3981 O O . GLY A 1 516 ? -8.342 -2.607 8.032 1.00 92.25 516 GLY A O 1
ATOM 3982 N N . SER A 1 517 ? -7.549 -4.087 6.530 1.00 92.38 517 SER A N 1
ATOM 3983 C CA . SER A 1 517 ? -8.672 -4.011 5.599 1.00 92.38 517 SER A CA 1
ATOM 3984 C C . SER A 1 517 ? -9.950 -4.620 6.186 1.00 92.38 517 SER A C 1
ATOM 3986 O O . SER A 1 517 ? -9.943 -5.323 7.200 1.00 92.38 517 SER A O 1
ATOM 3988 N N . ILE A 1 518 ? -11.067 -4.427 5.482 1.00 92.81 518 ILE A N 1
ATOM 3989 C CA . ILE A 1 518 ? -12.262 -5.248 5.695 1.00 92.81 518 ILE A CA 1
ATOM 3990 C C . ILE A 1 518 ? -11.915 -6.748 5.597 1.00 92.81 518 ILE A C 1
ATOM 3992 O O . ILE A 1 518 ? -11.014 -7.135 4.848 1.00 92.81 518 ILE A O 1
ATOM 3996 N N . GLY A 1 519 ? -12.607 -7.584 6.378 1.00 91.12 519 GLY A N 1
ATOM 3997 C CA . GLY A 1 519 ? -12.324 -9.020 6.503 1.00 91.12 519 GLY A CA 1
ATOM 3998 C C . GLY A 1 519 ? -11.385 -9.398 7.658 1.00 91.12 519 GLY A C 1
ATOM 3999 O O . GLY A 1 519 ? -11.280 -10.579 7.969 1.00 91.12 519 GLY A O 1
ATOM 4000 N N . GLY A 1 520 ? -10.763 -8.422 8.329 1.00 93.25 520 GLY A N 1
ATOM 4001 C CA . GLY A 1 520 ? -9.808 -8.651 9.416 1.00 93.25 520 GLY A CA 1
ATOM 4002 C C . GLY A 1 520 ? -10.422 -8.987 10.783 1.00 93.25 520 GLY A C 1
ATOM 4003 O O . GLY A 1 520 ? -11.470 -9.632 10.909 1.00 93.25 520 GLY A O 1
ATOM 4004 N N . PHE A 1 521 ? -9.765 -8.520 11.843 1.00 96.75 521 PHE A N 1
ATOM 4005 C CA . PHE A 1 521 ? -10.096 -8.781 13.243 1.00 96.75 521 PHE A CA 1
ATOM 4006 C C . PHE A 1 521 ? -11.549 -8.457 13.596 1.00 96.75 521 PHE A C 1
ATOM 4008 O O . PHE A 1 521 ? -12.240 -9.272 14.213 1.00 96.75 521 PHE A O 1
ATOM 4015 N N . GLY A 1 522 ? -12.047 -7.294 13.174 1.00 95.88 522 GLY A N 1
ATOM 4016 C CA . GLY A 1 522 ? -13.426 -6.882 13.401 1.00 95.88 522 GLY A CA 1
ATOM 4017 C C . GLY A 1 522 ? -14.426 -7.867 12.795 1.00 95.88 522 GLY A C 1
ATOM 4018 O O . GLY A 1 522 ? -15.453 -8.143 13.410 1.00 95.88 522 GLY A O 1
ATOM 4019 N N . SER A 1 523 ? -14.104 -8.464 11.646 1.00 95.69 523 SER A N 1
ATOM 4020 C CA . SER A 1 523 ? -14.967 -9.442 10.968 1.00 95.69 523 SER A CA 1
ATOM 4021 C C . SER A 1 523 ? -14.993 -10.781 11.706 1.00 95.69 523 SER A C 1
ATOM 4023 O O . SER A 1 523 ? -16.062 -11.360 11.893 1.00 95.69 523 SER A O 1
ATOM 4025 N N . HIS A 1 524 ? -13.847 -11.232 12.222 1.00 95.56 524 HIS A N 1
ATOM 4026 C CA . HIS A 1 524 ? -13.773 -12.413 13.086 1.00 95.56 524 HIS A CA 1
ATOM 4027 C C . HIS A 1 524 ? -14.572 -12.230 14.385 1.00 95.56 524 HIS A C 1
ATOM 4029 O O . HIS A 1 524 ? -15.305 -13.131 14.804 1.00 95.56 524 HIS A O 1
ATOM 4035 N N . VAL A 1 525 ? -14.480 -11.049 15.007 1.00 96.94 525 VAL A N 1
ATOM 4036 C CA . VAL A 1 525 ? -15.303 -10.705 16.175 1.00 96.94 525 VAL A CA 1
ATOM 4037 C C . VAL A 1 525 ? -16.784 -10.694 15.800 1.00 96.94 525 VAL A C 1
ATOM 4039 O O . VAL A 1 525 ? -17.576 -11.309 16.512 1.00 96.94 525 VAL A O 1
ATOM 4042 N N . ALA A 1 526 ? -17.150 -10.062 14.679 1.00 95.75 526 ALA A N 1
ATOM 4043 C CA . ALA A 1 526 ? -18.521 -9.994 14.175 1.00 95.75 526 ALA A CA 1
ATOM 4044 C C . ALA A 1 526 ? -19.127 -11.386 13.956 1.00 95.75 526 ALA A C 1
ATOM 4046 O O . ALA A 1 526 ? -20.236 -11.659 14.414 1.00 95.75 526 ALA A O 1
ATOM 4047 N N . GLN A 1 527 ? -18.379 -12.290 13.320 1.00 95.56 527 GLN A N 1
ATOM 4048 C CA . GLN A 1 527 ? -18.803 -13.669 13.098 1.00 95.56 527 GLN A CA 1
ATOM 4049 C C . GLN A 1 527 ? -19.050 -14.394 14.426 1.00 95.56 527 GLN A C 1
ATOM 4051 O O . GLN A 1 527 ? -20.083 -15.043 14.593 1.00 95.56 527 GLN A O 1
ATOM 4056 N N . PHE A 1 528 ? -18.147 -14.251 15.401 1.00 95.44 528 PHE A N 1
ATOM 4057 C CA . PHE A 1 528 ? -18.322 -14.853 16.722 1.00 95.44 528 PHE A CA 1
ATOM 4058 C C . PHE A 1 528 ? -19.571 -14.319 17.442 1.00 95.44 528 PHE A C 1
ATOM 4060 O O . PHE A 1 528 ? -20.379 -15.118 17.924 1.00 95.44 528 PHE A O 1
ATOM 4067 N N . ILE A 1 529 ? -19.750 -12.994 17.516 1.00 95.38 529 ILE A N 1
ATOM 4068 C CA . ILE A 1 529 ? -20.886 -12.390 18.233 1.00 95.38 529 ILE A CA 1
ATOM 4069 C C . ILE A 1 529 ? -22.225 -12.673 17.539 1.00 95.38 529 ILE A C 1
ATOM 4071 O O . ILE A 1 529 ? -23.225 -12.855 18.232 1.00 95.38 529 ILE A O 1
ATOM 4075 N N . ALA A 1 530 ? -22.243 -12.771 16.206 1.00 95.00 530 ALA A N 1
ATOM 4076 C CA . ALA A 1 530 ? -23.427 -13.142 15.440 1.00 95.00 530 ALA A CA 1
ATOM 4077 C C . ALA A 1 530 ? -23.810 -14.610 15.678 1.00 95.00 530 ALA A C 1
ATOM 4079 O O . ALA A 1 530 ? -24.926 -14.894 16.097 1.00 95.00 530 ALA A O 1
ATOM 4080 N N . LEU A 1 531 ? -22.869 -15.547 15.503 1.00 95.38 531 LEU A N 1
ATOM 4081 C CA . LEU A 1 531 ? -23.139 -16.985 15.656 1.00 95.38 531 LEU A CA 1
ATOM 4082 C C . LEU A 1 531 ? -23.494 -17.393 17.094 1.00 95.38 531 LEU A C 1
ATOM 4084 O O . LEU A 1 531 ? -24.135 -18.418 17.300 1.00 95.38 531 LEU A O 1
ATOM 4088 N N . ASN A 1 532 ? -23.080 -16.613 18.096 1.00 93.44 532 ASN A N 1
ATOM 4089 C CA . ASN A 1 532 ? -23.403 -16.864 19.504 1.00 93.44 532 ASN A CA 1
ATOM 4090 C C . ASN A 1 532 ? -24.671 -16.124 19.978 1.00 93.44 532 ASN A C 1
ATOM 4092 O O . ASN A 1 532 ? -24.923 -16.102 21.183 1.00 93.44 532 ASN A O 1
ATOM 4096 N N . GLY A 1 533 ? -25.430 -15.488 19.075 1.00 91.81 533 GLY A N 1
ATOM 4097 C CA . GLY A 1 533 ? -26.654 -14.747 19.409 1.00 91.81 533 GLY A CA 1
ATOM 4098 C C . GLY A 1 533 ? -26.422 -13.531 20.312 1.00 91.81 533 GLY A C 1
ATOM 4099 O O . GLY A 1 533 ? -27.335 -13.057 20.982 1.00 91.81 533 GLY A O 1
ATOM 4100 N N . LEU A 1 534 ? -25.187 -13.015 20.385 1.00 91.50 534 LEU A N 1
ATOM 4101 C CA . LEU A 1 534 ? -24.881 -11.851 21.222 1.00 91.50 534 LEU A CA 1
ATOM 4102 C C . LEU A 1 534 ? -25.468 -10.575 20.614 1.00 91.50 534 LEU A C 1
ATOM 4104 O O . LEU A 1 534 ? -25.922 -9.715 21.363 1.00 91.50 534 LEU A O 1
ATOM 4108 N N . LEU A 1 535 ? -25.511 -10.478 19.279 1.00 91.19 535 LEU A N 1
ATOM 4109 C CA . LEU A 1 535 ? -26.140 -9.363 18.558 1.00 91.19 535 LEU A CA 1
ATOM 4110 C C . LEU A 1 535 ? -27.669 -9.325 18.688 1.00 91.19 535 LEU A C 1
ATOM 4112 O O . LEU A 1 535 ? -28.247 -8.258 18.506 1.00 91.19 535 LEU A O 1
ATOM 4116 N N . ASP A 1 536 ? -28.303 -10.441 19.055 1.00 89.31 536 ASP A N 1
ATOM 4117 C CA . ASP A 1 536 ? -29.745 -10.490 19.342 1.00 89.31 536 ASP A CA 1
ATOM 4118 C C . ASP A 1 536 ? -30.082 -9.807 20.682 1.00 89.31 536 ASP A C 1
ATOM 4120 O O . ASP A 1 536 ? -31.241 -9.531 20.993 1.00 89.31 536 ASP A O 1
ATOM 4124 N N . GLY A 1 537 ? -29.057 -9.547 21.502 1.00 83.19 537 GLY A N 1
ATOM 4125 C CA . GLY A 1 537 ? -29.167 -8.860 22.779 1.00 83.19 537 GLY A CA 1
ATOM 4126 C C . GLY A 1 537 ? -29.174 -7.332 22.660 1.00 83.19 537 GLY A C 1
ATOM 4127 O O . GLY A 1 537 ? -29.629 -6.731 21.693 1.00 83.19 537 GLY A O 1
ATOM 4128 N N . ARG A 1 538 ? -28.664 -6.666 23.704 1.00 85.56 538 ARG A N 1
ATOM 4129 C CA . ARG A 1 538 ? -28.612 -5.191 23.779 1.00 85.56 538 ARG A CA 1
ATOM 4130 C C . ARG A 1 538 ? -27.360 -4.583 23.148 1.00 85.56 538 ARG A C 1
ATOM 4132 O O . ARG A 1 538 ? -27.307 -3.366 22.978 1.00 85.56 538 ARG A O 1
ATOM 4139 N N . ILE A 1 539 ? -26.349 -5.400 22.860 1.00 92.44 539 ILE A N 1
ATOM 4140 C CA . ILE A 1 539 ? -25.050 -4.920 22.396 1.00 92.44 539 ILE A CA 1
ATOM 4141 C C . ILE A 1 539 ? -25.154 -4.407 20.961 1.00 92.44 539 ILE A C 1
ATOM 4143 O O . ILE A 1 539 ? -25.641 -5.085 20.060 1.00 92.44 539 ILE A O 1
ATOM 4147 N N . LYS A 1 540 ? -24.643 -3.201 20.734 1.00 93.75 540 LYS A N 1
ATOM 4148 C CA . LYS A 1 540 ? -24.445 -2.649 19.396 1.00 93.75 540 LYS A CA 1
ATOM 4149 C C . LYS A 1 540 ? -22.961 -2.675 19.073 1.00 93.75 540 LYS A C 1
ATOM 4151 O O . LYS A 1 540 ? -22.148 -2.144 19.827 1.00 93.75 540 LYS A O 1
ATOM 4156 N N . TRP A 1 541 ? -22.612 -3.271 17.942 1.00 95.00 541 TRP A N 1
ATOM 4157 C CA . TRP A 1 541 ? -21.225 -3.398 17.504 1.00 95.00 541 TRP A CA 1
ATOM 4158 C C . TRP A 1 541 ? -20.911 -2.483 16.313 1.00 95.00 541 TRP A C 1
ATOM 4160 O O . TRP A 1 541 ? -21.758 -2.306 15.430 1.00 95.00 541 TRP A O 1
ATOM 4170 N N . ARG A 1 542 ? -19.707 -1.898 16.281 1.00 95.38 542 ARG A N 1
ATOM 4171 C CA . ARG A 1 542 ? -19.166 -1.166 15.122 1.00 95.38 542 ARG A CA 1
ATOM 4172 C C . ARG A 1 542 ? -17.684 -1.494 14.892 1.00 95.38 542 ARG A C 1
ATOM 4174 O O . ARG A 1 542 ? -16.905 -1.397 15.840 1.00 95.38 542 ARG A O 1
ATOM 4181 N N . PRO A 1 543 ? -17.274 -1.817 13.656 1.00 96.06 543 PRO A N 1
ATOM 4182 C CA . PRO A 1 543 ? -15.868 -1.904 13.295 1.00 96.06 543 PRO A CA 1
ATOM 4183 C C . PRO A 1 543 ? -15.302 -0.534 12.909 1.00 96.06 543 PRO A C 1
ATOM 4185 O O . PRO A 1 543 ? -15.954 0.243 12.214 1.00 96.06 543 PRO A O 1
ATOM 4188 N N . LEU A 1 544 ? -14.062 -0.276 13.314 1.00 97.06 544 LEU A N 1
ATOM 4189 C CA . LEU A 1 544 ? -13.186 0.740 12.747 1.00 97.06 544 LEU A CA 1
ATOM 4190 C C . LEU A 1 544 ? -11.993 0.016 12.118 1.00 97.06 544 LEU A C 1
ATOM 4192 O O . LEU A 1 544 ? -11.181 -0.585 12.821 1.00 97.06 544 LEU A O 1
ATOM 4196 N N . VAL A 1 545 ? -11.952 0.051 10.790 1.00 96.00 545 VAL A N 1
ATOM 4197 C CA . VAL A 1 545 ? -10.976 -0.616 9.916 1.00 96.00 545 VAL A CA 1
ATOM 4198 C C . VAL A 1 545 ? -10.429 0.404 8.920 1.00 96.00 545 VAL A C 1
ATOM 4200 O O . VAL A 1 545 ? -10.962 1.513 8.812 1.00 96.00 545 VAL A O 1
ATOM 4203 N N . LEU A 1 546 ? -9.396 0.040 8.161 1.00 94.56 546 LEU A N 1
ATOM 4204 C CA . LEU A 1 546 ? -8.965 0.849 7.025 1.00 94.56 546 LEU A CA 1
ATOM 4205 C C . LEU A 1 546 ? -10.099 0.946 5.986 1.00 94.56 546 LEU A C 1
ATOM 4207 O O . LEU A 1 546 ? -10.774 -0.054 5.720 1.00 94.56 546 LEU A O 1
ATOM 4211 N N . PRO A 1 547 ? -10.330 2.134 5.396 1.00 92.69 547 PRO A N 1
ATOM 4212 C CA . PRO A 1 547 ? -11.355 2.303 4.375 1.00 92.69 547 PRO A CA 1
ATOM 4213 C C . PRO A 1 547 ? -11.014 1.483 3.127 1.00 92.69 547 PRO A C 1
ATOM 4215 O O . PRO A 1 547 ? -9.841 1.305 2.804 1.00 92.69 547 PRO A O 1
ATOM 4218 N N . ASP A 1 548 ? -12.040 1.042 2.396 1.00 91.75 548 ASP A N 1
ATOM 4219 C CA . ASP A 1 548 ? -11.896 0.268 1.154 1.00 91.75 548 ASP A CA 1
ATOM 4220 C C . ASP A 1 548 ? -11.486 1.162 -0.032 1.00 91.75 548 ASP A C 1
ATOM 4222 O O . ASP A 1 548 ? -12.237 1.416 -0.973 1.00 91.75 548 ASP A O 1
ATOM 4226 N N . ARG A 1 549 ? -10.304 1.766 0.095 1.00 90.88 549 ARG A N 1
ATOM 4227 C CA . ARG A 1 549 ? -9.619 2.566 -0.919 1.00 90.88 549 ARG A CA 1
ATOM 4228 C C . ARG A 1 549 ? -8.142 2.674 -0.566 1.00 90.88 549 ARG A C 1
ATOM 4230 O O . ARG A 1 549 ? -7.773 2.684 0.608 1.00 90.88 549 ARG A O 1
ATOM 4237 N N . TYR A 1 550 ? -7.305 2.871 -1.574 1.00 87.62 550 TYR A N 1
ATOM 4238 C CA . TYR A 1 550 ? -5.894 3.161 -1.353 1.00 87.62 550 TYR A CA 1
ATOM 4239 C C . TYR A 1 550 ? -5.706 4.520 -0.655 1.00 87.62 550 TYR A C 1
ATOM 4241 O O . TYR A 1 550 ? -6.429 5.492 -0.910 1.00 87.62 550 TYR A O 1
ATOM 4249 N N . ILE A 1 551 ? -4.753 4.566 0.278 1.00 89.31 551 ILE A N 1
ATOM 4250 C CA . ILE A 1 551 ? -4.333 5.785 0.971 1.00 89.31 551 ILE A CA 1
ATOM 4251 C C . ILE A 1 551 ? -2.955 6.162 0.433 1.00 89.31 551 ILE A C 1
ATOM 4253 O O . ILE A 1 551 ? -1.996 5.409 0.591 1.00 89.31 551 ILE A O 1
ATOM 4257 N N . GLU A 1 552 ? -2.888 7.322 -0.216 1.00 90.25 552 GLU A N 1
ATOM 4258 C CA . GLU A 1 552 ? -1.667 7.859 -0.823 1.00 90.25 552 GLU A CA 1
ATOM 4259 C C . GLU A 1 552 ? -0.573 8.157 0.213 1.00 90.25 552 GLU A C 1
ATOM 4261 O O . GLU A 1 552 ? -0.827 8.229 1.423 1.00 90.25 552 GLU A O 1
ATOM 4266 N N . GLN A 1 553 ? 0.658 8.354 -0.264 1.00 88.62 553 GLN A N 1
ATOM 4267 C CA . GLN A 1 553 ? 1.788 8.732 0.581 1.00 88.62 553 GLN A CA 1
ATOM 4268 C C . GLN A 1 553 ? 1.492 9.996 1.393 1.00 88.62 553 GLN A C 1
ATOM 4270 O O . GLN A 1 553 ? 1.067 11.026 0.870 1.00 88.62 553 GLN A O 1
ATOM 4275 N N . ALA A 1 554 ? 1.742 9.926 2.693 1.00 89.44 554 ALA A N 1
ATOM 4276 C CA . ALA A 1 554 ? 1.708 11.060 3.608 1.00 89.44 554 ALA A CA 1
ATOM 4277 C C . ALA A 1 554 ? 2.497 10.691 4.870 1.00 89.44 554 ALA A C 1
ATOM 4279 O O . ALA A 1 554 ? 3.017 9.580 4.985 1.00 89.44 554 ALA A O 1
ATOM 4280 N N . SER A 1 555 ? 2.586 11.591 5.851 1.00 88.50 555 SER A N 1
ATOM 4281 C CA . SER A 1 555 ? 3.107 11.169 7.155 1.00 88.50 555 SER A CA 1
ATOM 4282 C C . SER A 1 555 ? 2.182 10.109 7.788 1.00 88.50 555 SER A C 1
ATOM 4284 O O . SER A 1 555 ? 0.964 10.170 7.586 1.00 88.50 555 SER A O 1
ATOM 4286 N N . PRO A 1 556 ? 2.695 9.167 8.606 1.00 86.88 556 PRO A N 1
ATOM 4287 C CA . PRO A 1 556 ? 1.864 8.126 9.226 1.00 86.88 556 PRO A CA 1
ATOM 4288 C C . PRO A 1 556 ? 0.659 8.681 10.002 1.00 86.88 556 PRO A C 1
ATOM 4290 O O . PRO A 1 556 ? -0.443 8.135 9.963 1.00 86.88 556 PRO A O 1
ATOM 4293 N N . LYS A 1 557 ? 0.839 9.829 10.669 1.00 88.81 557 LYS A N 1
ATOM 4294 C CA . LYS A 1 557 ? -0.240 10.516 11.386 1.00 88.81 557 LYS A CA 1
ATOM 4295 C C . LYS A 1 557 ? -1.340 11.004 10.438 1.00 88.81 557 LYS A C 1
ATOM 4297 O O . LYS A 1 557 ? -2.516 10.814 10.736 1.00 88.81 557 LYS A O 1
ATOM 4302 N N . GLU A 1 558 ? -0.971 11.620 9.318 1.00 90.50 558 GLU A N 1
ATOM 4303 C CA . GLU A 1 558 ? -1.933 12.097 8.321 1.00 90.50 558 GLU A CA 1
ATOM 4304 C C . GLU A 1 558 ? -2.671 10.942 7.647 1.00 90.50 558 GLU A C 1
ATOM 4306 O O . GLU A 1 558 ? -3.871 11.057 7.411 1.00 90.50 558 GLU A O 1
ATOM 4311 N N . GLN A 1 559 ? -1.988 9.824 7.377 1.00 91.44 559 GLN A N 1
ATOM 4312 C CA . GLN A 1 559 ? -2.639 8.635 6.827 1.00 91.44 559 GLN A CA 1
ATOM 4313 C C . GLN A 1 559 ? -3.673 8.065 7.805 1.00 91.44 559 GLN A C 1
ATOM 4315 O O . GLN A 1 559 ? -4.791 7.766 7.395 1.00 91.44 559 GLN A O 1
ATOM 4320 N N . LEU A 1 560 ? -3.359 7.993 9.105 1.00 91.69 560 LEU A N 1
ATOM 4321 C CA . LEU A 1 560 ? -4.318 7.567 10.135 1.00 91.69 560 LEU A CA 1
ATOM 4322 C C . LEU A 1 560 ? -5.508 8.526 10.279 1.00 91.69 560 LEU A C 1
ATOM 4324 O O . LEU A 1 560 ? -6.633 8.088 10.528 1.00 91.69 560 LEU A O 1
ATOM 4328 N N . GLU A 1 561 ? -5.281 9.834 10.139 1.00 91.38 561 GLU A N 1
ATOM 4329 C CA . GLU A 1 561 ? -6.360 10.826 10.101 1.00 91.38 561 GLU A CA 1
ATOM 4330 C C . GLU A 1 561 ? -7.238 10.638 8.859 1.00 91.38 561 GLU A C 1
ATOM 4332 O O . GLU A 1 561 ? -8.458 10.589 8.987 1.00 91.38 561 GLU A O 1
ATOM 4337 N N . GLN A 1 562 ? -6.639 10.441 7.683 1.00 90.56 562 GLN A N 1
ATOM 4338 C CA . GLN A 1 562 ? -7.353 10.178 6.432 1.00 90.56 562 GLN A CA 1
ATOM 4339 C C . GLN A 1 562 ? -8.089 8.826 6.433 1.00 90.56 562 GLN A C 1
ATOM 4341 O O . GLN A 1 562 ? -9.112 8.689 5.758 1.00 90.56 562 GLN A O 1
ATOM 4346 N N . ALA A 1 563 ? -7.580 7.838 7.169 1.00 92.50 563 ALA A N 1
ATOM 4347 C CA . ALA A 1 563 ? -8.216 6.539 7.368 1.00 92.50 563 ALA A CA 1
ATOM 4348 C C . ALA A 1 563 ? -9.393 6.592 8.354 1.00 92.50 563 ALA A C 1
ATOM 4350 O O . ALA A 1 563 ? -10.193 5.664 8.390 1.00 92.50 563 ALA A O 1
ATOM 4351 N N . GLY A 1 564 ? -9.503 7.645 9.171 1.00 92.75 564 GLY A N 1
ATOM 4352 C CA . GLY A 1 564 ? -10.493 7.707 10.247 1.00 92.75 564 GLY A CA 1
ATOM 4353 C C . GLY A 1 564 ? -10.146 6.832 11.461 1.00 92.75 564 GLY A C 1
ATOM 4354 O O . GLY A 1 564 ? -11.032 6.483 12.237 1.00 92.75 564 GLY A O 1
ATOM 4355 N N . LEU A 1 565 ? -8.867 6.489 11.655 1.00 94.81 565 LEU A N 1
ATOM 4356 C CA . LEU A 1 565 ? -8.383 5.625 12.748 1.00 94.81 565 LEU A CA 1
ATOM 4357 C C . LEU A 1 565 ? -7.639 6.389 13.854 1.00 94.81 565 LEU A C 1
ATOM 4359 O O . LEU A 1 565 ? -7.072 5.799 14.777 1.00 94.81 565 LEU A O 1
ATOM 4363 N N . SER A 1 566 ? -7.622 7.722 13.789 1.00 94.38 566 SER A N 1
ATOM 4364 C CA . SER A 1 566 ? -7.041 8.539 14.858 1.00 94.38 566 SER A CA 1
ATOM 4365 C C . SER A 1 566 ? -7.904 8.501 16.129 1.00 94.38 566 SER A C 1
ATOM 4367 O O . SER A 1 566 ? -9.115 8.284 16.078 1.00 94.38 566 SER A O 1
ATOM 4369 N N . GLY A 1 567 ? -7.306 8.792 17.291 1.00 93.69 567 GLY A N 1
ATOM 4370 C CA . GLY A 1 567 ? -8.041 8.829 18.566 1.00 93.69 567 GLY A CA 1
ATOM 4371 C C . GLY A 1 567 ? -9.245 9.789 18.572 1.00 93.69 567 GLY A C 1
ATOM 4372 O O . GLY A 1 567 ? -10.224 9.528 19.265 1.00 93.69 567 GLY A O 1
ATOM 4373 N N . HIS A 1 568 ? -9.213 10.854 17.760 1.00 92.75 568 HIS A N 1
ATOM 4374 C CA . HIS A 1 568 ? -10.344 11.776 17.594 1.00 92.75 568 HIS A CA 1
ATOM 4375 C C . HIS A 1 568 ? -11.516 11.107 16.864 1.00 92.75 568 HIS A C 1
ATOM 4377 O O . HIS A 1 568 ? -12.658 11.249 17.290 1.00 92.75 568 HIS A O 1
ATOM 4383 N N . HIS A 1 569 ? -11.242 10.333 15.811 1.00 93.94 569 HIS A N 1
ATOM 4384 C CA . HIS A 1 569 ? -12.268 9.617 15.049 1.00 93.94 569 HIS A CA 1
ATOM 4385 C C . HIS A 1 569 ? -12.880 8.460 15.847 1.00 93.94 569 HIS A C 1
ATOM 4387 O O . HIS A 1 569 ? -14.099 8.274 15.834 1.00 93.94 569 HIS A O 1
ATOM 4393 N N . ILE A 1 570 ? -12.061 7.730 16.612 1.00 96.19 570 ILE A N 1
ATOM 4394 C CA . ILE A 1 570 ? -12.544 6.683 17.525 1.00 96.19 570 ILE A CA 1
ATOM 4395 C C . ILE A 1 570 ? -13.471 7.301 18.586 1.00 96.19 570 ILE A C 1
ATOM 4397 O O . ILE A 1 570 ? -14.584 6.814 18.798 1.00 96.19 570 ILE A O 1
ATOM 4401 N N . ALA A 1 571 ? -13.062 8.417 19.204 1.00 94.81 571 ALA A N 1
ATOM 4402 C CA . ALA A 1 571 ? -13.889 9.130 20.177 1.00 94.81 571 ALA A CA 1
ATOM 4403 C C . ALA A 1 571 ? -15.192 9.665 19.560 1.00 94.81 571 ALA A C 1
ATOM 4405 O O . ALA A 1 571 ? -16.266 9.500 20.140 1.00 94.81 571 ALA A O 1
ATOM 4406 N N . ALA A 1 572 ? -15.123 10.248 18.361 1.00 92.38 572 ALA A N 1
ATOM 4407 C CA . ALA A 1 572 ? -16.295 10.736 17.644 1.00 92.38 572 ALA A CA 1
ATOM 4408 C C . ALA A 1 572 ? -17.282 9.607 17.301 1.00 92.38 572 ALA A C 1
ATOM 4410 O O . ALA A 1 572 ? -18.493 9.793 17.422 1.00 92.38 572 ALA A O 1
ATOM 4411 N N . THR A 1 573 ? -16.784 8.417 16.951 1.00 93.69 573 THR A N 1
ATOM 4412 C CA . THR A 1 573 ? -17.622 7.232 16.708 1.00 93.69 573 THR A CA 1
ATOM 4413 C C . THR A 1 573 ? -18.373 6.822 17.975 1.00 93.69 573 THR A C 1
ATOM 4415 O O . THR A 1 573 ? -19.583 6.605 17.929 1.00 93.69 573 THR A O 1
ATOM 4418 N N . ALA A 1 574 ? -17.692 6.788 19.124 1.00 94.25 574 ALA A N 1
ATOM 4419 C CA . ALA A 1 574 ? -18.326 6.493 20.409 1.00 94.25 574 ALA A CA 1
ATOM 4420 C C . ALA A 1 574 ? -19.394 7.534 20.787 1.00 94.25 574 ALA A C 1
ATOM 4422 O O . ALA A 1 574 ? -20.506 7.172 21.165 1.00 94.25 574 ALA A O 1
ATOM 4423 N N . LEU A 1 575 ? -19.095 8.827 20.624 1.00 92.69 575 LEU A N 1
ATOM 4424 C CA . LEU A 1 575 ? -20.046 9.914 20.886 1.00 92.69 575 LEU A CA 1
ATOM 4425 C C . LEU A 1 575 ? -21.273 9.845 19.975 1.00 92.69 575 LEU A C 1
ATOM 4427 O O . LEU A 1 575 ? -22.393 10.052 20.440 1.00 92.69 575 LEU A O 1
ATOM 4431 N N . SER A 1 576 ? -21.073 9.521 18.696 1.00 91.19 576 SER A N 1
ATOM 4432 C CA . SER A 1 576 ? -22.160 9.321 17.735 1.00 91.19 576 SER A CA 1
ATOM 4433 C C . SER A 1 576 ? -23.087 8.182 18.173 1.00 91.19 576 SER A C 1
ATOM 4435 O O . SER A 1 576 ? -24.307 8.347 18.192 1.00 91.19 576 SER A O 1
ATOM 4437 N N . LEU A 1 577 ? -22.520 7.059 18.631 1.00 90.50 577 LEU A N 1
ATOM 4438 C CA . LEU A 1 577 ? -23.287 5.923 19.154 1.00 90.50 577 LEU A CA 1
ATOM 4439 C C . LEU A 1 577 ? -24.065 6.252 20.435 1.00 90.50 577 LEU A C 1
ATOM 4441 O O . LEU A 1 577 ? -25.189 5.779 20.600 1.00 90.50 577 LEU A O 1
ATOM 4445 N N . LEU A 1 578 ? -23.504 7.094 21.305 1.00 90.19 578 LEU A N 1
ATOM 4446 C CA . LEU A 1 578 ? -24.158 7.590 22.521 1.00 90.19 578 LEU A CA 1
ATOM 4447 C C . LEU A 1 578 ? -25.203 8.692 22.250 1.00 90.19 578 LEU A C 1
ATOM 4449 O O . LEU A 1 578 ? -25.803 9.209 23.189 1.00 90.19 578 LEU A O 1
ATOM 4453 N N . GLY A 1 579 ? -25.421 9.087 20.990 1.00 88.00 579 GLY A N 1
ATOM 4454 C CA . GLY A 1 579 ? -26.359 10.151 20.618 1.00 88.00 579 GLY A CA 1
ATOM 4455 C C . GLY A 1 579 ? -25.840 11.576 20.860 1.00 88.00 579 GLY A C 1
ATOM 4456 O O . GLY A 1 579 ? -26.576 12.540 20.654 1.00 88.00 579 GLY A O 1
ATOM 4457 N N . ARG A 1 580 ? -24.565 11.749 21.236 1.00 87.06 580 ARG A N 1
ATOM 4458 C CA . ARG A 1 580 ? -23.903 13.053 21.446 1.00 87.06 580 ARG A CA 1
ATOM 4459 C C . ARG A 1 580 ? -23.313 13.590 20.135 1.00 87.06 580 ARG A C 1
ATOM 4461 O O . ARG A 1 580 ? -22.136 13.942 20.050 1.00 87.06 580 ARG A O 1
ATOM 4468 N N . THR A 1 581 ? -24.137 13.664 19.089 1.00 79.62 581 THR A N 1
ATOM 4469 C CA . THR A 1 581 ? -23.704 14.012 17.719 1.00 79.62 581 THR A CA 1
ATOM 4470 C C . THR A 1 581 ? -23.053 15.391 17.618 1.00 79.62 581 THR A C 1
ATOM 4472 O O . THR A 1 581 ? -22.089 15.548 16.877 1.00 79.62 581 THR A O 1
ATOM 4475 N N . ARG A 1 582 ? -23.509 16.384 18.395 1.00 76.25 582 ARG A N 1
ATOM 4476 C CA . ARG A 1 582 ? -22.898 17.728 18.423 1.00 76.25 582 ARG A CA 1
ATOM 4477 C C . ARG A 1 582 ? -21.435 17.702 18.867 1.00 76.25 582 ARG A C 1
ATOM 4479 O O . ARG A 1 582 ? -20.605 18.379 18.273 1.00 76.25 582 ARG A O 1
ATOM 4486 N N . GLU A 1 583 ? -21.115 16.910 19.882 1.00 78.69 583 GLU A N 1
ATOM 4487 C CA . GLU A 1 583 ? -19.747 16.783 20.393 1.00 78.69 583 GLU A CA 1
ATOM 4488 C C . GLU A 1 583 ? -18.888 15.921 19.469 1.00 78.69 583 GLU A C 1
ATOM 4490 O O . GLU A 1 583 ? -17.738 16.261 19.208 1.00 78.69 583 GLU A O 1
ATOM 4495 N N . ALA A 1 584 ? -19.463 14.858 18.893 1.00 72.31 584 ALA A N 1
ATOM 4496 C CA . ALA A 1 584 ? -18.804 14.070 17.851 1.00 72.31 584 ALA A CA 1
ATOM 4497 C C . ALA A 1 584 ? -18.380 14.954 16.665 1.00 72.31 584 ALA A C 1
ATOM 4499 O O . ALA A 1 584 ? -17.242 14.883 16.201 1.00 72.31 584 ALA A O 1
ATOM 4500 N N . LEU A 1 585 ? -19.282 15.839 16.225 1.00 72.81 585 LEU A N 1
ATOM 4501 C CA . LEU A 1 585 ? -19.015 16.824 15.183 1.00 72.81 585 LEU A CA 1
ATOM 4502 C C . LEU A 1 585 ? -17.945 17.829 15.614 1.00 72.81 585 LEU A C 1
ATOM 4504 O O . LEU A 1 585 ? -17.128 18.192 14.782 1.00 72.81 585 LEU A O 1
ATOM 4508 N N . GLN A 1 586 ? -17.867 18.241 16.884 1.00 72.38 586 GLN A N 1
ATOM 4509 C CA . GLN A 1 586 ? -16.776 19.109 17.348 1.00 72.38 586 GLN A CA 1
ATOM 4510 C C . GLN A 1 586 ? -15.398 18.445 17.203 1.00 72.38 586 GLN A C 1
ATOM 4512 O O . GLN A 1 586 ? -14.474 19.093 16.723 1.00 72.38 586 GLN A O 1
ATOM 4517 N N . PHE A 1 587 ? -15.236 17.160 17.526 1.00 68.38 587 PHE A N 1
ATOM 4518 C CA . PHE A 1 587 ? -13.930 16.496 17.364 1.00 68.38 587 PHE A CA 1
ATOM 4519 C C . PHE A 1 587 ? -13.464 16.382 15.908 1.00 68.38 587 PHE A C 1
ATOM 4521 O O . PHE A 1 587 ? -12.260 16.308 15.671 1.00 68.38 587 PHE A O 1
ATOM 4528 N N . ILE A 1 588 ? -14.397 16.379 14.951 1.00 66.38 588 ILE A N 1
ATOM 4529 C CA . ILE A 1 588 ? -14.105 16.228 13.517 1.00 66.38 588 ILE A CA 1
ATOM 4530 C C . ILE A 1 588 ? -14.056 17.591 12.804 1.00 66.38 588 ILE A C 1
ATOM 4532 O O . ILE A 1 588 ? -13.185 17.835 11.974 1.00 66.38 588 ILE A O 1
ATOM 4536 N N . LEU A 1 589 ? -14.984 18.496 13.122 1.00 66.75 589 LEU A N 1
ATOM 4537 C CA . LEU A 1 589 ? -15.251 19.718 12.361 1.00 66.75 589 LEU A CA 1
ATOM 4538 C C . LEU A 1 589 ? -14.684 20.983 12.988 1.00 66.75 589 LEU A C 1
ATOM 4540 O O . LEU A 1 589 ? -14.710 22.007 12.314 1.00 66.75 589 LEU A O 1
ATOM 4544 N N . LEU A 1 590 ? -14.172 20.977 14.222 1.00 65.56 590 LEU A N 1
ATOM 4545 C CA . LEU A 1 590 ? -13.723 22.223 14.853 1.00 65.56 590 LEU A CA 1
ATOM 4546 C C . LEU A 1 590 ? -12.634 22.919 14.020 1.00 65.56 590 LEU A C 1
ATOM 4548 O O . LEU A 1 590 ? -12.767 24.099 13.711 1.00 65.56 590 LEU A O 1
ATOM 4552 N N . ALA A 1 591 ? -11.604 22.186 13.587 1.00 63.03 591 ALA A N 1
ATOM 4553 C CA . ALA A 1 591 ? -10.530 22.749 12.767 1.00 63.03 591 ALA A CA 1
ATOM 4554 C C . ALA A 1 591 ? -11.016 23.228 11.378 1.00 63.03 591 ALA A C 1
ATOM 4556 O O . ALA A 1 591 ? -10.748 24.386 11.048 1.00 63.03 591 ALA A O 1
ATOM 4557 N N . PRO A 1 592 ? -11.784 22.436 10.598 1.00 63.66 592 PRO A N 1
ATOM 4558 C CA . PRO A 1 592 ? -12.417 22.925 9.371 1.00 63.66 592 PRO A CA 1
ATOM 4559 C C . PRO A 1 592 ? -13.343 24.128 9.585 1.00 63.66 592 PRO A C 1
ATOM 4561 O O . PRO A 1 592 ? -13.324 25.056 8.788 1.00 63.66 592 PRO A O 1
ATOM 4564 N N . THR A 1 593 ? -14.123 24.153 10.668 1.00 65.31 593 THR A N 1
ATOM 4565 C CA . THR A 1 593 ? -15.057 25.250 10.975 1.00 65.31 593 THR A CA 1
ATOM 4566 C C . THR A 1 593 ? -14.303 26.534 11.285 1.00 65.31 593 THR A C 1
ATOM 4568 O O . THR A 1 593 ? -14.657 27.585 10.761 1.00 65.31 593 THR A O 1
ATOM 4571 N N . PHE A 1 594 ? -13.231 26.463 12.083 1.00 65.25 594 PHE A N 1
ATOM 4572 C CA . PHE A 1 594 ? -12.352 27.610 12.311 1.00 65.25 594 PHE A CA 1
ATOM 4573 C C . PHE A 1 594 ? -11.708 28.083 11.010 1.00 65.25 594 PHE A C 1
ATOM 4575 O O . PHE A 1 594 ? -11.689 29.283 10.751 1.00 65.25 594 PHE A O 1
ATOM 4582 N N . TYR A 1 595 ? -11.226 27.160 10.175 1.00 64.62 595 TYR A N 1
ATOM 4583 C CA . TYR A 1 595 ? -10.674 27.513 8.872 1.00 64.62 595 TYR A CA 1
ATOM 4584 C C . TYR A 1 595 ? -11.710 28.221 7.991 1.00 64.62 595 TYR A C 1
ATOM 4586 O O . TYR A 1 595 ? -11.427 29.312 7.518 1.00 64.62 595 TYR A O 1
ATOM 4594 N N . ILE A 1 596 ? -12.920 27.677 7.832 1.00 65.06 596 ILE A N 1
ATOM 4595 C CA . ILE A 1 596 ? -13.994 28.291 7.031 1.00 65.06 596 ILE A CA 1
ATOM 4596 C C . ILE A 1 596 ? -14.411 29.649 7.613 1.00 65.06 596 ILE A C 1
ATOM 4598 O O . ILE A 1 596 ? -14.597 30.612 6.872 1.00 65.06 596 ILE A O 1
ATOM 4602 N N . PHE A 1 597 ? -14.519 29.767 8.938 1.00 67.19 597 PHE A N 1
ATOM 4603 C CA . PHE A 1 597 ? -14.846 31.037 9.583 1.00 67.19 597 PHE A CA 1
ATOM 4604 C C . PHE A 1 597 ? -13.799 32.114 9.265 1.00 67.19 597 PHE A C 1
ATOM 4606 O O . PHE A 1 597 ? -14.153 33.211 8.838 1.00 67.19 597 PHE A O 1
ATOM 4613 N N . PHE A 1 598 ? -12.510 31.799 9.414 1.00 65.38 598 PHE A N 1
ATOM 4614 C CA . PHE A 1 598 ? -11.434 32.761 9.174 1.00 65.38 598 PHE A CA 1
ATOM 4615 C C . PHE A 1 598 ? -11.134 32.998 7.689 1.00 65.38 598 PHE A C 1
ATOM 4617 O O . PHE A 1 598 ? -10.808 34.120 7.319 1.00 65.38 598 PHE A O 1
ATOM 4624 N N . ALA A 1 599 ? -11.241 31.976 6.842 1.00 62.41 599 ALA A N 1
ATOM 4625 C CA . ALA A 1 599 ? -10.916 32.064 5.420 1.00 62.41 599 ALA A CA 1
ATOM 4626 C C . ALA A 1 599 ? -12.074 32.605 4.573 1.00 62.41 599 ALA A C 1
ATOM 4628 O O . ALA A 1 599 ? -11.825 33.221 3.541 1.00 62.41 599 ALA A O 1
ATOM 4629 N N . SER A 1 600 ? -13.326 32.386 4.987 1.00 66.62 600 SER A N 1
ATOM 4630 C CA . SER A 1 600 ? -14.501 32.720 4.175 1.00 66.62 600 SER A CA 1
ATOM 4631 C C . SER A 1 600 ? -15.407 33.756 4.834 1.00 66.62 600 SER A C 1
ATOM 4633 O O . SER A 1 600 ? -15.754 34.740 4.192 1.00 66.62 600 SER A O 1
ATOM 4635 N N . ALA A 1 601 ? -15.768 33.598 6.111 1.00 69.38 601 ALA A N 1
ATOM 4636 C CA . ALA A 1 601 ? -16.703 34.526 6.759 1.00 69.38 601 ALA A CA 1
ATOM 4637 C C . ALA A 1 601 ? -16.039 35.852 7.171 1.00 69.38 601 ALA A C 1
ATOM 4639 O O . ALA A 1 601 ? -16.617 36.918 6.970 1.00 69.38 601 ALA A O 1
ATOM 4640 N N . LEU A 1 602 ? -14.817 35.813 7.713 1.00 72.56 602 LEU A N 1
ATOM 4641 C CA . LEU A 1 602 ? -14.130 37.014 8.197 1.00 72.56 602 LEU A CA 1
ATOM 4642 C C . LEU A 1 602 ? -13.821 38.041 7.086 1.00 72.56 602 LEU A C 1
ATOM 4644 O O . LEU A 1 602 ? -14.086 39.221 7.321 1.00 72.56 602 LEU A O 1
ATOM 4648 N N . PRO A 1 603 ? -13.343 37.657 5.881 1.00 73.44 603 PRO A N 1
ATOM 4649 C CA . PRO A 1 603 ? -13.172 38.607 4.782 1.00 73.44 603 PRO A CA 1
ATOM 4650 C C . PRO A 1 603 ? -14.496 39.236 4.350 1.00 73.44 603 PRO A C 1
ATOM 4652 O O . PRO A 1 603 ? -14.556 40.441 4.143 1.00 73.44 603 PRO A O 1
ATOM 4655 N N . VAL A 1 604 ? -15.576 38.451 4.280 1.00 75.69 604 VAL A N 1
ATOM 4656 C CA . VAL A 1 604 ? -16.914 38.959 3.933 1.00 75.69 604 VAL A CA 1
ATOM 4657 C C . VAL A 1 604 ? -17.407 39.968 4.969 1.00 75.69 604 VAL A C 1
ATOM 4659 O O . VAL A 1 604 ? -17.988 40.979 4.595 1.00 75.69 604 VAL A O 1
ATOM 4662 N N . ILE A 1 605 ? -17.134 39.740 6.256 1.00 79.69 605 ILE A N 1
ATOM 4663 C CA . ILE A 1 605 ? -17.462 40.694 7.322 1.00 79.69 605 ILE A CA 1
ATOM 4664 C C . ILE A 1 605 ? -16.622 41.971 7.196 1.00 79.69 605 ILE A C 1
ATOM 4666 O O . ILE A 1 605 ? -17.163 43.070 7.262 1.00 79.69 605 ILE A O 1
ATOM 4670 N N . ALA A 1 606 ? -15.309 41.838 6.993 1.00 77.88 606 ALA A N 1
ATOM 4671 C CA . ALA A 1 606 ? -14.402 42.979 6.887 1.00 77.88 606 ALA A CA 1
ATOM 4672 C C . ALA A 1 606 ? -14.714 43.857 5.662 1.00 77.88 606 ALA A C 1
ATOM 4674 O O . ALA A 1 606 ? -14.859 45.073 5.789 1.00 77.88 606 ALA A O 1
ATOM 4675 N N . PHE A 1 607 ? -14.863 43.238 4.490 1.00 80.75 607 PHE A N 1
ATOM 4676 C CA . PHE A 1 607 ? -15.193 43.935 3.248 1.00 80.75 607 PHE A CA 1
ATOM 4677 C C . PHE A 1 607 ? -16.658 44.365 3.186 1.00 80.75 607 PHE A C 1
ATOM 4679 O O . PHE A 1 607 ? -16.951 45.401 2.603 1.00 80.75 607 PHE A O 1
ATOM 4686 N N . GLY A 1 608 ? -17.572 43.628 3.820 1.00 81.81 608 GLY A N 1
ATOM 4687 C CA . GLY A 1 608 ? -18.963 44.042 3.997 1.00 81.81 608 GLY A CA 1
ATOM 4688 C C . GLY A 1 608 ? -19.076 45.331 4.811 1.00 81.81 608 GLY A C 1
ATOM 4689 O O . GLY A 1 608 ? -19.831 46.221 4.440 1.00 81.81 608 GLY A O 1
ATOM 4690 N N . GLU A 1 609 ? -18.258 45.491 5.855 1.00 81.88 609 GLU A N 1
ATOM 4691 C CA . GLU A 1 609 ? -18.213 46.730 6.641 1.00 81.88 609 GLU A CA 1
ATOM 4692 C C . GLU A 1 609 ? -17.538 47.883 5.884 1.00 81.88 609 GLU A C 1
ATOM 4694 O O . GLU A 1 609 ? -17.858 49.055 6.087 1.00 81.88 609 GLU A O 1
ATOM 4699 N N . GLN A 1 610 ? -16.586 47.578 5.002 1.00 81.31 610 GLN A N 1
ATOM 4700 C CA . GLN A 1 610 ? -16.033 48.574 4.086 1.00 81.31 610 GLN A CA 1
ATOM 4701 C C . GLN A 1 610 ? -17.082 49.024 3.059 1.00 81.31 610 GLN A C 1
ATOM 4703 O O . GLN A 1 610 ? -17.288 50.221 2.903 1.00 81.31 610 GLN A O 1
ATOM 4708 N N . LEU A 1 611 ? -17.811 48.089 2.444 1.00 82.06 611 LEU A N 1
ATOM 4709 C CA . LEU A 1 611 ? -18.930 48.379 1.542 1.00 82.06 611 LEU A CA 1
ATOM 4710 C C . LEU A 1 611 ? -20.026 49.191 2.232 1.00 82.06 611 LEU A C 1
ATOM 4712 O O . LEU A 1 611 ? -20.531 50.146 1.651 1.00 82.06 611 LEU A O 1
ATOM 4716 N N . ASN A 1 612 ? -20.346 48.865 3.482 1.00 83.94 612 ASN A N 1
ATOM 4717 C CA . ASN A 1 612 ? -21.309 49.604 4.290 1.00 83.94 612 ASN A CA 1
ATOM 4718 C C . ASN A 1 612 ? -20.906 51.082 4.430 1.00 83.94 612 ASN A C 1
ATOM 4720 O O . ASN A 1 612 ? -21.729 51.974 4.237 1.00 83.94 612 ASN A O 1
ATOM 4724 N N . ARG A 1 613 ? -19.620 51.343 4.705 1.00 81.75 613 ARG A N 1
ATOM 4725 C CA . ARG A 1 613 ? -19.066 52.702 4.803 1.00 81.75 613 ARG A CA 1
ATOM 4726 C C . ARG A 1 613 ? -19.023 53.418 3.455 1.00 81.75 613 ARG A C 1
ATOM 4728 O O . ARG A 1 613 ? -19.412 54.577 3.377 1.00 81.75 613 ARG A O 1
ATOM 4735 N N . ASP A 1 614 ? -18.588 52.729 2.408 1.00 83.00 614 ASP A N 1
ATOM 4736 C CA . ASP A 1 614 ? -18.393 53.310 1.077 1.00 83.00 614 ASP A CA 1
ATOM 4737 C C . ASP A 1 614 ? -19.713 53.545 0.317 1.00 83.00 614 ASP A C 1
ATOM 4739 O O . ASP A 1 614 ? -19.764 54.364 -0.602 1.00 83.00 614 ASP A O 1
ATOM 4743 N N . THR A 1 615 ? -20.785 52.840 0.696 1.00 82.94 615 THR A N 1
ATOM 4744 C CA . THR A 1 615 ? -22.122 52.937 0.080 1.00 82.94 615 THR A CA 1
ATOM 4745 C C . THR A 1 615 ? -23.160 53.651 0.955 1.00 82.94 615 THR A C 1
ATOM 4747 O O . THR A 1 615 ? -24.362 53.527 0.714 1.00 82.94 615 THR A O 1
ATOM 4750 N N . ASP A 1 616 ? -22.715 54.388 1.981 1.00 81.62 616 ASP A N 1
ATOM 4751 C CA . ASP A 1 616 ? -23.556 55.077 2.978 1.00 81.62 616 ASP A CA 1
ATOM 4752 C C . ASP A 1 616 ? -24.673 54.196 3.583 1.00 81.62 616 ASP A C 1
ATOM 4754 O O . ASP A 1 616 ? -25.778 54.664 3.853 1.00 81.62 616 ASP A O 1
ATOM 4758 N N . GLY A 1 617 ? -24.410 52.904 3.788 1.00 80.25 617 GLY A N 1
ATOM 4759 C CA . GLY A 1 617 ? -25.387 51.961 4.338 1.00 80.25 617 GLY A CA 1
ATOM 4760 C C . GLY A 1 617 ? -26.312 51.288 3.323 1.00 80.25 617 GLY A C 1
ATOM 4761 O O . GLY A 1 617 ? -27.166 50.502 3.728 1.00 80.25 617 GLY A O 1
ATOM 4762 N N . SER A 1 618 ? -26.145 51.541 2.019 1.00 80.25 618 SER A N 1
ATOM 4763 C CA . SER A 1 618 ? -26.970 50.911 0.973 1.00 80.25 618 SER A CA 1
ATOM 4764 C C . SER A 1 618 ? -26.692 49.413 0.808 1.00 80.25 618 SER A C 1
ATOM 4766 O O . SER A 1 618 ? -27.591 48.657 0.447 1.00 80.25 618 SER A O 1
ATOM 4768 N N . LEU A 1 619 ? -25.452 48.970 1.044 1.00 81.38 619 LEU A N 1
ATOM 4769 C CA . LEU A 1 619 ? -25.064 47.559 1.023 1.00 81.38 619 LEU A CA 1
ATOM 4770 C C . LEU A 1 619 ? -24.284 47.227 2.295 1.00 81.38 619 LEU A C 1
ATOM 4772 O O . LEU A 1 619 ? -23.117 47.595 2.425 1.00 81.38 619 LEU A O 1
ATOM 4776 N N . SER A 1 620 ? -24.922 46.525 3.231 1.00 83.25 620 SER A N 1
ATOM 4777 C CA . SER A 1 620 ? -24.302 46.185 4.507 1.00 83.25 620 SER A CA 1
ATOM 4778 C C . SER A 1 620 ? -23.630 44.808 4.472 1.00 83.25 620 SER A C 1
ATOM 4780 O O . SER A 1 620 ? -23.719 44.022 3.517 1.00 83.25 620 SER A O 1
ATOM 4782 N N . THR A 1 621 ? -22.962 44.481 5.575 1.00 82.44 621 THR A N 1
ATOM 4783 C CA . THR A 1 621 ? -22.389 43.157 5.824 1.00 82.44 621 THR A CA 1
ATOM 4784 C C . THR A 1 621 ? -23.425 42.035 5.711 1.00 82.44 621 THR A C 1
ATOM 4786 O O . THR A 1 621 ? -23.086 40.936 5.273 1.00 82.44 621 THR A O 1
ATOM 4789 N N . VAL A 1 622 ? -24.690 42.291 6.066 1.00 84.25 622 VAL A N 1
ATOM 4790 C CA . VAL A 1 622 ? -25.749 41.270 6.048 1.00 84.25 622 VAL A CA 1
ATOM 4791 C C . VAL A 1 622 ? -26.107 40.873 4.617 1.00 84.25 622 VAL A C 1
ATOM 4793 O O . VAL A 1 622 ? -26.110 39.681 4.307 1.00 84.25 622 VAL A O 1
ATOM 4796 N N . GLU A 1 623 ? -26.349 41.839 3.728 1.00 82.50 623 GLU A N 1
ATOM 4797 C CA . GLU A 1 623 ? -26.660 41.571 2.319 1.00 82.50 623 GLU A CA 1
ATOM 4798 C C . GLU A 1 623 ? -25.469 40.920 1.610 1.00 82.50 623 GLU A C 1
ATOM 4800 O O . GLU A 1 623 ? -25.640 39.988 0.820 1.00 82.50 623 GLU A O 1
ATOM 4805 N N . THR A 1 624 ? -24.254 41.356 1.946 1.00 80.88 624 THR A N 1
ATOM 4806 C CA . THR A 1 624 ? -23.013 40.798 1.397 1.00 80.88 624 THR A CA 1
ATOM 4807 C C . THR A 1 624 ? -22.831 39.331 1.809 1.00 80.88 624 THR A C 1
ATOM 4809 O O . THR A 1 624 ? -22.525 38.471 0.975 1.00 80.88 624 THR A O 1
ATOM 4812 N N . LEU A 1 625 ? -23.081 39.007 3.081 1.00 82.50 625 LEU A N 1
ATOM 4813 C CA . LEU A 1 625 ? -23.014 37.637 3.591 1.00 82.50 625 LEU A CA 1
ATOM 4814 C C . LEU A 1 625 ? -24.117 36.749 3.002 1.00 82.50 625 LEU A C 1
ATOM 4816 O O . LEU A 1 625 ? -23.851 35.614 2.612 1.00 82.50 625 LEU A O 1
ATOM 4820 N N . ALA A 1 626 ? -25.343 37.264 2.895 1.00 82.25 626 ALA A N 1
ATOM 4821 C CA . ALA A 1 626 ? -26.456 36.528 2.305 1.00 82.25 626 ALA A CA 1
ATOM 4822 C C . ALA A 1 626 ? -26.207 36.220 0.820 1.00 82.25 626 ALA A C 1
ATOM 4824 O O . ALA A 1 626 ? -26.378 35.080 0.389 1.00 82.25 626 ALA A O 1
ATOM 4825 N N . SER A 1 627 ? -25.743 37.208 0.049 1.00 78.94 627 SER A N 1
ATOM 4826 C CA . SER A 1 627 ? -25.451 37.050 -1.379 1.00 78.94 627 SER A CA 1
ATOM 4827 C C . SER A 1 627 ? -24.347 36.018 -1.639 1.00 78.94 627 SER A C 1
ATOM 4829 O O . SER A 1 627 ? -24.523 35.092 -2.437 1.00 78.94 627 SER A O 1
ATOM 4831 N N . THR A 1 628 ? -23.231 36.115 -0.911 1.00 79.12 628 THR A N 1
ATOM 4832 C CA . THR A 1 628 ? -22.100 35.181 -1.048 1.00 79.12 628 THR A CA 1
ATOM 4833 C C . THR A 1 628 ? -22.450 33.762 -0.609 1.00 79.12 628 THR A C 1
ATOM 4835 O O . THR A 1 628 ? -22.019 32.802 -1.252 1.00 79.12 628 THR A O 1
ATOM 4838 N N . ALA A 1 629 ? -23.272 33.610 0.434 1.00 78.00 629 ALA A N 1
ATOM 4839 C CA . ALA A 1 629 ? -23.774 32.312 0.867 1.00 78.00 629 ALA A CA 1
ATOM 4840 C C . ALA A 1 629 ? -24.691 31.671 -0.188 1.00 78.00 629 ALA A C 1
ATOM 4842 O O . ALA A 1 629 ? -24.509 30.499 -0.511 1.00 78.00 629 ALA A O 1
ATOM 4843 N N . ILE A 1 630 ? -25.632 32.425 -0.770 1.00 79.50 630 ILE A N 1
ATOM 4844 C CA . ILE A 1 630 ? -26.550 31.916 -1.805 1.00 79.50 630 ILE A CA 1
ATOM 4845 C C . ILE A 1 630 ? -25.775 31.479 -3.053 1.00 79.50 630 ILE A C 1
ATOM 4847 O O . ILE A 1 630 ? -25.979 30.367 -3.545 1.00 79.50 630 ILE A O 1
ATOM 4851 N N . CYS A 1 631 ? -24.848 32.312 -3.534 1.00 76.06 631 CYS A N 1
ATOM 4852 C CA . CYS A 1 631 ? -24.008 31.968 -4.683 1.00 76.06 631 CYS A CA 1
ATOM 4853 C C . CYS A 1 631 ? -23.150 30.723 -4.402 1.00 76.06 631 CYS A C 1
ATOM 4855 O O . CYS A 1 631 ? -23.023 29.853 -5.264 1.00 76.06 631 CYS A O 1
ATOM 4857 N N . GLY A 1 632 ? -22.618 30.610 -3.181 1.00 74.56 632 GLY A N 1
ATOM 4858 C CA . GLY A 1 632 ? -21.856 29.452 -2.721 1.00 74.56 632 GLY A CA 1
ATOM 4859 C C . GLY A 1 632 ? -22.666 28.155 -2.714 1.00 74.56 632 GLY A C 1
ATOM 4860 O O . GLY A 1 632 ? -22.217 27.150 -3.258 1.00 74.56 632 GLY A O 1
ATOM 4861 N N . VAL A 1 633 ? -23.887 28.180 -2.164 1.00 76.50 633 VAL A N 1
ATOM 4862 C CA . VAL A 1 633 ? -24.804 27.022 -2.147 1.00 76.50 633 VAL A CA 1
ATOM 4863 C C . VAL A 1 633 ? -25.094 26.533 -3.564 1.00 76.50 633 VAL A C 1
ATOM 4865 O O . VAL A 1 633 ? -24.997 25.336 -3.832 1.00 76.50 633 VAL A O 1
ATOM 4868 N N . ILE A 1 634 ? -25.427 27.450 -4.475 1.00 73.56 634 ILE A N 1
ATOM 4869 C CA . ILE A 1 634 ? -25.735 27.118 -5.870 1.00 73.56 634 ILE A CA 1
ATOM 4870 C C . ILE A 1 634 ? -24.517 26.473 -6.541 1.00 73.56 634 ILE A C 1
ATOM 4872 O O . ILE A 1 634 ? -24.637 25.399 -7.132 1.00 73.56 634 ILE A O 1
ATOM 4876 N N . HIS A 1 635 ? -23.335 27.077 -6.396 1.00 72.31 635 HIS A N 1
ATOM 4877 C CA . HIS A 1 635 ? -22.093 26.536 -6.950 1.00 72.31 635 HIS A CA 1
ATOM 4878 C C . HIS A 1 635 ? -21.778 25.134 -6.413 1.00 72.31 635 HIS A C 1
ATOM 4880 O O . HIS A 1 635 ? -21.448 24.240 -7.186 1.00 72.31 635 HIS A O 1
ATOM 4886 N N . SER A 1 636 ? -21.940 24.900 -5.110 1.00 72.38 636 SER A N 1
ATOM 4887 C CA . SER A 1 636 ? -21.704 23.587 -4.498 1.00 72.38 636 SER A CA 1
ATOM 4888 C C . SER A 1 636 ? -22.678 22.511 -4.988 1.00 72.38 636 SER A C 1
ATOM 4890 O O . SER A 1 636 ? -22.253 21.383 -5.232 1.00 72.38 636 SER A O 1
ATOM 4892 N N . ILE A 1 637 ? -23.961 22.848 -5.179 1.00 75.62 637 ILE A N 1
ATOM 4893 C CA . ILE A 1 637 ? -24.981 21.910 -5.683 1.00 75.62 637 ILE A CA 1
ATOM 4894 C C . ILE A 1 637 ? -24.668 21.477 -7.119 1.00 75.62 637 ILE A C 1
ATOM 4896 O O . ILE A 1 637 ? -24.715 20.286 -7.418 1.00 75.62 637 ILE A O 1
ATOM 4900 N N . PHE A 1 638 ? -24.335 22.422 -8.002 1.00 71.69 638 PHE A N 1
ATOM 4901 C CA . PHE A 1 638 ? -24.078 22.115 -9.414 1.00 71.69 638 PHE A CA 1
ATOM 4902 C C . PHE A 1 638 ? -22.647 21.630 -9.685 1.00 71.69 638 PHE A C 1
ATOM 4904 O O . PHE A 1 638 ? -22.430 20.882 -10.633 1.00 71.69 638 PHE A O 1
ATOM 4911 N N . GLY A 1 639 ? -21.674 22.023 -8.859 1.00 64.62 639 GLY A N 1
ATOM 4912 C CA . GLY A 1 639 ? -20.260 21.673 -9.016 1.00 64.62 639 GLY A CA 1
ATOM 4913 C C . GLY A 1 639 ? -19.798 20.443 -8.236 1.00 64.62 639 GLY A C 1
ATOM 4914 O O . GLY A 1 639 ? -18.648 20.041 -8.394 1.00 64.62 639 GLY A O 1
ATOM 4915 N N . GLY A 1 640 ? -20.638 19.855 -7.373 1.00 57.38 640 GLY A N 1
ATOM 4916 C CA . GLY A 1 640 ? -20.258 18.706 -6.539 1.00 57.38 640 GLY A CA 1
ATOM 4917 C C . GLY A 1 640 ? -19.144 19.013 -5.527 1.00 57.38 640 GLY A C 1
ATOM 4918 O O . GLY A 1 640 ? -18.422 18.112 -5.102 1.00 57.38 640 GLY A O 1
ATOM 4919 N N . GLN A 1 641 ? -18.972 20.288 -5.163 1.00 57.44 641 GLN A N 1
ATOM 4920 C CA . GLN A 1 641 ? -17.924 20.774 -4.260 1.00 57.44 641 GLN A CA 1
ATOM 4921 C C . GLN A 1 641 ? -18.473 21.019 -2.841 1.00 57.44 641 GLN A C 1
ATOM 4923 O O . GLN A 1 641 ? -19.673 21.260 -2.685 1.00 57.44 641 GLN A O 1
ATOM 4928 N N . PRO A 1 642 ? -17.625 20.998 -1.790 1.00 56.09 642 PRO A N 1
ATOM 4929 C CA . PRO A 1 642 ? -18.041 21.354 -0.432 1.00 56.09 642 PRO A CA 1
ATOM 4930 C C . PRO A 1 642 ? -18.685 22.745 -0.385 1.00 56.09 642 PRO A C 1
ATOM 4932 O O . PRO A 1 642 ? -18.327 23.618 -1.176 1.00 56.09 642 PRO A O 1
ATOM 4935 N N . LEU A 1 643 ? -19.612 22.962 0.555 1.00 53.75 643 LEU A N 1
ATOM 4936 C CA . LEU A 1 643 ? -20.245 24.267 0.754 1.00 53.75 643 LEU A CA 1
ATOM 4937 C C . LEU A 1 643 ? -19.187 25.332 1.082 1.00 53.75 643 LEU A C 1
ATOM 4939 O O . LEU A 1 643 ? -18.558 25.274 2.139 1.00 53.75 643 LEU A O 1
ATOM 4943 N N . LEU A 1 644 ? -19.008 26.303 0.186 1.00 59.38 644 LEU A N 1
ATOM 4944 C CA . LEU A 1 644 ? -18.044 27.396 0.318 1.00 59.38 644 LEU A CA 1
ATOM 4945 C C . LEU A 1 644 ? -18.780 28.734 0.265 1.00 59.38 644 LEU A C 1
ATOM 4947 O O . LEU A 1 644 ? -19.489 29.014 -0.696 1.00 59.38 644 LEU A O 1
ATOM 4951 N N . ILE A 1 645 ? -18.588 29.582 1.278 1.00 57.72 645 ILE A N 1
ATOM 4952 C CA . ILE A 1 645 ? -18.955 31.000 1.173 1.00 57.72 645 ILE A CA 1
ATOM 4953 C C . ILE A 1 645 ? -17.905 31.644 0.265 1.00 57.72 645 ILE A C 1
ATOM 4955 O O . ILE A 1 645 ? -16.711 31.602 0.572 1.00 57.72 645 ILE A O 1
ATOM 4959 N N . LEU A 1 646 ? -18.340 32.203 -0.863 1.00 61.72 646 LEU A N 1
ATOM 4960 C CA . LEU A 1 646 ? -17.453 32.908 -1.786 1.00 61.72 646 LEU A CA 1
ATOM 4961 C C . LEU A 1 646 ? -16.895 34.150 -1.087 1.00 61.72 646 LEU A C 1
ATOM 4963 O O . LEU A 1 646 ? -17.650 35.024 -0.666 1.00 61.72 646 LEU A O 1
ATOM 4967 N N . GLY A 1 647 ? -15.573 34.211 -0.932 1.00 61.44 647 GLY A N 1
ATOM 4968 C CA . GLY A 1 647 ? -14.919 35.370 -0.335 1.00 61.44 647 GLY A CA 1
ATOM 4969 C C . GLY A 1 647 ? -15.126 36.613 -1.200 1.00 61.44 647 GLY A C 1
ATOM 4970 O O . GLY A 1 647 ? -14.942 36.563 -2.415 1.00 61.44 647 GLY A O 1
ATOM 4971 N N . VAL A 1 648 ? -15.488 37.733 -0.574 1.00 67.56 648 VAL A N 1
ATOM 4972 C CA . VAL A 1 648 ? -15.431 39.046 -1.230 1.00 67.56 648 VAL A CA 1
ATOM 4973 C C . VAL A 1 648 ? -13.971 39.475 -1.292 1.00 67.56 648 VAL A C 1
ATOM 4975 O O . VAL A 1 648 ? -13.248 39.357 -0.304 1.00 67.56 648 VAL A O 1
ATOM 4978 N N . ALA A 1 649 ? -13.537 39.955 -2.454 1.00 70.75 649 ALA A N 1
ATOM 4979 C CA . ALA A 1 649 ? -12.210 40.522 -2.648 1.00 70.75 649 ALA A CA 1
ATOM 4980 C C . ALA A 1 649 ? -12.311 42.028 -2.906 1.00 70.75 649 ALA A C 1
ATOM 4982 O O . ALA A 1 649 ? -13.321 42.523 -3.409 1.00 70.75 649 ALA A O 1
ATOM 4983 N N . GLU A 1 650 ? -11.235 42.754 -2.630 1.00 69.19 650 GLU A N 1
ATOM 4984 C CA . GLU A 1 650 ? -11.185 44.208 -2.785 1.00 69.19 650 GLU A CA 1
ATOM 4985 C C . GLU A 1 650 ? -11.570 44.736 -4.181 1.00 69.19 650 GLU A C 1
ATOM 4987 O O . GLU A 1 650 ? -12.301 45.722 -4.239 1.00 69.19 650 GLU A O 1
ATOM 4992 N N . PRO A 1 651 ? -11.234 44.085 -5.316 1.00 73.25 651 PRO A N 1
ATOM 4993 C CA . PRO A 1 651 ? -11.719 44.535 -6.625 1.00 73.25 651 PRO A CA 1
ATOM 4994 C C . PRO A 1 651 ? -13.249 44.572 -6.726 1.00 73.25 651 PRO A C 1
ATOM 4996 O O . PRO A 1 651 ? -13.812 45.428 -7.406 1.00 73.25 651 PRO A O 1
ATOM 4999 N N . THR A 1 652 ? -13.930 43.659 -6.025 1.00 74.31 652 THR A N 1
ATOM 5000 C CA . THR A 1 652 ? -15.395 43.643 -5.949 1.00 74.31 652 THR A CA 1
ATOM 5001 C C . THR A 1 652 ? -15.897 44.839 -5.146 1.00 74.31 652 THR A C 1
ATOM 5003 O O . THR A 1 652 ? -16.829 45.509 -5.582 1.00 74.31 652 THR A O 1
ATOM 5006 N N . VAL A 1 653 ? -15.240 45.152 -4.023 1.00 77.00 653 VAL A N 1
ATOM 5007 C CA . VAL A 1 653 ? -15.546 46.338 -3.208 1.00 77.00 653 VAL A CA 1
ATOM 5008 C C . VAL A 1 653 ? -15.398 47.611 -4.037 1.00 77.00 653 VAL A C 1
ATOM 5010 O O . VAL A 1 653 ? -16.350 48.374 -4.152 1.00 77.00 653 VAL A O 1
ATOM 5013 N N . ILE A 1 654 ? -14.257 47.780 -4.710 1.00 79.38 654 ILE A N 1
ATOM 5014 C CA . ILE A 1 654 ? -13.969 48.931 -5.574 1.00 79.38 654 ILE A CA 1
ATOM 5015 C C . ILE A 1 654 ? -15.050 49.095 -6.649 1.00 79.38 654 ILE A C 1
ATOM 5017 O O . ILE A 1 654 ? -15.567 50.195 -6.841 1.00 79.38 654 ILE A O 1
ATOM 5021 N N . MET A 1 655 ? -15.428 48.010 -7.331 1.00 82.62 655 MET A N 1
ATOM 5022 C CA . MET A 1 655 ? -16.478 48.041 -8.352 1.00 82.62 655 MET A CA 1
ATOM 5023 C C . MET A 1 655 ? -17.814 48.543 -7.784 1.00 82.62 655 MET A C 1
ATOM 5025 O O . MET A 1 655 ? -18.436 49.418 -8.389 1.00 82.62 655 MET A O 1
ATOM 5029 N N . TYR A 1 656 ? -18.248 48.029 -6.629 1.00 83.06 656 TYR A N 1
ATOM 5030 C CA . TYR A 1 656 ? -19.489 48.469 -5.985 1.00 83.06 656 TYR A CA 1
ATOM 5031 C C . TYR A 1 656 ? -19.411 49.921 -5.498 1.00 83.06 656 TYR A C 1
ATOM 5033 O O . TYR A 1 656 ? -20.372 50.662 -5.692 1.00 83.06 656 TYR A O 1
ATOM 5041 N N . THR A 1 657 ? -18.273 50.365 -4.958 1.00 81.56 657 THR A N 1
ATOM 5042 C CA . THR A 1 657 ? -18.056 51.759 -4.532 1.00 81.56 657 THR A CA 1
ATOM 5043 C C . THR A 1 657 ? -18.109 52.734 -5.713 1.00 81.56 657 THR A C 1
ATOM 5045 O O . THR A 1 657 ? -18.763 53.781 -5.639 1.00 81.56 657 THR A O 1
ATOM 5048 N N . TYR A 1 658 ? -17.485 52.389 -6.845 1.00 83.19 658 TYR A N 1
ATOM 5049 C CA . TYR A 1 658 ? -17.586 53.185 -8.074 1.00 83.19 658 TYR A CA 1
ATOM 5050 C C . TYR A 1 658 ? -19.006 53.199 -8.627 1.00 83.19 658 TYR A C 1
ATOM 5052 O O . TYR A 1 658 ? -19.496 54.254 -9.033 1.00 83.19 658 TYR A O 1
ATOM 5060 N N . LEU A 1 659 ? -19.675 52.045 -8.626 1.00 81.94 659 LEU A N 1
ATOM 5061 C CA . LEU A 1 659 ? -21.044 51.935 -9.103 1.00 81.94 659 LEU A CA 1
ATOM 5062 C C . LEU A 1 659 ? -21.998 52.784 -8.255 1.00 81.94 659 LEU A C 1
ATOM 5064 O O . LEU A 1 659 ? -22.819 53.523 -8.796 1.00 81.94 659 LEU A O 1
ATOM 5068 N N . TYR A 1 660 ? -21.842 52.741 -6.934 1.00 83.50 660 TYR A N 1
ATOM 5069 C CA . TYR A 1 660 ? -22.592 53.578 -6.009 1.00 83.50 660 TYR A CA 1
ATOM 5070 C C . TYR A 1 660 ? -22.325 55.068 -6.255 1.00 83.50 660 TYR A C 1
ATOM 5072 O O . TYR A 1 660 ? -23.265 55.845 -6.416 1.00 83.50 660 TYR A O 1
ATOM 5080 N N . SER A 1 661 ? -21.054 55.463 -6.389 1.00 79.94 661 SER A N 1
ATOM 5081 C CA . SER A 1 661 ? -20.664 56.851 -6.685 1.00 79.94 661 SER A CA 1
ATOM 5082 C C . SER A 1 661 ? -21.262 57.350 -8.005 1.00 79.94 661 SER A C 1
ATOM 5084 O O . SER A 1 661 ? -21.749 58.477 -8.094 1.00 79.94 661 SER A O 1
ATOM 5086 N N . PHE A 1 662 ? -21.281 56.500 -9.033 1.00 81.56 662 PHE A N 1
ATOM 5087 C CA . PHE A 1 662 ? -21.907 56.798 -10.319 1.00 81.56 662 PHE A CA 1
ATOM 5088 C C . PHE A 1 662 ? -23.421 57.020 -10.185 1.00 81.56 662 PHE A C 1
ATOM 5090 O O . PHE A 1 662 ? -23.961 57.972 -10.753 1.00 81.56 662 PHE A O 1
ATOM 5097 N N . CYS A 1 663 ? -24.098 56.173 -9.409 1.00 79.00 663 CYS A N 1
ATOM 5098 C CA . CYS A 1 663 ? -25.531 56.263 -9.151 1.00 79.00 663 CYS A CA 1
ATOM 5099 C C . CYS A 1 663 ? -25.905 57.489 -8.300 1.00 79.00 663 CYS A C 1
ATOM 5101 O O . CYS A 1 663 ? -26.869 58.182 -8.625 1.00 79.00 663 CYS A O 1
ATOM 5103 N N . LYS A 1 664 ? -25.123 57.802 -7.259 1.00 74.88 664 LYS A N 1
ATOM 5104 C CA . LYS A 1 664 ? -25.341 58.938 -6.346 1.00 74.88 664 LYS A CA 1
ATOM 5105 C C . LYS A 1 664 ? -25.251 60.294 -7.051 1.00 74.88 664 LYS A C 1
ATOM 5107 O O . LYS A 1 664 ? -25.968 61.225 -6.698 1.00 74.88 664 LYS A O 1
ATOM 5112 N N . ASN A 1 665 ? -24.440 60.391 -8.104 1.00 69.75 665 ASN A N 1
ATOM 5113 C CA . ASN A 1 665 ? -24.290 61.604 -8.913 1.00 69.75 665 ASN A CA 1
ATOM 5114 C C . ASN A 1 665 ? -25.490 61.896 -9.843 1.00 69.75 665 ASN A C 1
ATOM 5116 O O . ASN A 1 665 ? -25.435 62.845 -10.626 1.00 69.75 665 ASN A O 1
ATOM 5120 N N . ARG A 1 666 ? -26.576 61.104 -9.786 1.00 74.56 666 ARG A N 1
ATOM 5121 C CA . ARG A 1 666 ? -27.798 61.303 -10.582 1.00 74.56 666 ARG A CA 1
ATOM 5122 C C . ARG A 1 666 ? -29.034 61.475 -9.677 1.00 74.56 666 ARG A C 1
ATOM 5124 O O . ARG A 1 666 ? -29.494 60.494 -9.092 1.00 74.56 666 ARG A O 1
ATOM 5131 N N . PRO A 1 667 ? -29.613 62.687 -9.592 1.00 58.94 667 PRO A N 1
ATOM 5132 C CA . PRO A 1 667 ? -30.579 63.043 -8.547 1.00 58.94 667 PRO A CA 1
ATOM 5133 C C . PRO A 1 667 ? -31.983 62.417 -8.664 1.00 58.94 667 PRO A C 1
ATOM 5135 O O . PRO A 1 667 ? -32.735 62.492 -7.700 1.00 58.94 667 PRO A O 1
ATOM 5138 N N . GLU A 1 668 ? -32.358 61.773 -9.778 1.00 61.72 668 GLU A N 1
ATOM 5139 C CA . GLU A 1 668 ? -33.744 61.294 -9.977 1.00 61.72 668 GLU A CA 1
ATOM 5140 C C . GLU A 1 668 ? -33.962 59.779 -9.748 1.00 61.72 668 GLU A C 1
ATOM 5142 O O . GLU A 1 668 ? -35.102 59.354 -9.570 1.00 61.72 668 GLU A O 1
ATOM 5147 N N . VAL A 1 669 ? -32.910 58.938 -9.731 1.00 62.06 669 VAL A N 1
ATOM 5148 C CA . VAL A 1 669 ? -33.061 57.453 -9.713 1.00 62.06 669 VAL A CA 1
ATOM 5149 C C . VAL A 1 669 ? -31.965 56.708 -8.914 1.00 62.06 669 VAL A C 1
ATOM 5151 O O . VAL A 1 669 ? -31.996 55.481 -8.816 1.00 62.06 669 VAL A O 1
ATOM 5154 N N . GLY A 1 670 ? -30.983 57.417 -8.347 1.00 62.66 670 GLY A N 1
ATOM 5155 C CA . GLY A 1 670 ? -29.682 56.856 -7.944 1.00 62.66 670 GLY A CA 1
ATOM 5156 C C . GLY A 1 670 ? -29.720 55.620 -7.034 1.00 62.66 670 GLY A C 1
ATOM 5157 O O . GLY A 1 670 ? -29.142 54.589 -7.371 1.00 62.66 670 GLY A O 1
ATOM 5158 N N . GLU A 1 671 ? -30.427 55.683 -5.908 1.00 62.47 671 GLU A N 1
ATOM 5159 C CA . GLU A 1 671 ? -30.339 54.648 -4.863 1.00 62.47 671 GLU A CA 1
ATOM 5160 C C . GLU A 1 671 ? -31.082 53.348 -5.232 1.00 62.47 671 GLU A C 1
ATOM 5162 O O . GLU A 1 671 ? -30.559 52.244 -5.076 1.00 62.47 671 GLU A O 1
ATOM 5167 N N . LYS A 1 672 ? -32.275 53.458 -5.839 1.00 66.38 672 LYS A N 1
ATOM 5168 C CA . LYS A 1 672 ? -33.040 52.289 -6.318 1.00 66.38 672 LYS A CA 1
ATOM 5169 C C . LYS A 1 672 ? -32.365 51.590 -7.500 1.00 66.38 672 LYS A C 1
ATOM 5171 O O . LYS A 1 672 ? -32.486 50.374 -7.640 1.00 66.38 672 LYS A O 1
ATOM 5176 N N . LEU A 1 673 ? -31.663 52.344 -8.349 1.00 77.25 673 LEU A N 1
ATOM 5177 C CA . LEU A 1 673 ? -30.948 51.791 -9.499 1.00 77.25 673 LEU A CA 1
ATOM 5178 C C . LEU A 1 673 ? -29.704 50.999 -9.068 1.00 77.25 673 LEU A C 1
ATOM 5180 O O . LEU A 1 673 ? -29.432 49.949 -9.648 1.00 77.25 673 LEU A O 1
ATOM 5184 N N . PHE A 1 674 ? -28.998 51.465 -8.032 1.00 81.44 674 PHE A N 1
ATOM 5185 C CA . PHE A 1 674 ? -27.826 50.785 -7.476 1.00 81.44 674 PHE A CA 1
ATOM 5186 C C . PHE A 1 674 ? -28.163 49.375 -6.975 1.00 81.44 674 PHE A C 1
ATOM 5188 O O . PHE A 1 674 ? -27.540 48.407 -7.408 1.00 81.44 674 PHE A O 1
ATOM 5195 N N . LEU A 1 675 ? -29.194 49.240 -6.131 1.00 77.88 675 LEU A N 1
ATOM 5196 C CA . LEU A 1 675 ? -29.615 47.938 -5.597 1.00 77.88 675 LEU A CA 1
ATOM 5197 C C . LEU A 1 675 ? -30.089 46.981 -6.698 1.00 77.88 675 LEU A C 1
ATOM 5199 O O . LEU A 1 675 ? -29.769 45.793 -6.668 1.00 77.88 675 LEU A O 1
ATOM 5203 N N . ALA A 1 676 ? -30.807 47.492 -7.704 1.00 82.00 676 ALA A N 1
ATOM 5204 C CA . ALA A 1 676 ? -31.226 46.691 -8.851 1.00 82.00 676 ALA A CA 1
ATOM 5205 C C . ALA A 1 676 ? -30.023 46.182 -9.664 1.00 82.00 676 ALA A C 1
ATOM 5207 O O . ALA A 1 676 ? -29.992 45.016 -10.058 1.00 82.00 676 ALA A O 1
ATOM 5208 N N . TRP A 1 677 ? -29.013 47.028 -9.891 1.00 81.56 677 TRP A N 1
ATOM 5209 C CA . TRP A 1 677 ? -27.780 46.623 -10.568 1.00 81.56 677 TRP A CA 1
ATOM 5210 C C . TRP A 1 677 ? -26.970 45.629 -9.742 1.00 81.56 677 TRP A C 1
ATOM 5212 O O . TRP A 1 677 ? -26.518 44.627 -10.290 1.00 81.56 677 TRP A O 1
ATOM 5222 N N . ALA A 1 678 ? -26.840 45.845 -8.433 1.00 77.81 678 ALA A N 1
ATOM 5223 C CA . ALA A 1 678 ? -26.172 44.906 -7.539 1.00 77.81 678 ALA A CA 1
ATOM 5224 C C . ALA A 1 678 ? -26.852 43.526 -7.549 1.00 77.81 678 ALA A C 1
ATOM 5226 O O . ALA A 1 678 ? -26.179 42.498 -7.647 1.00 77.81 678 ALA A O 1
ATOM 5227 N N . GLY A 1 679 ? -28.189 43.494 -7.549 1.00 80.19 679 GLY A N 1
ATOM 5228 C CA . GLY A 1 679 ? -28.963 42.263 -7.716 1.00 80.19 679 GLY A CA 1
ATOM 5229 C C . GLY A 1 679 ? -28.679 41.560 -9.047 1.00 80.19 679 GLY A C 1
ATOM 5230 O O . GLY A 1 679 ? -28.432 40.355 -9.067 1.00 80.19 679 GLY A O 1
ATOM 5231 N N . TRP A 1 680 ? -28.635 42.305 -10.156 1.00 84.56 680 TRP A N 1
ATOM 5232 C CA . TRP A 1 680 ? -28.294 41.750 -11.471 1.00 84.56 680 TRP A CA 1
ATOM 5233 C C . TRP A 1 680 ? -26.868 41.208 -11.545 1.00 84.56 680 TRP A C 1
ATOM 5235 O O . TRP A 1 680 ? -26.664 40.147 -12.133 1.00 84.56 680 TRP A O 1
ATOM 5245 N N . VAL A 1 681 ? -25.898 41.886 -10.927 1.00 80.94 681 VAL A N 1
ATOM 5246 C CA . VAL A 1 681 ? -24.525 41.377 -10.812 1.00 80.94 681 VAL A CA 1
ATOM 5247 C C . VAL A 1 681 ? -24.537 40.021 -10.111 1.00 80.94 681 VAL A C 1
ATOM 5249 O O . VAL A 1 681 ? -23.977 39.073 -10.647 1.00 80.94 681 VAL A O 1
ATOM 5252 N N . CYS A 1 682 ? -25.255 39.883 -8.992 1.00 76.38 682 CYS A N 1
ATOM 5253 C CA . CYS A 1 682 ? -25.353 38.612 -8.269 1.00 76.38 682 CYS A CA 1
ATOM 5254 C C . CYS A 1 682 ? -25.966 37.489 -9.127 1.00 76.38 682 CYS A C 1
ATOM 5256 O O . CYS A 1 682 ? -25.450 36.372 -9.136 1.00 76.38 682 CYS A O 1
ATOM 5258 N N . VAL A 1 683 ? -27.029 37.781 -9.889 1.00 82.44 683 VAL A N 1
ATOM 5259 C CA . VAL A 1 683 ? -27.661 36.809 -10.804 1.00 82.44 683 VAL A CA 1
ATOM 5260 C C . VAL A 1 683 ? -26.685 36.356 -11.892 1.00 82.44 683 VAL A C 1
ATOM 5262 O O . VAL A 1 683 ? -26.550 35.158 -12.143 1.00 82.44 683 VAL A O 1
ATOM 5265 N N . TRP A 1 684 ? -25.966 37.293 -12.511 1.00 83.62 684 TRP A N 1
ATOM 5266 C CA . TRP A 1 684 ? -24.965 36.972 -13.528 1.00 83.62 684 TRP A CA 1
ATOM 5267 C C . TRP A 1 684 ? -23.772 36.210 -12.953 1.00 83.62 684 TRP A C 1
ATOM 5269 O O . TRP A 1 684 ? -23.298 35.265 -13.581 1.00 83.62 684 TRP A O 1
ATOM 5279 N N . THR A 1 685 ? -23.313 36.557 -11.750 1.00 77.81 685 THR A N 1
ATOM 5280 C CA . THR A 1 685 ? -22.263 35.810 -11.050 1.00 77.81 685 THR A CA 1
ATOM 5281 C C . THR A 1 685 ? -22.701 34.372 -10.783 1.00 77.81 685 THR A C 1
ATOM 5283 O O . THR A 1 685 ? -21.953 33.449 -11.097 1.00 77.81 685 THR A O 1
ATOM 5286 N N . ALA A 1 686 ? -23.922 34.159 -10.284 1.00 75.94 686 ALA A N 1
ATOM 5287 C CA . ALA A 1 686 ? -24.462 32.819 -10.064 1.00 75.94 686 ALA A CA 1
ATOM 5288 C C . ALA A 1 686 ? -24.539 32.011 -11.372 1.00 75.94 686 ALA A C 1
ATOM 5290 O O . ALA A 1 686 ? -24.122 30.855 -11.409 1.00 75.94 686 ALA A O 1
ATOM 5291 N N . PHE A 1 687 ? -24.999 32.628 -12.464 1.00 83.25 687 PHE A N 1
ATOM 5292 C CA . PHE A 1 687 ? -25.036 31.988 -13.781 1.00 83.25 687 PHE A CA 1
ATOM 5293 C C . PHE A 1 687 ? -23.637 31.599 -14.288 1.00 83.25 687 PHE A C 1
ATOM 5295 O O . PHE A 1 687 ? -23.436 30.476 -14.749 1.00 83.25 687 PHE A O 1
ATOM 5302 N N . MET A 1 688 ? -22.646 32.485 -14.151 1.00 82.50 688 MET A N 1
ATOM 5303 C CA . MET A 1 688 ? -21.264 32.197 -14.551 1.00 82.50 688 MET A CA 1
ATOM 5304 C C . MET A 1 688 ? -20.640 31.073 -13.718 1.00 82.50 688 MET A C 1
ATOM 5306 O O . MET A 1 688 ? -19.942 30.225 -14.269 1.00 82.50 688 MET A O 1
ATOM 5310 N N . LEU A 1 689 ? -20.923 31.016 -12.413 1.00 75.00 689 LEU A N 1
ATOM 5311 C CA . LEU A 1 689 ? -20.476 29.922 -11.544 1.00 75.00 689 LEU A CA 1
ATOM 5312 C C . LEU A 1 689 ? -21.074 28.573 -11.964 1.00 75.00 689 LEU A C 1
ATOM 5314 O O . LEU A 1 689 ? -20.351 27.582 -12.030 1.00 75.00 689 LEU A O 1
ATOM 5318 N N . ILE A 1 690 ? -22.359 28.542 -12.337 1.00 78.94 690 ILE A N 1
ATOM 5319 C CA . ILE A 1 690 ? -23.003 27.336 -12.881 1.00 78.94 690 ILE A CA 1
ATOM 5320 C C . ILE A 1 690 ? -22.314 26.890 -14.177 1.00 78.94 690 ILE A C 1
ATOM 5322 O O . ILE A 1 690 ? -22.021 25.707 -14.334 1.00 78.94 690 ILE A O 1
ATOM 5326 N N . LEU A 1 691 ? -22.010 27.814 -15.094 1.00 81.12 691 LEU A N 1
ATOM 5327 C CA . LEU A 1 691 ? -21.285 27.474 -16.323 1.00 81.12 691 LEU A CA 1
ATOM 5328 C C . LEU A 1 691 ? -19.884 26.926 -16.020 1.00 81.12 691 LEU A C 1
ATOM 5330 O O . LEU A 1 691 ? -19.497 25.899 -16.575 1.00 81.12 691 LEU A O 1
ATOM 5334 N N . LEU A 1 692 ? -19.141 27.562 -15.109 1.00 76.00 692 LEU A N 1
ATOM 5335 C CA . LEU A 1 692 ? -17.823 27.084 -14.680 1.00 76.00 692 LEU A CA 1
ATOM 5336 C C . LEU A 1 692 ? -17.891 25.665 -14.098 1.00 76.00 692 LEU A C 1
ATOM 5338 O O . LEU A 1 692 ? -17.014 24.850 -14.391 1.00 76.00 692 LEU A O 1
ATOM 5342 N N . ALA A 1 693 ? -18.932 25.366 -13.316 1.00 72.94 693 ALA A N 1
ATOM 5343 C CA . ALA A 1 693 ? -19.188 24.041 -12.763 1.00 72.94 693 ALA A CA 1
ATOM 5344 C C . ALA A 1 693 ? -19.515 23.007 -13.856 1.00 72.94 693 ALA A C 1
ATOM 5346 O O . ALA A 1 693 ? -18.869 21.962 -13.910 1.00 72.94 693 ALA A O 1
ATOM 5347 N N . ILE A 1 694 ? -20.449 23.312 -14.767 1.00 77.75 694 ILE A N 1
ATOM 5348 C CA . ILE A 1 694 ? -20.866 22.411 -15.859 1.00 77.75 694 ILE A CA 1
ATOM 5349 C C . ILE A 1 694 ? -19.688 22.056 -16.772 1.00 77.75 694 ILE A C 1
ATOM 5351 O O . ILE A 1 694 ? -19.510 20.896 -17.136 1.00 77.75 694 ILE A O 1
ATOM 5355 N N . PHE A 1 695 ? -18.864 23.042 -17.130 1.00 79.94 695 PHE A N 1
ATOM 5356 C CA . PHE A 1 695 ? -17.701 22.825 -17.993 1.00 79.94 695 PHE A CA 1
ATOM 5357 C C . PHE A 1 695 ? -16.462 22.331 -17.238 1.00 79.94 695 PHE A C 1
ATOM 5359 O O . PHE A 1 695 ? -15.402 22.180 -17.845 1.00 79.94 695 PHE A O 1
ATOM 5366 N N . ASN A 1 696 ? -16.570 22.096 -15.925 1.00 69.94 696 ASN A N 1
ATOM 5367 C CA . ASN A 1 696 ? -15.458 21.735 -15.047 1.00 69.94 696 ASN A CA 1
ATOM 5368 C C . ASN A 1 696 ? -14.221 22.638 -15.253 1.00 69.94 696 ASN A C 1
ATOM 5370 O O . ASN A 1 696 ? -13.064 22.198 -15.223 1.00 69.94 696 ASN A O 1
ATOM 5374 N N . ALA A 1 697 ? -14.471 23.929 -15.487 1.00 66.81 697 ALA A N 1
ATOM 5375 C CA . ALA A 1 697 ? -13.459 24.918 -15.842 1.00 66.81 697 ALA A CA 1
ATOM 5376 C C . ALA A 1 697 ? -12.461 25.166 -14.700 1.00 66.81 697 ALA A C 1
ATOM 5378 O O . ALA A 1 697 ? -11.364 25.664 -14.937 1.00 66.81 697 ALA A O 1
ATOM 5379 N N . CYS A 1 698 ? -12.779 24.744 -13.470 1.00 61.75 698 CYS A N 1
ATOM 5380 C CA . CYS A 1 698 ? -11.832 24.698 -12.354 1.00 61.75 698 CYS A CA 1
ATOM 5381 C C . CYS A 1 698 ? -10.590 23.840 -12.657 1.00 61.75 698 CYS A C 1
ATOM 5383 O O . CYS A 1 698 ? -9.533 24.096 -12.088 1.00 61.75 698 CYS A O 1
ATOM 5385 N N . THR A 1 699 ? -10.663 22.893 -13.598 1.00 60.69 699 THR A N 1
ATOM 5386 C CA . THR A 1 699 ? -9.489 22.146 -14.090 1.00 60.69 699 THR A CA 1
ATOM 5387 C C . THR A 1 699 ? -8.460 23.072 -14.749 1.00 60.69 699 THR A C 1
ATOM 5389 O O . THR A 1 699 ? -7.272 22.784 -14.763 1.00 60.69 699 THR A O 1
ATOM 5392 N N . ILE A 1 700 ? -8.864 24.244 -15.245 1.00 60.91 700 ILE A N 1
ATOM 5393 C CA . ILE A 1 700 ? -7.929 25.237 -15.788 1.00 60.91 700 ILE A CA 1
ATOM 5394 C C . ILE A 1 700 ? -7.019 25.788 -14.676 1.00 60.91 700 ILE A C 1
ATOM 5396 O O . ILE A 1 700 ? -5.850 26.064 -14.934 1.00 60.91 700 ILE A O 1
ATOM 5400 N N . ILE A 1 701 ? -7.497 25.872 -13.425 1.00 56.31 701 ILE A N 1
ATOM 5401 C CA . ILE A 1 701 ? -6.682 26.311 -12.278 1.00 56.31 701 ILE A CA 1
ATOM 5402 C C . ILE A 1 701 ? -5.495 25.369 -12.059 1.00 56.31 701 ILE A C 1
ATOM 5404 O O . ILE A 1 701 ? -4.427 25.838 -11.682 1.00 56.31 701 ILE A O 1
ATOM 5408 N N . THR A 1 702 ? -5.613 24.072 -12.373 1.00 53.16 702 THR A N 1
ATOM 5409 C CA . THR A 1 702 ? -4.477 23.139 -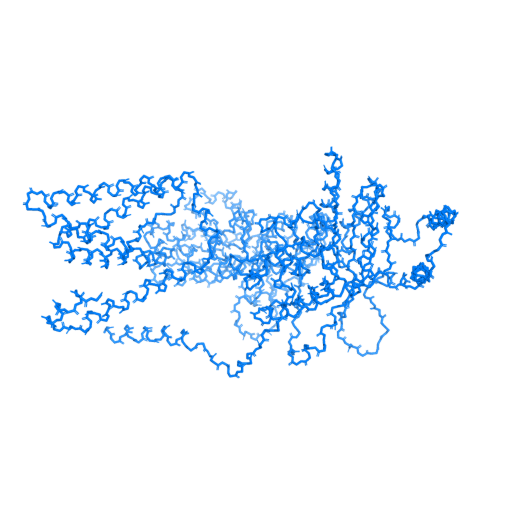12.252 1.00 53.16 702 THR A CA 1
ATOM 5410 C C . THR A 1 702 ? -3.370 23.413 -13.270 1.00 53.16 702 THR A C 1
ATOM 5412 O O . THR A 1 702 ? -2.279 22.867 -13.135 1.00 53.16 702 THR A O 1
ATOM 5415 N N . ARG A 1 703 ? -3.626 24.252 -14.285 1.00 58.12 703 ARG A N 1
ATOM 5416 C CA . ARG A 1 703 ? -2.611 24.736 -15.231 1.00 58.12 703 ARG A CA 1
ATOM 5417 C C . ARG A 1 703 ? -1.960 26.050 -14.801 1.00 58.12 703 ARG A C 1
ATOM 5419 O O . ARG A 1 703 ? -0.933 26.416 -15.365 1.00 58.12 703 ARG A O 1
ATOM 5426 N N . PHE A 1 704 ? -2.523 26.752 -13.817 1.00 57.84 704 PHE A N 1
ATOM 5427 C CA . PHE A 1 704 ? -1.920 27.953 -13.250 1.00 57.84 704 PHE A CA 1
ATOM 5428 C C . PHE A 1 704 ? -1.025 27.582 -12.063 1.00 57.84 704 PHE A C 1
ATOM 5430 O O . PHE A 1 704 ? -1.403 26.822 -11.174 1.00 57.84 704 PHE A O 1
ATOM 5437 N N . THR A 1 705 ? 0.199 28.106 -12.056 1.00 52.66 705 THR A N 1
ATOM 5438 C CA . THR A 1 705 ? 1.181 27.822 -11.007 1.00 52.66 705 THR A CA 1
ATOM 5439 C C . THR A 1 705 ? 0.761 28.440 -9.671 1.00 52.66 705 THR A C 1
ATOM 5441 O O . THR A 1 705 ? 0.093 29.475 -9.610 1.00 52.66 705 THR A O 1
ATOM 5444 N N . ARG A 1 706 ? 1.220 27.831 -8.570 1.00 53.22 706 ARG A N 1
ATOM 5445 C CA . ARG A 1 706 ? 1.026 28.304 -7.185 1.00 53.22 706 ARG A CA 1
ATOM 5446 C C . ARG A 1 706 ? 1.453 29.769 -6.978 1.00 53.22 706 ARG A C 1
ATOM 5448 O O . ARG A 1 706 ? 0.898 30.448 -6.120 1.00 53.22 706 ARG A O 1
ATOM 5455 N N . LEU A 1 707 ? 2.348 30.264 -7.836 1.00 51.34 707 LEU A N 1
ATOM 5456 C CA . LEU A 1 707 ? 2.792 31.653 -7.919 1.00 51.34 707 LEU A CA 1
ATOM 5457 C C . LEU A 1 707 ? 1.624 32.642 -8.077 1.00 51.34 707 LEU A C 1
ATOM 5459 O O . LEU A 1 707 ? 1.626 33.673 -7.419 1.00 51.34 707 LEU A O 1
ATOM 5463 N N . ALA A 1 708 ? 0.606 32.330 -8.888 1.00 54.31 708 ALA A N 1
ATOM 5464 C CA . ALA A 1 708 ? -0.551 33.212 -9.066 1.00 54.31 708 ALA A CA 1
ATOM 5465 C C . ALA A 1 708 ? -1.378 33.332 -7.774 1.00 54.31 708 ALA A C 1
ATOM 5467 O O . ALA A 1 708 ? -1.794 34.427 -7.400 1.00 54.31 708 ALA A O 1
ATOM 5468 N N . GLY A 1 709 ? -1.558 32.217 -7.058 1.00 50.06 709 GLY A N 1
ATOM 5469 C CA . GLY A 1 709 ? -2.225 32.199 -5.755 1.00 50.06 709 GLY A CA 1
ATOM 5470 C C . GLY A 1 709 ? -1.424 32.921 -4.668 1.00 50.06 709 GLY A C 1
ATOM 5471 O O . GLY A 1 709 ? -2.000 33.642 -3.858 1.00 50.06 709 GLY A O 1
ATOM 5472 N N . GLU A 1 710 ? -0.097 32.784 -4.676 1.00 59.03 710 GLU A N 1
ATOM 5473 C CA . GLU A 1 710 ? 0.803 33.461 -3.735 1.00 59.03 710 GLU A CA 1
ATOM 5474 C C . GLU A 1 710 ? 0.915 34.967 -4.018 1.00 59.03 710 GLU A C 1
ATOM 5476 O O . GLU A 1 710 ? 0.888 35.753 -3.076 1.00 59.03 710 GLU A O 1
ATOM 5481 N N . LEU A 1 711 ? 0.934 35.391 -5.288 1.00 59.62 711 LEU A N 1
ATOM 5482 C CA . LEU A 1 711 ? 0.841 36.803 -5.686 1.00 59.62 711 LEU A CA 1
ATOM 5483 C C . LEU A 1 711 ? -0.489 37.416 -5.259 1.00 59.62 711 LEU A C 1
ATOM 5485 O O . LEU A 1 711 ? -0.503 38.517 -4.716 1.00 59.62 711 LEU A O 1
ATOM 5489 N N . PHE A 1 712 ? -1.599 36.705 -5.463 1.00 56.50 712 PHE A N 1
ATOM 5490 C CA . PHE A 1 712 ? -2.913 37.192 -5.051 1.00 56.50 712 PHE A CA 1
ATOM 5491 C C . PHE A 1 712 ? -3.022 37.276 -3.521 1.00 56.50 712 PHE A C 1
ATOM 5493 O O . PHE A 1 712 ? -3.501 38.272 -2.986 1.00 56.50 712 PHE A O 1
ATOM 5500 N N . GLY A 1 713 ? -2.498 36.278 -2.801 1.00 58.09 713 GLY A N 1
ATOM 5501 C CA . GLY A 1 713 ? -2.407 36.292 -1.340 1.00 58.09 713 GLY A CA 1
ATOM 5502 C C . GLY A 1 713 ? -1.495 37.401 -0.801 1.00 58.09 713 GLY A C 1
ATOM 5503 O O . GLY A 1 713 ? -1.846 38.063 0.176 1.00 58.09 713 GLY A O 1
ATOM 5504 N N . MET A 1 714 ? -0.356 37.654 -1.452 1.00 61.59 714 MET A N 1
ATOM 5505 C CA . MET A 1 714 ? 0.552 38.757 -1.122 1.00 61.59 714 MET A CA 1
ATOM 5506 C C . MET A 1 714 ? -0.128 40.107 -1.359 1.00 61.59 714 MET A C 1
ATOM 5508 O O . MET A 1 714 ? -0.089 40.958 -0.476 1.00 61.59 714 MET A O 1
ATOM 5512 N N . LEU A 1 715 ? -0.802 40.279 -2.498 1.00 59.94 715 LEU A N 1
ATOM 5513 C CA . LEU A 1 715 ? -1.561 41.483 -2.827 1.00 59.94 715 LEU A CA 1
ATOM 5514 C C . LEU A 1 715 ? -2.632 41.759 -1.765 1.00 59.94 715 LEU A C 1
ATOM 5516 O O . LEU A 1 715 ? -2.662 42.848 -1.203 1.00 59.94 715 LEU A O 1
ATOM 5520 N N . ILE A 1 716 ? -3.440 40.752 -1.419 1.00 59.19 716 ILE A N 1
ATOM 5521 C CA . ILE A 1 716 ? -4.447 40.842 -0.352 1.00 59.19 716 ILE A CA 1
ATOM 5522 C C . ILE A 1 716 ? -3.800 41.231 0.986 1.00 59.19 716 ILE A C 1
ATOM 5524 O O . ILE A 1 716 ? -4.317 42.088 1.698 1.00 59.19 716 ILE A O 1
ATOM 5528 N N . THR A 1 717 ? -2.659 40.634 1.334 1.00 64.94 717 THR A N 1
ATOM 5529 C CA . THR A 1 717 ? -1.957 40.923 2.596 1.00 64.94 717 THR A CA 1
ATOM 5530 C C . THR A 1 717 ? -1.435 42.358 2.634 1.00 64.94 717 THR A C 1
ATOM 5532 O O . THR A 1 717 ? -1.606 43.041 3.641 1.00 64.94 717 THR A O 1
ATOM 5535 N N . VAL A 1 718 ? -0.830 42.832 1.541 1.00 65.88 718 VAL A N 1
ATOM 5536 C CA . VAL A 1 718 ? -0.341 44.212 1.401 1.00 65.88 718 VAL A CA 1
ATOM 5537 C C . VAL A 1 718 ? -1.497 45.204 1.491 1.00 65.88 718 VAL A C 1
ATOM 5539 O O . VAL A 1 718 ? -1.374 46.209 2.187 1.00 65.88 718 VAL A O 1
ATOM 5542 N N . LEU A 1 719 ? -2.626 44.902 0.852 1.00 57.97 719 LEU A N 1
ATOM 5543 C CA . LEU A 1 719 ? -3.815 45.746 0.883 1.00 57.97 719 LEU A CA 1
ATOM 5544 C C . LEU A 1 719 ? -4.447 45.804 2.283 1.00 57.97 719 LEU A C 1
ATOM 5546 O O . LEU A 1 719 ? -4.684 46.895 2.801 1.00 57.97 719 LEU A O 1
ATOM 5550 N N . PHE A 1 720 ? -4.604 44.663 2.968 1.00 61.38 720 PHE A N 1
ATOM 5551 C CA . PHE A 1 720 ? -5.038 44.642 4.373 1.00 61.38 720 PHE A CA 1
ATOM 5552 C C . PHE A 1 720 ? -4.074 45.406 5.287 1.00 61.38 720 PHE A C 1
ATOM 5554 O O . PHE A 1 720 ? -4.512 46.075 6.224 1.00 61.38 720 PHE A O 1
ATOM 5561 N N . PHE A 1 721 ? -2.767 45.331 5.023 1.00 67.38 721 PHE A N 1
ATOM 5562 C CA . PHE A 1 721 ? -1.762 46.078 5.775 1.00 67.38 721 PHE A CA 1
ATOM 5563 C C . PHE A 1 721 ? -1.873 47.588 5.521 1.00 67.38 721 PHE A C 1
ATOM 5565 O O . PHE A 1 721 ? -1.819 48.372 6.467 1.00 67.38 721 PHE A O 1
ATOM 5572 N N . GLN A 1 722 ? -2.101 48.003 4.270 1.00 65.81 722 GLN A N 1
ATOM 5573 C CA . GLN A 1 722 ? -2.377 49.395 3.910 1.00 65.81 722 GLN A CA 1
ATOM 5574 C C . GLN A 1 722 ? -3.616 49.930 4.627 1.00 65.81 722 GLN A C 1
ATOM 5576 O O . GLN A 1 722 ? -3.572 51.026 5.186 1.00 65.81 722 GLN A O 1
ATOM 5581 N N . GLU A 1 723 ? -4.701 49.161 4.652 1.00 59.62 723 GLU A N 1
ATOM 5582 C CA . GLU A 1 723 ? -5.950 49.603 5.266 1.00 59.62 723 GLU A CA 1
ATOM 5583 C C . GLU A 1 723 ? -5.854 49.644 6.795 1.00 59.62 723 GLU A C 1
ATOM 5585 O O . GLU A 1 723 ? -6.310 50.599 7.426 1.00 59.62 723 GLU A O 1
ATOM 5590 N N . ALA A 1 724 ? -5.145 48.687 7.402 1.00 63.44 724 ALA A N 1
ATOM 5591 C CA . ALA A 1 724 ? -4.803 48.736 8.821 1.00 63.44 724 ALA A CA 1
ATOM 5592 C C . ALA A 1 724 ? -3.969 49.985 9.168 1.00 63.44 724 ALA A C 1
ATOM 5594 O O . ALA A 1 724 ? -4.231 50.633 10.183 1.00 63.44 724 ALA A O 1
ATOM 5595 N N . ILE A 1 725 ? -3.008 50.365 8.315 1.00 68.81 725 ILE A N 1
ATOM 5596 C CA . ILE A 1 725 ? -2.215 51.592 8.483 1.00 68.81 725 ILE A CA 1
ATOM 5597 C C . ILE A 1 725 ? -3.094 52.846 8.372 1.00 68.81 725 ILE A C 1
ATOM 5599 O O . ILE A 1 725 ? -2.953 53.739 9.207 1.00 68.81 725 ILE A O 1
ATOM 5603 N N . LYS A 1 726 ? -4.015 52.923 7.399 1.00 63.81 726 LYS A N 1
ATOM 5604 C CA . LYS A 1 726 ? -4.938 54.069 7.257 1.00 63.81 726 LYS A CA 1
ATOM 5605 C C . LYS A 1 726 ? -5.835 54.260 8.483 1.00 63.81 726 LYS A C 1
ATOM 5607 O O . LYS A 1 726 ? -6.136 55.392 8.842 1.00 63.81 726 LYS A O 1
ATOM 5612 N N . VAL A 1 727 ? -6.240 53.172 9.140 1.00 63.34 727 VAL A N 1
ATOM 5613 C CA . VAL A 1 727 ? -7.038 53.225 10.378 1.00 63.34 727 VAL A CA 1
ATOM 5614 C C . VAL A 1 727 ? -6.191 53.649 11.589 1.00 63.34 727 VAL A C 1
ATOM 5616 O O . VAL A 1 727 ? -6.686 54.350 12.469 1.00 63.34 727 VAL A O 1
ATOM 5619 N N . LEU A 1 728 ? -4.914 53.252 11.641 1.00 62.19 728 LEU A N 1
ATOM 5620 C CA . LEU A 1 728 ? -3.986 53.587 12.733 1.00 62.19 728 LEU A CA 1
ATOM 5621 C C . LEU A 1 728 ? -3.398 55.005 12.641 1.00 62.19 728 LEU A C 1
ATOM 5623 O O . LEU A 1 728 ? -3.049 55.583 13.670 1.00 62.19 728 LEU A O 1
ATOM 5627 N N . LEU A 1 729 ? -3.296 55.572 11.438 1.00 57.62 729 LEU A N 1
ATOM 5628 C CA . LEU A 1 729 ? -2.851 56.944 11.196 1.00 57.62 729 LEU A CA 1
ATOM 5629 C C . LEU A 1 729 ? -4.031 57.793 10.701 1.00 57.62 729 LEU A C 1
ATOM 5631 O O . LEU A 1 729 ? -4.230 57.897 9.489 1.00 57.62 729 LEU A O 1
ATOM 5635 N N . PRO A 1 730 ? -4.801 58.448 11.590 1.00 47.53 730 PRO A N 1
ATOM 5636 C CA . PRO A 1 730 ? -5.784 59.430 11.156 1.00 47.53 730 PRO A CA 1
ATOM 5637 C C . PRO A 1 730 ? -5.039 60.640 10.576 1.00 47.53 730 PRO A C 1
ATOM 5639 O O . PRO A 1 730 ? -4.613 61.539 11.301 1.00 47.53 730 PRO A O 1
ATOM 5642 N N . LEU A 1 731 ? -4.836 60.661 9.258 1.00 49.62 731 LEU A N 1
ATOM 5643 C CA . LEU A 1 731 ? -4.356 61.853 8.568 1.00 49.62 731 LEU A CA 1
ATOM 5644 C C . LEU A 1 731 ? -5.467 62.917 8.618 1.00 49.62 731 LEU A C 1
ATOM 5646 O O . LEU A 1 731 ? -6.591 62.640 8.191 1.00 49.62 731 LEU A O 1
ATOM 5650 N N . PRO A 1 732 ? -5.200 64.132 9.132 1.00 39.31 732 PRO A N 1
ATOM 5651 C CA . PRO A 1 732 ? -6.203 65.186 9.180 1.00 39.31 732 PRO A CA 1
ATOM 5652 C C . PRO A 1 732 ? -6.659 65.579 7.768 1.00 39.31 732 PRO A C 1
ATOM 5654 O O . PRO A 1 732 ? -5.858 65.747 6.846 1.00 39.31 732 PRO A O 1
ATOM 5657 N N . SER A 1 733 ? -7.972 65.750 7.622 1.00 40.03 733 SER A N 1
ATOM 5658 C CA . SER A 1 733 ? -8.734 66.021 6.399 1.00 40.03 733 SER A CA 1
ATOM 5659 C C . SER A 1 733 ? -8.428 67.383 5.751 1.00 40.03 733 SER A C 1
ATOM 5661 O O . SER A 1 733 ? -9.290 68.261 5.694 1.00 40.03 733 SER A O 1
ATOM 5663 N N . LYS A 1 734 ? -7.199 67.588 5.262 1.00 35.41 734 LYS A N 1
ATOM 5664 C CA . LYS A 1 734 ? -6.786 68.773 4.486 1.00 35.41 734 LYS A CA 1
ATOM 5665 C C . LYS A 1 734 ? -5.692 68.472 3.447 1.00 35.41 734 LYS A C 1
ATOM 5667 O O . LYS A 1 734 ? -4.788 69.272 3.263 1.00 35.41 734 LYS A O 1
ATOM 5672 N N . ILE A 1 735 ? -5.763 67.351 2.726 1.00 39.94 735 ILE A N 1
ATOM 5673 C CA . ILE A 1 735 ? -4.952 67.151 1.504 1.00 39.94 735 ILE A CA 1
ATOM 5674 C C . ILE A 1 735 ? -5.787 66.411 0.446 1.00 39.94 735 ILE A C 1
ATOM 5676 O O . ILE A 1 735 ? -5.456 65.321 0.007 1.00 39.94 735 ILE A O 1
ATOM 5680 N N . SER A 1 736 ? -6.914 66.997 0.041 1.00 33.06 736 SER A N 1
ATOM 5681 C CA . SER A 1 736 ? -7.630 66.596 -1.179 1.00 33.06 736 SER A CA 1
ATOM 5682 C C . SER A 1 736 ? -7.876 67.832 -2.034 1.00 33.06 736 SER A C 1
ATOM 5684 O O . SER A 1 736 ? -9.007 68.244 -2.256 1.00 33.06 736 SER A O 1
ATOM 5686 N N . CYS A 1 737 ? -6.788 68.494 -2.425 1.00 32.94 737 CYS A N 1
ATOM 5687 C CA . CYS A 1 737 ? -6.794 69.496 -3.487 1.00 32.94 737 CYS A CA 1
ATOM 5688 C C . CYS A 1 737 ? -5.346 69.747 -3.928 1.00 32.94 737 CYS A C 1
ATOM 5690 O O . CYS A 1 737 ? -4.764 70.751 -3.530 1.00 32.94 737 CYS A O 1
ATOM 5692 N N . LYS A 1 738 ? -4.719 68.773 -4.614 1.00 31.41 738 LYS A N 1
ATOM 5693 C CA . LYS A 1 738 ? -3.460 68.922 -5.391 1.00 31.41 738 LYS A CA 1
ATOM 5694 C C . LYS A 1 738 ? -2.985 67.592 -6.014 1.00 31.41 738 LYS A C 1
ATOM 5696 O O . LYS A 1 738 ? -1.845 67.208 -5.837 1.00 31.41 738 LYS A O 1
ATOM 5701 N N . PHE A 1 739 ? -3.846 66.875 -6.735 1.00 30.17 739 PHE A N 1
ATOM 5702 C CA . PHE A 1 739 ? -3.416 65.848 -7.710 1.00 30.17 739 PHE A CA 1
ATOM 5703 C C . PHE A 1 739 ? -4.424 65.757 -8.868 1.00 30.17 739 PHE A C 1
ATOM 5705 O O . PHE A 1 739 ? -4.823 64.691 -9.313 1.00 30.17 739 PHE A O 1
ATOM 5712 N N . ALA A 1 740 ? -4.863 66.924 -9.337 1.00 32.06 740 ALA A N 1
ATOM 5713 C CA . ALA A 1 740 ? -5.596 67.088 -10.586 1.00 32.06 740 ALA A CA 1
ATOM 5714 C C . ALA A 1 740 ? -4.910 68.189 -11.408 1.00 32.06 740 ALA A C 1
ATOM 5716 O O . ALA A 1 740 ? -5.531 69.188 -11.731 1.00 32.06 740 ALA A O 1
ATOM 5717 N N . THR A 1 741 ? -3.601 68.037 -11.633 1.00 34.84 7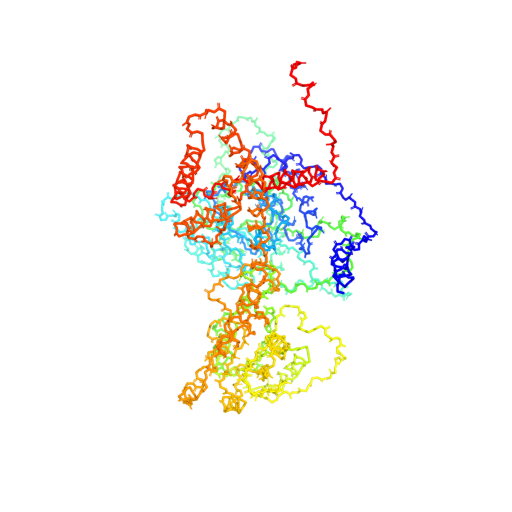41 THR A N 1
ATOM 5718 C CA . THR A 1 741 ? -2.798 68.700 -12.680 1.00 34.84 741 THR A CA 1
ATOM 5719 C C . THR A 1 741 ? -1.404 68.061 -12.681 1.00 34.84 741 THR A C 1
ATOM 5721 O O . THR A 1 741 ? -0.509 68.544 -11.984 1.00 34.84 741 THR A O 1
ATOM 5724 N N . ALA A 1 742 ? -1.259 66.950 -13.401 1.00 29.67 742 ALA A N 1
ATOM 5725 C CA . ALA A 1 742 ? -0.039 66.479 -14.065 1.00 29.67 742 ALA A CA 1
ATOM 5726 C C . ALA A 1 742 ? -0.432 65.329 -14.996 1.00 29.67 742 ALA A C 1
ATOM 5728 O O . ALA A 1 742 ? -1.047 64.370 -14.476 1.00 29.67 742 ALA A O 1
#

InterPro domains:
  IPR005475 Transketolase-like, pyrimidine-binding domain [PF02779] (353-431)
  IPR005475 Transketolase-like, pyrimidine-binding domain [SM00861] (246-434)
  IPR005477 Deoxyxylulose-5-phosphate synthase [PF13292] (36-320)
  IPR005477 Deoxyxylulose-5-phosphate synthase [PTHR43322] (22-331)
  IPR005477 Deoxyxylulose-5-phosphate synthase [cd02007] (77-325)
  IPR009014 Transketolase C-terminal/Pyruvate-ferredoxin oxidoreductase domain II [G3DSA:3.40.50.920] (447-578)
  IPR009014 Transketolase C-terminal/Pyruvate-ferredoxin oxidoreductase domain II [SSF52922] (442-578)
  IPR011531 Bicarbonate transporter-like, transmembrane domain [PF00955] (582-730)
  IPR029061 Thiamin diphosphate-binding fold [SSF52518] (75-322)
  IPR029061 Thiamin diphosphate-binding fold [SSF52518] (353-457)
  IPR033248 Transketolase, C-terminal domain [PF02780] (447-570)

Secondary structure (DSSP, 8-state):
-HHHHHHHHHHHHHHHH-S---S-----PPPP-TTGGG-SSGGGGGG--HHHHHHHHHHHHHHHHHHHHTSS---HHHHTTHHHHHHHHHHS-TTTSEEEESSGGG-HHHHIIIIIGGGGGGTTSTTS--SS--TTT-TT--S--SSSS-HHHHHHHHHHHHHHTT----EEEEEETTGGGSHHHHHHHHHHHHTT---EEEEEEE----S---SS-----S-HHHHHHHHHTT-THHHHHHHHHHHHTT---S-TTSHHHHHHHHHHHTTSPS-SSHHHHTTPEEEEEEETT-HHHHHHHHHHHHH-SS---EEEEEEE-GGGGTTTGGGS------------STT--HHIIIIIIITTT---EEEE-SBB--STT-GGG-B-SHHHHHHHSTT-EEE--SSHHHHHHHHHHHHH--SS-EEEE--SS-SS-------PPPPPPTT--EEEE--SSEEEEE-TTHHHHHHHHHHHHHTTT--EEEEE--EEES--HHHHHHHHHH-SEEEEE-SS-TTSHHHHHHHHHHHTT-TTTT-EEEEE---SS---S--HHHHHHHHT-SHHHHHHHHHHHTT-HHHHHHHHHHHHHHHHIIIIIHHHHHHHHHHHHHTTTSS-HHHHHHHHHHHHHHHHHHHT----PPPP-HHHHHHHHHHHHHHHT-TTTHHHHHHHHHHHHHHHHHHHHHHHHHTTGGGGGGGS-HHHHHHHHHHHHHHHHHHHHHHHS---S---SSSS--

pLDDT: mean 75.35, std 21.68, range [23.05, 98.38]

Sequence (742 aa):
MLAGLRRWWLRGLIDRVYARLDSDDYYWEKDPTPILDMVESPLCLKNLSLKELKQLAAEICSDLSFIMSGTQISPKASMAVVELTVAIHHVFHAPVDKILWDAGDQTYAHKILTGRRSLMKTMRRKNGLSGFTSRFESEYDAFGAGHGCNSISAGLGMAVARDIKGRRERIVAVISNWTTMAGQVYEAMSNAGYLDSNMVVILNDSRHSLLPKIEEGPKTSVNALSSTLSKLQCSQSFRRFREAAKGVTKRIGRGMHELAAKVDEYARGMMGPLGSTLFEELGLYYIGPVDGHNIEDLICVLQEVASLDSMGPVLVHVITNENQGDEISKKIDTTDRQQDDGISLLCYDNYIVVHDVDQQRIPVRFVITSAGLVGSDGPLQCGAFDITFMSCLPNMIVMAPSDEVELMHMVATATHINNQPICFRYPRGALVGKGHTIGSGIPIKIGRGRVVVEGKDVAFLGYGSMVQNCLKAHSLLTKLGIEVTVADARFCKPLDIKLLRQLCKNHSFLITVEEGSIGGFGSHVAQFIALNGLLDGRIKWRPLVLPDRYIEQASPKEQLEQAGLSGHHIAATALSLLGRTREALQFILLAPTFYIFFASALPVIAFGEQLNRDTDGSLSTVETLASTAICGVIHSIFGGQPLLILGVAEPTVIMYTYLYSFCKNRPEVGEKLFLAWAGWVCVWTAFMLILLAIFNACTIITRFTRLAGELFGMLITVLFFQEAIKVLLPLPSKISCKFATA

Foldseek 3Di:
DVVVVVVVVVVVVCVVVPPPPPPDPPPPDQDDLPLLVVQQALVSLQPDDPVSLLSNLVSLLSLLVVLCVLDPADLLLLNQQSLVLSLCSNQADPPQAAEEEADLSNCVSVCSNHRNSVQSNCALADVGHASWQDVVVHSNRNDTHFLGLCLLVVLLVVQVVCVVVVHDHAREYEHEPVSVVDPSNLVSLLVLLVVLGRYEYEYEYEPDPPDPPPDDDDDDDPDPVVVVVVVVQPDCVVVVVVVVVVVVVPDDDDDPPVVVVVVVVVVVVVPPPQPPDPSSVSREAEADDDESSDSVRSNVVSNVSSPDDRGTYYYYHYYTYSCPCVVPCVVDDPDPDPPPPPPLPSVPPVCCCQPVALVQQALAEAEREQEFDQFSNFQSRHNFACQLSQLVRPQEWEFAAQAPLSVQQVVVQSVPDGRGYYYYYARPDHLPPPPDDDDHHHHDDGQDKAWPFDFAEEEEEEGHSLLVQQVLLCVVVVVVVHTYIRIYQRTLPPHNPVVLVVRLVRYLEYEYEYSHDPNGSLVSSVVVCVVVCSVVDRYDYDYQYFDPDTQTHHGPVVSCVVRLSGSLSVNLVSCVVVVVNVVSCCSVCVVVVVCLCVVAVVQLQVLQCVLCVLLVNLGHSVNSQVLQQVLQVLLCVLQVDPRHRDGDDVVNSVVLSVQLVVLVVDPPCRSVVSVVVVVVVSVVSSVVSNVCRVVVVVVVVVVPDCVVVVVSVVVRVVVVVVVVVCVVDVDPPDPPDPDPDD

Radius of gyration: 33.58 Å; chains: 1; bounding box: 74×99×86 Å

Organism: NCBI:txid520843